Protein AF-J3NUE6-F1 (afdb_monomer)

Organism: Gaeumannomyces tritici (strain R3-111a-1) (NCBI:txid644352)

Solvent-accessible surface area (backbone atoms only — not comparable to full-atom values): 30226 Å² total; per-residue (Å²): 140,86,82,88,86,88,86,89,86,89,88,88,85,96,88,85,85,85,86,87,82,79,86,76,78,80,75,82,56,63,49,67,34,70,93,82,41,68,48,39,58,72,60,54,74,70,44,98,58,70,55,70,58,44,46,54,47,43,58,55,51,53,54,50,53,55,49,54,62,73,44,41,67,57,53,36,50,53,49,47,57,41,64,44,72,85,51,66,89,86,63,60,72,44,59,48,74,58,62,78,89,73,40,47,79,56,96,56,32,39,35,39,46,29,45,39,28,36,68,86,64,84,49,74,44,86,44,72,51,72,43,74,41,67,89,75,44,65,37,94,84,43,76,58,52,66,46,53,54,50,48,57,53,53,53,50,53,55,50,40,63,76,75,35,76,86,61,91,68,86,83,86,64,71,85,87,62,93,80,69,77,72,88,53,52,48,26,79,38,81,45,98,88,75,50,76,45,81,46,25,29,69,77,50,73,65,56,57,49,43,43,73,75,64,24,66,87,70,75,58,65,76,35,64,28,81,47,69,67,64,48,50,52,51,48,49,52,32,50,50,48,34,46,68,65,36,96,81,57,70,63,64,38,82,41,65,75,73,73,45,72,95,35,50,42,58,52,99,86,66,49,78,74,47,75,55,83,69,88,51,55,44,76,38,54,58,78,62,66,77,74,71,56,56,81,74,76,47,58,80,64,55,56,48,76,69,51,32,56,54,48,50,54,54,50,54,52,52,40,54,52,46,45,52,50,40,65,74,68,67,51,94,63,68,59,41,57,43,53,49,55,26,54,74,77,42,51,49,53,56,48,50,28,75,77,26,75,82,22,27,61,43,37,43,60,73,61,48,44,60,78,80,42,90,76,87,68,67,52,82,83,47,47,67,57,70,80,37,90,62,42,68,58,52,53,53,47,53,54,49,52,49,53,53,50,54,45,52,52,30,52,78,53,73,44,78,74,81,70,95,84,68,84,73,68,82,73,74,79,71,76,80,69,74,80,79,78,72,87,76,82,81,91,80,83,92,78,86,90,78,81,92,76,84,92,80,85,85,83,90,85,81,91,81,87,86,83,86,84,87,84,88,81,134

Radius of gyration: 37.79 Å; Cα contacts (8 Å, |Δi|>4): 411; chains: 1; bounding box: 97×118×96 Å

Sequence (474 aa):
MSQQQQGSGELPSSSAVSQQQQEQQDIVVALPLPGGKTITCESALLKQMDILKELQEVAENKSLYEMLWNERQAIEAIVRQHAGANCDPKAEYTCTISPTDEWIQGGFNVCIPVCFGTADGQHQKQLLFRCPLPYKFPEAQYPGTIDEKVGMEVGAYVWIQENCPDIRIPHLYGFGFSDGRQPRIGSFQFHDDGTISLTNRPLESTIARLENEGAPRTMPQNATYQATEAYVSDMLTFHDRSFLNHPNARPFILQHTDLHGGNVFVDDEWNVTCIIDLEWLCALPAESIKLPVWFICRGIDQLVGEDLVRFRLIKDDFTSALEKEEQAAAACLPLSRILRESWESGATWFWFSVYSLNAAVYVVQDHIVPKFTKETTKFKEVMHQFWGPGVAEVIQAKLADKEAYDEEIRKLFGKPARPESAEEGPAPAEKVSAPTEGPAPAEEGSVPTEGPAPAEEGPALTEGPAPAGMPRSD

Nearest PDB structures (foldseek):
  4bwy-assembly1_H  TM=4.777E-01  e=1.211E+00  Pseudomonas phage phi8
  4wpy-assembly1_A-2  TM=3.505E-01  e=2.210E+00  Mycobacterium tuberculosis H37Rv
  4koo-assembly1_A  TM=2.884E-01  e=2.750E+00  Arabidopsis thaliana
  5hzv-assembly1_A  TM=4.996E-01  e=8.666E+00  Escherichia coli K-12

InterPro domains:
  IPR002575 Aminoglycoside phosphotransferase [PF01636] (234-279)
  IPR011009 Protein kinase-like domain superfamily [SSF56112] (104-286)
  IPR051678 Aminoglycoside Phosphotransferase Enzymes [PTHR21310] (183-310)

Structure (mmCIF, N/CA/C/O backbone):
data_AF-J3NUE6-F1
#
_entry.id   AF-J3NUE6-F1
#
loop_
_atom_site.group_PDB
_atom_site.id
_atom_site.type_symbol
_atom_site.label_atom_id
_atom_site.label_alt_id
_atom_site.label_comp_id
_atom_site.label_asym_id
_atom_site.label_entity_id
_atom_site.label_seq_id
_atom_site.pdbx_PDB_ins_code
_atom_site.Cartn_x
_atom_site.Cartn_y
_atom_site.Cartn_z
_atom_site.occupancy
_atom_site.B_iso_or_equiv
_atom_site.auth_seq_id
_atom_site.auth_comp_id
_atom_site.auth_asym_id
_atom_site.auth_atom_id
_atom_site.pdbx_PDB_model_num
ATOM 1 N N . MET A 1 1 ? 39.658 64.721 55.329 1.00 36.22 1 MET A N 1
ATOM 2 C CA . MET A 1 1 ? 39.147 64.631 56.715 1.00 36.22 1 MET A CA 1
ATOM 3 C C . MET A 1 1 ? 38.142 65.753 56.924 1.00 36.22 1 MET A C 1
ATOM 5 O O . MET A 1 1 ? 38.401 66.839 56.426 1.00 36.22 1 MET A O 1
ATOM 9 N N . SER A 1 2 ? 37.056 65.448 57.647 1.00 31.08 2 SER A N 1
ATOM 10 C CA . SER A 1 2 ? 36.018 66.357 58.187 1.00 31.08 2 SER A CA 1
ATOM 11 C C . SER A 1 2 ? 34.671 66.448 57.436 1.00 31.08 2 SER A C 1
ATOM 13 O O . SER A 1 2 ? 34.457 67.312 56.601 1.00 31.08 2 SER A O 1
ATOM 15 N N . GLN A 1 3 ? 33.802 65.494 57.805 1.00 32.47 3 GLN A N 1
ATOM 16 C CA . GLN A 1 3 ? 32.406 65.597 58.294 1.00 32.47 3 GLN A CA 1
ATOM 17 C C . GLN A 1 3 ? 31.269 66.295 57.503 1.00 32.47 3 GLN A C 1
ATOM 19 O O . GLN A 1 3 ? 31.269 67.498 57.297 1.00 32.47 3 GLN A O 1
ATOM 24 N N . GLN A 1 4 ? 30.248 65.461 57.222 1.00 34.03 4 GLN A N 1
ATOM 25 C CA . GLN A 1 4 ? 28.784 65.590 57.425 1.00 34.03 4 GLN A CA 1
ATOM 26 C C . GLN A 1 4 ? 28.058 66.938 57.254 1.00 34.03 4 GLN A C 1
ATOM 28 O O . GLN A 1 4 ? 28.309 67.881 57.994 1.00 34.03 4 GLN A O 1
ATOM 33 N N . GLN A 1 5 ? 26.949 66.895 56.495 1.00 31.30 5 GLN A N 1
ATOM 34 C CA . GLN A 1 5 ? 25.651 67.439 56.929 1.00 31.30 5 GLN A CA 1
ATOM 35 C C . GLN A 1 5 ? 24.464 66.771 56.196 1.00 31.30 5 GLN A C 1
ATOM 37 O O . GLN A 1 5 ? 24.517 66.526 54.994 1.00 31.30 5 GLN A O 1
ATOM 42 N N . GLN A 1 6 ? 23.416 66.451 56.963 1.00 33.09 6 GLN A N 1
ATOM 43 C CA . GLN A 1 6 ? 22.077 66.023 56.531 1.00 33.09 6 GLN A CA 1
ATOM 44 C C . GLN A 1 6 ? 21.191 67.245 56.220 1.00 33.09 6 GLN A C 1
ATOM 46 O O . GLN A 1 6 ? 21.408 68.306 56.802 1.00 33.09 6 GLN A O 1
ATOM 51 N N . GLY A 1 7 ? 20.121 67.067 55.433 1.00 29.03 7 GLY A N 1
ATOM 52 C CA . GLY A 1 7 ? 18.984 67.998 55.434 1.00 29.03 7 GLY A CA 1
ATOM 53 C C . GLY A 1 7 ? 18.033 67.875 54.239 1.00 29.03 7 GLY A C 1
ATOM 54 O O . GLY A 1 7 ? 18.393 68.211 53.121 1.00 29.03 7 GLY A O 1
ATOM 55 N N . SER A 1 8 ? 16.820 67.403 54.512 1.00 27.56 8 SER A N 1
ATOM 56 C CA . SER A 1 8 ? 15.631 67.218 53.660 1.00 27.56 8 SER A CA 1
ATOM 57 C C . SER A 1 8 ? 14.874 68.509 53.291 1.00 27.56 8 SER A C 1
ATOM 59 O O . SER A 1 8 ? 14.852 69.426 54.108 1.00 27.56 8 SER A O 1
ATOM 61 N N . GLY A 1 9 ? 14.123 68.519 52.172 1.00 26.88 9 GLY A N 1
ATOM 62 C CA . GLY A 1 9 ? 12.995 69.454 51.968 1.00 26.88 9 GLY A CA 1
ATOM 63 C C . GLY A 1 9 ? 12.496 69.686 50.523 1.00 26.88 9 GLY A C 1
ATOM 64 O O . GLY A 1 9 ? 13.072 70.496 49.815 1.00 26.88 9 GLY A O 1
ATOM 65 N N . GLU A 1 10 ? 11.390 69.009 50.175 1.00 28.02 10 GLU A N 1
ATOM 66 C CA . GLU A 1 10 ? 10.216 69.414 49.349 1.00 28.02 10 GLU A CA 1
ATOM 67 C C . GLU A 1 10 ? 10.254 69.735 47.817 1.00 28.02 10 GLU A C 1
ATOM 69 O O . GLU A 1 10 ? 11.086 70.458 47.285 1.00 28.02 10 GLU A O 1
ATOM 74 N N . LEU A 1 11 ? 9.234 69.160 47.145 1.00 31.23 11 LEU A N 1
ATOM 75 C CA . LEU A 1 11 ? 8.698 69.236 45.757 1.00 31.23 11 LEU A CA 1
ATOM 76 C C . LEU A 1 11 ? 7.858 70.530 45.502 1.00 31.23 11 LEU A C 1
ATOM 78 O O . LEU A 1 11 ? 7.652 71.253 46.474 1.00 31.23 11 LEU A O 1
ATOM 82 N N . PRO A 1 12 ? 7.172 70.787 44.342 1.00 47.03 12 PRO A N 1
ATOM 83 C CA . PRO A 1 12 ? 7.269 70.322 42.929 1.00 47.03 12 PRO A CA 1
ATOM 84 C C . PRO A 1 12 ? 7.077 71.454 41.854 1.00 47.03 12 PRO A C 1
ATOM 86 O O . PRO A 1 12 ? 6.717 72.581 42.171 1.00 47.03 12 PRO A O 1
ATOM 89 N N . SER A 1 13 ? 7.177 71.141 40.546 1.00 28.53 13 SER A N 1
ATOM 90 C CA . SER A 1 13 ? 6.295 71.711 39.484 1.00 28.53 13 SER A CA 1
ATOM 91 C C . SER A 1 13 ? 6.313 70.809 38.227 1.00 28.53 13 SER A C 1
ATOM 93 O O . SER A 1 13 ? 7.369 70.461 37.718 1.00 28.53 13 SER A O 1
ATOM 95 N N . SER A 1 14 ? 5.204 70.145 37.879 1.00 39.09 14 SER A N 1
ATOM 96 C CA . SER A 1 14 ? 4.146 70.582 36.943 1.00 39.09 14 SER A CA 1
ATOM 97 C C . SER A 1 14 ? 4.591 70.743 35.478 1.00 39.09 14 SER A C 1
ATOM 99 O O . SER A 1 14 ? 4.650 71.859 34.971 1.00 39.09 14 SER A O 1
ATOM 101 N N . SER A 1 15 ? 4.841 69.632 34.773 1.00 34.09 15 SER A N 1
ATOM 102 C CA . SER A 1 15 ? 4.712 69.552 33.300 1.00 34.09 15 SER A CA 1
ATOM 103 C C . SER A 1 15 ? 4.809 68.107 32.779 1.00 34.09 15 SER A C 1
ATOM 105 O O . SER A 1 15 ? 5.685 67.781 31.993 1.00 34.09 15 SER A O 1
ATOM 107 N N . ALA A 1 16 ? 3.923 67.207 33.214 1.00 34.72 16 ALA A N 1
ATOM 108 C CA . ALA A 1 16 ? 3.764 65.903 32.549 1.00 34.72 16 ALA A CA 1
ATOM 109 C C . ALA A 1 16 ? 2.419 65.247 32.899 1.00 34.72 16 ALA A C 1
ATOM 111 O O . ALA A 1 16 ? 2.354 64.102 33.330 1.00 34.72 16 ALA A O 1
ATOM 112 N N . VAL A 1 17 ? 1.324 65.992 32.755 1.00 36.66 17 VAL A N 1
ATOM 113 C CA . VAL A 1 17 ? -0.001 65.381 32.615 1.00 36.66 17 VAL A CA 1
ATOM 114 C C . VAL A 1 17 ? -0.346 65.472 31.137 1.00 36.66 17 VAL A C 1
ATOM 116 O O . VAL A 1 17 ? -0.323 66.572 30.588 1.00 36.66 17 VAL A O 1
ATOM 119 N N . SER A 1 18 ? -0.693 64.324 30.548 1.00 38.72 18 SER A N 1
ATOM 120 C CA . SER A 1 18 ? -1.271 64.110 29.204 1.00 38.72 18 SER A CA 1
ATOM 121 C C . SER A 1 18 ? -0.359 63.437 28.176 1.00 38.72 18 SER A C 1
ATOM 123 O O . SER A 1 18 ? -0.144 64.015 27.124 1.00 38.72 18 SER A O 1
ATOM 125 N N . GLN A 1 19 ? 0.095 62.203 28.436 1.00 34.19 19 GLN A N 1
ATOM 126 C CA . GLN A 1 19 ? 0.193 61.142 27.411 1.00 34.19 19 GLN A CA 1
ATOM 127 C C . GLN A 1 19 ? -0.019 59.765 28.070 1.00 34.19 19 GLN A C 1
ATOM 129 O O . GLN A 1 19 ? 0.878 58.938 28.159 1.00 34.19 19 GLN A O 1
ATOM 134 N N . GLN A 1 20 ? -1.228 59.529 28.584 1.00 38.25 20 GLN A N 1
ATOM 135 C CA . GLN A 1 20 ? -1.795 58.182 28.567 1.00 38.25 20 GLN A CA 1
ATOM 136 C C . GLN A 1 20 ? -2.568 58.066 27.254 1.00 38.25 20 GLN A C 1
ATOM 138 O O . GLN A 1 20 ? -3.560 58.775 27.105 1.00 38.25 20 GLN A O 1
ATOM 143 N N . GLN A 1 21 ? -2.131 57.201 26.335 1.00 35.88 21 GLN A N 1
ATOM 144 C CA . GLN A 1 21 ? -3.020 56.417 25.467 1.00 35.88 21 GLN A CA 1
ATOM 145 C C . GLN A 1 21 ? -2.235 55.345 24.686 1.00 35.88 21 GLN A C 1
ATOM 147 O O . GLN A 1 21 ? -1.454 55.654 23.795 1.00 35.88 21 GLN A O 1
ATOM 152 N N . GLN A 1 22 ? -2.533 54.090 25.051 1.00 35.44 22 GLN A N 1
ATOM 153 C CA . GLN A 1 22 ? -2.441 52.844 24.273 1.00 35.44 22 GLN A CA 1
ATOM 154 C C . GLN A 1 22 ? -1.060 52.232 23.979 1.00 35.44 22 GLN A C 1
ATOM 156 O O . GLN A 1 22 ? -0.626 52.152 22.837 1.00 35.44 22 GLN A O 1
ATOM 161 N N . GLU A 1 23 ? -0.471 51.597 24.995 1.00 36.94 23 GLU A N 1
ATOM 162 C CA . GLU A 1 23 ? 0.196 50.307 24.775 1.00 36.94 23 GLU A CA 1
ATOM 163 C C . GLU A 1 23 ? -0.893 49.224 24.672 1.00 36.94 23 GLU A C 1
ATOM 165 O O . GLU A 1 23 ? -1.454 48.780 25.676 1.00 36.94 23 GLU A O 1
ATOM 170 N N . GLN A 1 24 ? -1.247 48.830 23.447 1.00 39.28 24 GLN A N 1
ATOM 171 C CA . GLN A 1 24 ? -1.884 47.536 23.207 1.00 39.28 24 GLN A CA 1
ATOM 172 C C . GLN A 1 24 ? -0.837 46.469 23.536 1.00 39.28 24 GLN A C 1
ATOM 174 O O . GLN A 1 24 ? 0.117 46.277 22.790 1.00 39.28 24 GLN A O 1
ATOM 179 N N . GLN A 1 25 ? -0.984 45.801 24.680 1.00 39.22 25 GLN A N 1
ATOM 180 C CA . GLN A 1 25 ? -0.314 44.525 24.897 1.00 39.22 25 GLN A CA 1
ATOM 181 C C . GLN A 1 25 ? -0.857 43.559 23.840 1.00 39.22 25 GLN A C 1
ATOM 183 O O . GLN A 1 25 ? -2.008 43.131 23.941 1.00 39.22 25 GLN A O 1
ATOM 188 N N . ASP A 1 26 ? -0.061 43.262 22.812 1.00 47.66 26 ASP A N 1
ATOM 189 C CA . ASP A 1 26 ? -0.335 42.178 21.872 1.00 47.66 26 ASP A CA 1
ATOM 190 C C . ASP A 1 26 ? -0.418 40.873 22.673 1.00 47.66 26 ASP A C 1
ATOM 192 O O . ASP A 1 26 ? 0.590 40.277 23.060 1.00 47.66 26 ASP A O 1
ATOM 196 N N . ILE A 1 27 ? -1.641 40.447 22.987 1.00 57.94 27 ILE A N 1
ATOM 197 C CA . ILE A 1 27 ? -1.889 39.141 23.585 1.00 57.94 27 ILE A CA 1
ATOM 198 C C . ILE A 1 27 ? -1.474 38.118 22.533 1.00 57.94 27 ILE A C 1
ATOM 200 O O . ILE A 1 27 ? -2.126 37.976 21.499 1.00 57.94 27 ILE A O 1
ATOM 204 N N . VAL A 1 28 ? -0.376 37.405 22.786 1.00 67.69 28 VAL A N 1
ATOM 205 C CA . VAL A 1 28 ? 0.045 36.287 21.941 1.00 67.69 28 VAL A CA 1
ATOM 206 C C . VAL A 1 28 ? -1.030 35.206 22.037 1.00 67.69 28 VAL A C 1
ATOM 208 O O . VAL A 1 28 ? -1.116 34.480 23.026 1.00 67.69 28 VAL A O 1
ATOM 211 N N . VAL A 1 29 ? -1.881 35.126 21.015 1.00 81.00 29 VAL A N 1
ATOM 212 C CA . VAL A 1 29 ? -2.920 34.099 20.914 1.00 81.00 29 VAL A CA 1
ATOM 213 C C . VAL A 1 29 ? -2.240 32.756 20.659 1.00 81.00 29 VAL A C 1
ATOM 215 O O . VAL A 1 29 ? -1.556 32.574 19.650 1.00 81.00 29 VAL A O 1
ATOM 218 N N . ALA A 1 30 ? -2.430 31.816 21.583 1.00 87.81 30 ALA A N 1
ATOM 219 C CA . ALA A 1 30 ? -2.005 30.432 21.438 1.00 87.81 30 ALA A CA 1
ATOM 220 C C . ALA A 1 30 ? -3.244 29.530 21.429 1.00 87.81 30 ALA A C 1
ATOM 222 O O . ALA A 1 30 ? -4.072 29.603 22.339 1.00 87.81 30 ALA A O 1
ATOM 223 N N . LEU A 1 31 ? -3.380 28.699 20.396 1.00 87.62 31 LEU A N 1
ATOM 224 C CA . LEU A 1 31 ? -4.510 27.782 20.250 1.00 87.62 31 LEU A CA 1
ATOM 225 C C . LEU A 1 31 ? -4.151 26.395 20.798 1.00 87.62 31 LEU A C 1
ATOM 227 O O . LEU A 1 31 ? -2.987 25.992 20.692 1.00 87.62 31 LEU A O 1
ATOM 231 N N . PRO A 1 32 ? -5.112 25.672 21.401 1.00 87.19 32 PRO A N 1
ATOM 232 C CA . PRO A 1 32 ? -4.869 24.349 21.956 1.00 87.19 32 PRO A CA 1
ATOM 233 C C . PRO A 1 32 ? -4.689 23.309 20.848 1.00 87.19 32 PRO A C 1
ATOM 235 O O . PRO A 1 32 ? -5.407 23.316 19.857 1.00 87.19 32 PRO A O 1
ATOM 238 N N . LEU A 1 33 ? -3.764 22.384 21.064 1.00 84.25 33 LEU A N 1
ATOM 239 C CA . LEU A 1 33 ? -3.540 21.184 20.266 1.00 84.25 33 LEU A CA 1
ATOM 240 C C . LEU A 1 33 ? -3.860 19.933 21.105 1.00 84.25 33 LEU A C 1
ATOM 242 O O . LEU A 1 33 ? -3.922 20.012 22.341 1.00 84.25 33 LEU A O 1
ATOM 246 N N . PRO A 1 34 ? -4.023 18.756 20.473 1.00 75.56 34 PRO A N 1
ATOM 247 C CA . PRO A 1 34 ? -4.208 17.498 21.188 1.00 75.56 34 PRO A CA 1
ATOM 248 C C . PRO A 1 34 ? -3.126 17.250 22.257 1.00 75.56 34 PRO A C 1
ATOM 250 O O . PRO A 1 34 ? -1.954 17.599 22.087 1.00 75.56 34 PRO A O 1
ATOM 253 N N . GLY A 1 35 ? -3.520 16.642 23.381 1.00 71.75 35 GLY A N 1
ATOM 254 C CA . GLY A 1 35 ? -2.616 16.364 24.504 1.00 71.75 35 GLY A CA 1
ATOM 255 C C . GLY A 1 35 ? -2.246 17.586 25.358 1.00 71.75 35 GLY A C 1
ATOM 256 O O . GLY A 1 35 ? -1.215 17.567 26.023 1.00 71.75 35 GLY A O 1
ATOM 257 N N . GLY A 1 36 ? -3.049 18.657 25.323 1.00 75.06 36 GLY A N 1
ATOM 258 C CA . GLY A 1 36 ? -2.880 19.833 26.190 1.00 75.06 36 GLY A CA 1
ATOM 259 C C . GLY A 1 36 ? -1.758 20.789 25.770 1.00 75.06 36 GLY A C 1
ATOM 260 O O . GLY A 1 36 ? -1.391 21.680 26.534 1.00 75.06 36 GLY A O 1
ATOM 261 N N . LYS A 1 37 ? -1.201 20.612 24.567 1.00 83.00 37 LYS A N 1
ATOM 262 C CA . LYS A 1 37 ? -0.197 21.517 23.990 1.00 83.00 37 LYS A CA 1
ATOM 263 C C . LYS A 1 37 ? -0.863 22.778 23.445 1.00 83.00 37 LYS A C 1
ATOM 265 O O . LYS A 1 37 ? -2.067 22.799 23.216 1.00 83.00 37 LYS A O 1
ATOM 270 N N . THR A 1 38 ? -0.073 23.812 23.183 1.00 90.06 38 THR A N 1
ATOM 271 C CA . THR A 1 38 ? -0.529 25.011 22.471 1.00 90.06 38 THR A CA 1
ATOM 272 C C . THR A 1 38 ? 0.432 25.369 21.341 1.00 90.06 38 THR A C 1
ATOM 274 O O . THR A 1 38 ? 1.596 24.961 21.350 1.00 90.06 38 THR A O 1
ATOM 277 N N . ILE A 1 39 ? -0.054 26.102 20.340 1.00 91.06 39 ILE A N 1
ATOM 278 C CA . ILE A 1 39 ? 0.746 26.578 19.205 1.00 91.06 39 ILE A CA 1
ATOM 279 C C . ILE A 1 39 ? 0.427 28.040 18.891 1.00 91.06 39 ILE A C 1
ATOM 281 O O . ILE A 1 39 ? -0.711 28.474 19.059 1.00 91.06 39 ILE A O 1
ATOM 285 N N . THR A 1 40 ? 1.440 28.796 18.461 1.00 91.00 40 THR A N 1
ATOM 286 C CA . THR A 1 40 ? 1.321 30.189 18.001 1.00 91.00 40 THR A CA 1
ATOM 287 C C . THR A 1 40 ? 1.208 30.257 16.478 1.00 91.00 40 THR A C 1
ATOM 289 O O . THR A 1 40 ? 1.619 29.332 15.775 1.00 91.00 40 THR A O 1
ATOM 292 N N . CYS A 1 41 ? 0.713 31.379 15.949 1.00 88.19 41 CYS A N 1
ATOM 293 C CA . CYS A 1 41 ? 0.560 31.575 14.504 1.00 88.19 41 CYS A CA 1
ATOM 294 C C . CYS A 1 41 ? 1.878 31.412 13.724 1.00 88.19 41 CYS A C 1
ATOM 296 O O . CYS A 1 41 ? 1.905 30.741 12.698 1.00 88.19 41 CYS A O 1
ATOM 298 N N . GLU A 1 42 ? 2.977 32.002 14.203 1.00 88.44 42 GLU A N 1
ATOM 299 C CA . GLU A 1 42 ? 4.297 31.923 13.563 1.00 88.44 42 GLU A CA 1
ATOM 300 C C . GLU A 1 42 ? 4.784 30.478 13.462 1.00 88.44 42 GLU A C 1
ATOM 302 O O . GLU A 1 42 ? 5.268 30.048 12.418 1.00 88.44 42 GLU A O 1
ATOM 307 N N . SER A 1 43 ? 4.622 29.713 14.545 1.00 87.50 43 SER A N 1
ATOM 308 C CA . SER A 1 43 ? 5.014 28.307 14.566 1.00 87.50 43 SER A CA 1
ATOM 309 C C . SER A 1 43 ? 4.119 27.459 13.662 1.00 87.50 43 SER A C 1
ATOM 311 O O . SER A 1 43 ? 4.620 26.535 13.023 1.00 87.50 43 SER A O 1
ATOM 313 N N . ALA A 1 44 ? 2.823 27.778 13.575 1.00 87.38 44 ALA A N 1
ATOM 314 C CA . ALA A 1 44 ? 1.883 27.079 12.705 1.00 87.38 44 ALA A CA 1
ATOM 315 C C . ALA A 1 44 ? 2.221 27.256 11.215 1.00 87.38 44 ALA A C 1
ATOM 317 O O . ALA A 1 44 ? 2.195 26.277 10.478 1.00 87.38 44 ALA A O 1
ATOM 318 N N . LEU A 1 45 ? 2.606 28.466 10.791 1.00 87.62 45 LEU A N 1
ATOM 319 C CA . LEU A 1 45 ? 2.957 28.774 9.394 1.00 87.62 45 LEU A CA 1
ATOM 320 C C . LEU A 1 45 ? 4.260 28.109 8.916 1.00 87.62 45 LEU A C 1
ATOM 322 O O .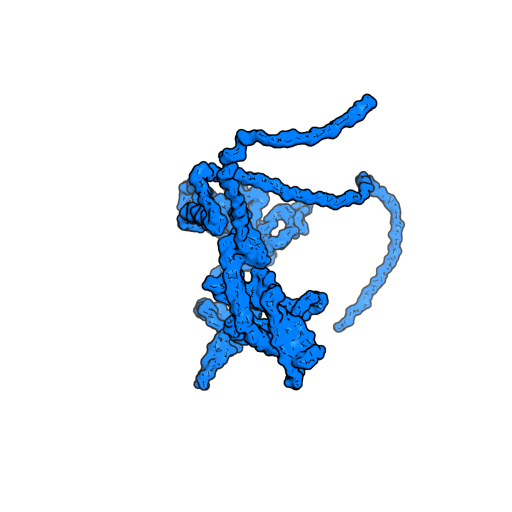 LEU A 1 45 ? 4.451 27.925 7.717 1.00 87.62 45 LEU A O 1
ATOM 326 N N . LEU A 1 46 ? 5.167 27.770 9.837 1.00 85.81 46 LEU A N 1
ATOM 327 C CA . LEU A 1 46 ? 6.457 27.144 9.519 1.00 85.81 46 LEU A CA 1
ATOM 328 C C . LEU A 1 46 ? 6.430 25.613 9.594 1.00 85.81 46 LEU A C 1
ATOM 330 O O . LEU A 1 46 ? 7.348 24.954 9.103 1.00 85.81 46 LEU A O 1
ATOM 334 N N . LYS A 1 47 ? 5.413 25.024 10.229 1.00 84.19 47 LYS A N 1
ATOM 335 C CA . LYS A 1 47 ? 5.316 23.570 10.350 1.00 84.19 47 LYS A CA 1
ATOM 336 C C . LYS A 1 47 ? 4.917 22.948 9.016 1.00 84.19 47 LYS A C 1
ATOM 338 O O . LYS A 1 47 ? 3.925 23.326 8.410 1.00 84.19 47 LYS A O 1
ATOM 343 N N . GLN A 1 48 ? 5.627 21.894 8.625 1.00 79.00 48 GLN A N 1
ATOM 344 C CA . GLN A 1 48 ? 5.286 21.057 7.467 1.00 79.00 48 GLN A CA 1
ATOM 345 C C . GLN A 1 48 ? 4.161 20.047 7.778 1.00 79.00 48 GLN A C 1
ATOM 347 O O . GLN A 1 48 ? 4.157 18.927 7.278 1.00 79.00 48 GLN A O 1
ATOM 352 N N . MET A 1 49 ? 3.230 20.420 8.658 1.00 79.38 49 MET A N 1
ATOM 353 C CA . MET A 1 49 ? 2.122 19.585 9.120 1.00 79.38 49 MET A CA 1
ATOM 354 C C . MET A 1 49 ? 0.804 20.344 8.973 1.00 79.38 49 MET A C 1
ATOM 356 O O . MET A 1 49 ? 0.786 21.572 9.033 1.00 79.38 49 MET A O 1
ATOM 360 N N . ASP A 1 50 ? -0.295 19.607 8.828 1.00 85.56 50 ASP A N 1
ATOM 361 C CA . ASP A 1 50 ? -1.641 20.175 8.735 1.00 85.56 50 ASP A CA 1
ATOM 362 C C . ASP A 1 50 ? -2.163 20.582 10.125 1.00 85.56 50 ASP A C 1
ATOM 364 O O . ASP A 1 50 ? -2.698 19.773 10.886 1.00 85.56 50 ASP A O 1
ATOM 368 N N . ILE A 1 51 ? -1.956 21.851 10.477 1.00 88.88 51 ILE A N 1
ATOM 369 C CA . ILE A 1 51 ? -2.339 22.426 11.771 1.00 88.88 51 ILE A CA 1
ATOM 370 C C . ILE A 1 51 ? -3.846 22.643 11.859 1.00 88.88 51 ILE A C 1
ATOM 372 O O . ILE A 1 51 ? -4.406 22.509 12.946 1.00 88.88 51 ILE A O 1
ATOM 376 N N . LEU A 1 52 ? -4.513 22.939 10.739 1.00 86.44 52 LEU A N 1
ATOM 377 C CA . LEU A 1 52 ? -5.971 23.067 10.709 1.00 86.44 52 LEU A CA 1
ATOM 378 C C . LEU A 1 52 ? -6.622 21.755 11.147 1.00 86.44 52 LEU A C 1
ATOM 380 O O . LEU A 1 52 ? -7.499 21.759 12.014 1.00 86.44 52 LEU A O 1
ATOM 384 N N . LYS A 1 53 ? -6.114 20.631 10.628 1.00 85.56 53 LYS A N 1
ATOM 385 C CA . LYS A 1 53 ? -6.550 19.303 11.050 1.00 85.56 53 LYS A CA 1
ATOM 386 C C . LYS A 1 53 ? -6.304 19.065 12.540 1.00 85.56 53 LYS A C 1
ATOM 388 O O . LYS A 1 53 ? -7.234 18.678 13.238 1.00 85.56 53 LYS A O 1
ATOM 393 N N . GLU A 1 54 ? -5.107 19.345 13.064 1.00 84.25 54 GLU A N 1
ATOM 394 C CA . GLU A 1 54 ? -4.834 19.150 14.502 1.00 84.25 54 GLU A CA 1
ATOM 395 C C . GLU A 1 54 ? -5.742 19.993 15.414 1.00 84.25 54 GLU A C 1
ATOM 397 O O . GLU A 1 54 ? -6.125 19.541 16.494 1.00 84.25 54 GLU A O 1
ATOM 402 N N . LEU A 1 55 ? -6.106 21.207 14.993 1.00 86.19 55 LEU A N 1
ATOM 403 C CA . LEU A 1 55 ? -7.031 22.065 15.737 1.00 86.19 55 LEU A CA 1
ATOM 404 C C . LEU A 1 55 ? -8.459 21.497 15.742 1.00 86.19 55 LEU A C 1
ATOM 406 O O . LEU A 1 55 ? -9.119 21.523 16.783 1.00 86.19 55 LEU A O 1
ATOM 410 N N . GLN A 1 56 ? -8.927 20.949 14.616 1.00 84.44 56 GLN A N 1
ATOM 411 C CA . GLN A 1 56 ? -10.234 20.286 14.528 1.00 84.44 56 GLN A CA 1
ATOM 412 C C . GLN A 1 56 ? -10.316 19.060 15.452 1.00 84.44 56 GLN A C 1
ATOM 414 O O . GLN A 1 56 ? -11.310 18.878 16.163 1.00 84.44 56 GLN A O 1
ATOM 419 N N . GLU A 1 57 ? -9.247 18.263 15.506 1.00 86.38 57 GLU A N 1
ATOM 420 C CA . GLU A 1 57 ? -9.177 17.043 16.318 1.00 86.38 57 GLU A CA 1
ATOM 421 C C . GLU A 1 57 ? -9.409 17.299 17.819 1.00 86.38 57 GLU A C 1
ATOM 423 O O . GLU A 1 57 ? -9.819 16.392 18.543 1.00 86.38 57 GLU A O 1
ATOM 428 N N . VAL A 1 58 ? -9.183 18.521 18.320 1.00 86.75 58 VAL A N 1
ATOM 429 C CA . VAL A 1 58 ? -9.433 18.873 19.730 1.00 86.75 58 VAL A CA 1
ATOM 430 C C . VAL A 1 58 ? -10.913 18.712 20.094 1.00 86.75 58 VAL A C 1
ATOM 432 O O . VAL A 1 58 ? -11.233 18.171 21.157 1.00 86.75 58 VAL A O 1
ATOM 435 N N . ALA A 1 59 ? -11.820 19.157 19.221 1.00 86.12 59 ALA A N 1
ATOM 436 C CA . ALA A 1 59 ? -13.260 19.045 19.449 1.00 86.12 59 ALA A CA 1
ATOM 437 C C . ALA A 1 59 ? -13.742 17.591 19.323 1.00 86.12 59 ALA A C 1
ATOM 439 O O . ALA A 1 59 ? -14.523 17.120 20.153 1.00 86.12 59 ALA A O 1
ATOM 440 N N . GLU A 1 60 ? -13.232 16.863 18.328 1.00 88.31 60 GLU A N 1
ATOM 441 C CA . GLU A 1 60 ? -13.559 15.451 18.094 1.00 88.31 60 GLU A CA 1
ATOM 442 C C . GLU A 1 60 ? -13.085 14.564 19.251 1.00 88.31 60 GLU A C 1
ATOM 444 O O . GLU A 1 60 ? -13.823 13.693 19.712 1.00 88.31 60 GLU A O 1
ATOM 449 N N . ASN A 1 61 ? -11.902 14.851 19.801 1.00 88.94 61 ASN A N 1
ATOM 450 C CA . ASN A 1 61 ? -11.385 14.188 20.993 1.00 88.94 61 ASN A CA 1
ATOM 451 C C . ASN A 1 61 ? -12.308 14.384 22.202 1.00 88.94 61 ASN A C 1
ATOM 453 O O . ASN A 1 61 ? -12.660 13.423 22.885 1.00 88.94 61 ASN A O 1
ATOM 457 N N . LYS A 1 62 ? -12.760 15.621 22.438 1.00 89.81 62 LYS A N 1
ATOM 458 C CA . LYS A 1 62 ? -13.695 15.914 23.529 1.00 89.81 62 LYS A CA 1
ATOM 459 C C . LYS A 1 62 ? -15.000 15.123 23.376 1.00 89.81 62 LYS A C 1
ATOM 461 O O . LYS A 1 62 ? -15.440 14.487 24.330 1.00 89.81 62 LYS A O 1
ATOM 466 N N . SER A 1 63 ? -15.579 15.113 22.173 1.00 92.00 63 SER A N 1
ATOM 467 C CA . SER A 1 63 ? -16.805 14.358 21.887 1.00 92.00 63 SER A CA 1
ATOM 468 C C . SER A 1 63 ? -16.623 12.849 22.079 1.00 92.00 63 SER A C 1
ATOM 470 O O . SER A 1 63 ? -17.530 12.179 22.573 1.00 92.00 63 SER A O 1
ATOM 472 N N . LEU A 1 64 ? -15.463 12.303 21.699 1.00 91.56 64 LEU A N 1
ATOM 473 C CA . LEU A 1 64 ? -15.142 10.887 21.878 1.00 91.56 64 LEU A CA 1
ATOM 474 C C . LEU A 1 64 ? -15.071 10.508 23.363 1.00 91.56 64 LEU A C 1
ATOM 476 O O . LEU A 1 64 ? -15.638 9.491 23.760 1.00 91.56 64 LEU A O 1
ATOM 480 N N . TYR A 1 65 ? -14.408 11.324 24.186 1.00 93.75 65 TYR A N 1
ATOM 481 C CA . TYR A 1 65 ? -14.300 11.089 25.629 1.00 93.75 65 TYR A CA 1
ATOM 482 C C . TYR A 1 65 ? -15.671 11.108 26.313 1.00 93.75 65 TYR A C 1
ATOM 484 O O . TYR A 1 65 ? -15.969 10.225 27.118 1.00 93.75 65 TYR A O 1
ATOM 492 N N . GLU A 1 66 ? -16.527 12.072 25.959 1.00 95.00 66 GLU A N 1
ATOM 493 C CA . GLU A 1 66 ? -17.902 12.146 26.466 1.00 95.00 66 GLU A CA 1
ATOM 494 C C . GLU A 1 66 ? -18.711 10.894 26.088 1.00 95.00 66 GLU A C 1
ATOM 496 O O . GLU A 1 66 ? -19.396 10.323 26.939 1.00 95.00 66 GLU A O 1
ATOM 501 N N . MET A 1 67 ? -18.592 10.417 24.843 1.00 95.31 67 MET A N 1
ATOM 502 C CA . MET A 1 67 ? -19.255 9.189 24.390 1.00 95.31 67 MET A CA 1
ATOM 503 C C . MET A 1 67 ? -18.768 7.955 25.160 1.00 95.31 67 MET A C 1
ATOM 505 O O . MET A 1 67 ? -19.584 7.233 25.731 1.00 95.31 67 MET A O 1
ATOM 509 N N . LEU A 1 68 ? -17.451 7.741 25.241 1.00 95.50 68 LEU A N 1
ATOM 510 C CA . LEU A 1 68 ? -16.872 6.583 25.931 1.00 95.50 68 LEU A CA 1
ATOM 511 C C . LEU A 1 68 ? -17.250 6.557 27.419 1.00 95.50 68 LEU A C 1
ATOM 513 O O . LEU A 1 68 ? -17.501 5.492 27.981 1.00 95.50 68 LEU A O 1
ATOM 517 N N . TRP A 1 69 ? -17.332 7.726 28.061 1.00 96.38 69 TRP A N 1
ATOM 518 C CA . TRP A 1 69 ? -17.772 7.835 29.450 1.00 96.38 69 TRP A CA 1
ATOM 519 C C . TRP A 1 69 ? -19.256 7.487 29.632 1.00 96.38 69 TRP A C 1
ATOM 521 O O . TRP A 1 69 ? -19.639 6.824 30.607 1.00 96.38 69 TRP A O 1
ATOM 531 N N . ASN A 1 70 ? -20.106 7.902 28.692 1.00 96.69 70 ASN A N 1
ATOM 532 C CA . ASN A 1 70 ? -21.524 7.547 28.697 1.00 96.69 70 ASN A CA 1
ATOM 533 C C . ASN A 1 70 ? -21.726 6.035 28.497 1.00 96.69 70 ASN A C 1
ATOM 535 O O . ASN A 1 70 ? -22.546 5.442 29.195 1.00 96.69 70 ASN A O 1
ATOM 539 N N . GLU A 1 71 ? -20.902 5.405 27.656 1.00 95.88 71 GLU A N 1
ATOM 540 C CA . GLU A 1 71 ? -20.928 3.964 27.354 1.00 95.88 71 GLU A CA 1
ATOM 541 C C . GLU A 1 71 ? -20.094 3.095 28.315 1.00 95.88 71 GLU A C 1
ATOM 543 O O . GLU A 1 71 ? -19.899 1.899 28.090 1.00 95.88 71 GLU A O 1
ATOM 548 N N . ARG A 1 72 ? -19.613 3.648 29.436 1.00 95.38 72 ARG A N 1
ATOM 549 C CA . ARG A 1 72 ? -18.723 2.931 30.371 1.00 95.38 72 ARG A CA 1
ATOM 550 C C . ARG A 1 72 ? -19.272 1.582 30.856 1.00 95.38 72 ARG A C 1
ATOM 552 O O . ARG A 1 72 ? -18.505 0.647 31.042 1.00 95.38 72 ARG A O 1
ATOM 559 N N . GLN A 1 73 ? -20.592 1.446 31.005 1.00 94.62 73 GLN A N 1
ATOM 560 C CA . GLN A 1 73 ? -21.226 0.183 31.411 1.00 94.62 73 GLN A CA 1
ATOM 561 C C . GLN A 1 73 ? -21.070 -0.920 30.350 1.00 94.62 73 GLN A C 1
ATOM 563 O O . GLN A 1 73 ? -20.927 -2.094 30.700 1.00 94.62 73 GLN A O 1
ATOM 568 N N . ALA A 1 74 ? -21.065 -0.556 29.063 1.00 93.50 74 ALA A N 1
ATOM 569 C CA . ALA A 1 74 ? -20.781 -1.482 27.972 1.00 93.50 74 ALA A CA 1
ATOM 570 C C . ALA A 1 74 ? -19.306 -1.908 27.994 1.00 93.50 74 ALA A C 1
ATOM 572 O O . ALA A 1 74 ? -19.013 -3.098 27.877 1.00 93.50 74 ALA A O 1
ATOM 573 N N . ILE A 1 75 ? -18.388 -0.966 28.246 1.00 94.19 75 ILE A N 1
ATOM 574 C CA . ILE A 1 75 ? -16.956 -1.260 28.421 1.00 94.19 75 ILE A CA 1
ATOM 575 C C . ILE A 1 75 ? -16.756 -2.255 29.574 1.00 94.19 75 ILE A C 1
ATOM 577 O O . ILE A 1 75 ? -16.080 -3.269 29.402 1.00 94.19 75 ILE A O 1
ATOM 581 N N . GLU A 1 76 ? -17.399 -2.034 30.725 1.00 93.75 76 GLU A N 1
ATOM 582 C CA . GLU A 1 76 ? -17.352 -2.971 31.856 1.00 93.75 76 GLU A CA 1
ATOM 583 C C . GLU A 1 76 ? -17.876 -4.362 31.486 1.00 93.75 76 GLU A C 1
ATOM 585 O O . GLU A 1 76 ? -17.306 -5.367 31.908 1.00 93.75 76 GLU A O 1
ATOM 590 N N . ALA A 1 77 ? -18.962 -4.445 30.711 1.00 89.88 77 ALA A N 1
ATOM 591 C CA . ALA A 1 77 ? -19.523 -5.721 30.278 1.00 89.88 77 ALA A CA 1
ATOM 592 C C . ALA A 1 77 ? -18.564 -6.493 29.359 1.00 89.88 77 ALA A C 1
ATOM 594 O O . ALA A 1 77 ? -18.347 -7.686 29.579 1.00 89.88 77 ALA A O 1
ATOM 595 N N . ILE A 1 78 ? -17.942 -5.806 28.395 1.00 90.12 78 ILE A N 1
ATOM 596 C CA . ILE A 1 78 ? -16.942 -6.385 27.486 1.00 90.12 78 ILE A CA 1
ATOM 597 C C . ILE A 1 78 ? -15.727 -6.879 28.279 1.00 90.12 78 ILE A C 1
ATOM 599 O O . ILE A 1 78 ? -15.292 -8.020 28.112 1.00 90.12 78 ILE A O 1
ATOM 603 N N . VAL A 1 79 ? -15.204 -6.062 29.199 1.00 90.50 79 VAL A N 1
ATOM 604 C CA . VAL A 1 79 ? -14.068 -6.457 30.045 1.00 90.50 79 VAL A CA 1
ATOM 605 C C . VAL A 1 79 ? -14.423 -7.668 30.907 1.00 90.50 79 VAL A C 1
ATOM 607 O O . VAL A 1 79 ? -13.643 -8.617 30.951 1.00 90.50 79 VAL A O 1
ATOM 610 N N . ARG A 1 80 ? -15.608 -7.688 31.537 1.00 87.75 80 ARG A N 1
ATOM 611 C CA . ARG A 1 80 ? -16.083 -8.844 32.319 1.00 87.75 80 ARG A CA 1
ATOM 612 C C . ARG A 1 80 ? -16.148 -10.114 31.476 1.00 87.75 80 ARG A C 1
ATOM 614 O O . ARG A 1 80 ? -15.728 -11.164 31.952 1.00 87.75 80 ARG A O 1
ATOM 621 N N . GLN A 1 81 ? -16.632 -10.025 30.240 1.00 85.00 81 GLN A N 1
ATOM 622 C CA . GLN A 1 81 ? -16.716 -11.172 29.338 1.00 85.00 81 GLN A CA 1
ATOM 623 C C . GLN A 1 81 ? -15.331 -11.746 29.007 1.00 85.00 81 GLN A C 1
ATOM 625 O O . GLN A 1 81 ? -15.128 -12.953 29.122 1.00 85.00 81 GLN A O 1
ATOM 630 N N . HIS A 1 82 ? -14.370 -10.899 28.630 1.00 86.00 82 HIS A N 1
ATOM 631 C CA . HIS A 1 82 ? -13.038 -11.357 28.225 1.00 86.00 82 HIS A CA 1
ATOM 632 C C . HIS A 1 82 ? -12.151 -11.754 29.414 1.00 86.00 82 HIS A C 1
ATOM 634 O O . HIS A 1 82 ? -11.559 -12.831 29.415 1.00 86.00 82 HIS A O 1
ATOM 640 N N . ALA A 1 83 ? -12.077 -10.924 30.458 1.00 83.44 83 ALA A N 1
ATOM 641 C CA . ALA A 1 83 ? -11.249 -11.201 31.633 1.00 83.44 83 ALA A CA 1
ATOM 642 C C . ALA A 1 83 ? -11.843 -12.305 32.530 1.00 83.44 83 ALA A C 1
ATOM 644 O O . ALA A 1 83 ? -11.099 -13.037 33.190 1.00 83.44 83 ALA A O 1
ATOM 645 N N . GLY A 1 84 ? -13.174 -12.443 32.539 1.00 75.50 84 GLY A N 1
ATOM 646 C CA . GLY A 1 84 ? -13.913 -13.441 33.311 1.00 75.50 84 GLY A CA 1
ATOM 647 C C . GLY A 1 84 ? -13.939 -14.842 32.696 1.00 75.50 84 GLY A C 1
ATOM 648 O O . GLY A 1 84 ? -14.253 -15.792 33.405 1.00 75.50 84 GLY A O 1
ATOM 649 N N . ALA A 1 85 ? -13.567 -15.011 31.422 1.00 67.06 85 ALA A N 1
ATOM 650 C CA . ALA A 1 85 ? -13.615 -16.308 30.735 1.00 67.06 85 ALA A CA 1
ATOM 651 C C . ALA A 1 85 ? -12.797 -17.416 31.434 1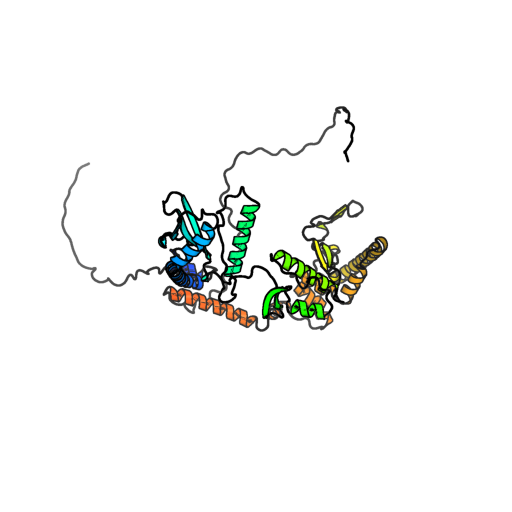.00 67.06 85 ALA A C 1
ATOM 653 O O . ALA A 1 85 ? -13.140 -18.590 31.336 1.00 67.06 85 ALA A O 1
ATOM 654 N N . ASN A 1 86 ? -11.754 -17.036 32.179 1.00 65.25 86 ASN A N 1
ATOM 655 C CA . ASN A 1 86 ? -10.876 -17.947 32.924 1.00 65.25 86 ASN A CA 1
ATOM 656 C C . ASN A 1 86 ? -11.048 -17.841 34.455 1.00 65.25 86 ASN A C 1
ATOM 658 O O . ASN A 1 86 ? -10.148 -18.215 35.206 1.00 65.25 86 ASN A O 1
ATOM 662 N N . CYS A 1 87 ? -12.158 -17.269 34.924 1.00 74.81 87 CYS A N 1
ATOM 663 C CA . CYS A 1 87 ? -12.440 -17.042 36.343 1.00 74.81 87 CYS A CA 1
ATOM 664 C C . CYS A 1 87 ? -13.335 -18.143 36.952 1.00 74.81 87 CYS A C 1
ATOM 666 O O . CYS A 1 87 ? -13.972 -18.904 36.226 1.00 74.81 87 CYS A O 1
ATOM 668 N N . ASP A 1 88 ? -13.383 -18.247 38.289 1.00 77.88 88 ASP A N 1
ATOM 669 C CA . ASP A 1 88 ? -14.216 -19.244 38.981 1.00 77.88 88 ASP A CA 1
ATOM 670 C C . ASP A 1 88 ? -15.704 -18.888 38.816 1.00 77.88 88 ASP A C 1
ATOM 672 O O . ASP A 1 88 ? -16.132 -17.843 39.310 1.00 77.88 88 ASP A O 1
ATOM 676 N N . PRO A 1 89 ? -16.531 -19.746 38.190 1.00 75.88 89 PRO A N 1
ATOM 677 C CA . PRO A 1 89 ? -17.950 -19.462 37.982 1.00 75.88 89 PRO A CA 1
ATOM 678 C C . PRO A 1 89 ? -18.765 -19.322 39.280 1.00 75.88 89 PRO A C 1
ATOM 680 O O . PRO A 1 89 ? -19.922 -18.911 39.221 1.00 75.88 89 PRO A O 1
ATOM 683 N N . LYS A 1 90 ? -18.212 -19.685 40.446 1.00 80.56 90 LYS A N 1
ATOM 684 C CA . LYS A 1 90 ? -18.875 -19.550 41.755 1.00 80.56 90 LYS A CA 1
ATOM 685 C C . LYS A 1 90 ? -18.575 -18.235 42.473 1.00 80.56 90 LYS A C 1
ATOM 687 O O . LYS A 1 90 ? -19.238 -17.948 43.469 1.00 80.56 90 LYS A O 1
ATOM 692 N N . ALA A 1 91 ? -17.586 -17.471 42.016 1.00 80.12 91 ALA A N 1
ATOM 693 C CA . ALA A 1 91 ? -17.213 -16.198 42.617 1.00 80.12 91 ALA A CA 1
ATOM 694 C C . ALA A 1 91 ? -17.941 -15.028 41.937 1.00 80.12 91 ALA A C 1
ATOM 696 O O . ALA A 1 91 ? -18.209 -15.048 40.736 1.00 80.12 91 ALA A O 1
ATOM 697 N N . GLU A 1 92 ? -18.259 -13.992 42.711 1.00 85.75 92 GLU A N 1
ATOM 698 C CA . GLU A 1 92 ? -18.828 -12.750 42.189 1.00 85.75 92 GLU A CA 1
ATOM 699 C C . GLU A 1 92 ? -17.699 -11.784 41.809 1.00 85.75 92 GLU A C 1
ATOM 701 O O . GLU A 1 92 ? -16.759 -11.592 42.584 1.00 85.75 92 GLU A O 1
ATOM 706 N N . TYR A 1 93 ? -17.788 -11.175 40.623 1.00 86.44 93 TYR A N 1
ATOM 707 C CA . TYR A 1 93 ? -16.761 -10.284 40.079 1.00 86.44 93 TYR A CA 1
ATOM 708 C C . TYR A 1 93 ? -17.302 -8.878 39.828 1.00 86.44 93 TYR A C 1
ATOM 710 O O . TYR A 1 93 ? -18.406 -8.699 39.314 1.00 86.44 93 TYR A O 1
ATOM 718 N N . THR A 1 94 ? -16.483 -7.876 40.133 1.00 90.50 94 THR A N 1
ATOM 719 C CA . THR A 1 94 ? -16.738 -6.458 39.888 1.00 90.50 94 THR A CA 1
ATOM 720 C C . THR A 1 94 ? -15.788 -5.922 38.818 1.00 90.50 94 THR A C 1
ATOM 722 O O . THR A 1 94 ? -14.671 -6.408 38.634 1.00 90.50 94 THR A O 1
ATOM 725 N N . CYS A 1 95 ? -16.259 -4.924 38.072 1.00 93.00 95 CYS A N 1
ATOM 726 C CA . CYS A 1 95 ? -15.485 -4.220 37.056 1.00 93.00 95 CYS A CA 1
ATOM 727 C C . CYS A 1 95 ? -15.822 -2.737 37.141 1.00 93.00 95 CYS A C 1
ATOM 729 O O . CYS A 1 95 ? -17.000 -2.395 37.077 1.00 93.00 95 CYS A O 1
ATOM 731 N N . THR A 1 96 ? -14.814 -1.880 37.277 1.00 93.56 96 THR A N 1
ATOM 732 C CA . THR A 1 96 ? -14.995 -0.430 37.417 1.00 93.56 96 THR A CA 1
ATOM 733 C C . THR A 1 96 ? -14.033 0.326 36.513 1.00 93.56 96 THR A C 1
ATOM 735 O O . THR A 1 96 ? -12.828 0.059 36.527 1.00 93.56 96 THR A O 1
ATOM 738 N N . ILE A 1 97 ? -14.563 1.284 35.754 1.00 96.81 97 ILE A N 1
ATOM 739 C CA . ILE A 1 97 ? -13.786 2.178 34.885 1.00 96.81 97 ILE A CA 1
ATOM 740 C C . ILE A 1 97 ? -13.254 3.368 35.694 1.00 96.81 97 ILE A C 1
ATOM 742 O O . ILE A 1 97 ? -14.013 3.981 36.448 1.00 96.81 97 ILE A O 1
ATOM 746 N N . SER A 1 98 ? -11.973 3.712 35.527 1.00 95.94 98 SER A N 1
ATOM 747 C CA . SER A 1 98 ? -11.385 4.905 36.154 1.00 95.94 98 SER A CA 1
ATOM 748 C C . SER A 1 98 ? -11.992 6.214 35.617 1.00 95.94 98 SER A C 1
ATOM 750 O O . SER A 1 98 ? -12.393 6.266 34.447 1.00 95.94 98 SER A O 1
ATOM 752 N N . PRO A 1 99 ? -12.019 7.290 36.429 1.00 95.50 99 PRO A N 1
ATOM 753 C CA . PRO A 1 99 ? -12.388 8.642 35.998 1.00 95.50 99 PRO A CA 1
ATOM 754 C C . PRO A 1 99 ? -11.627 9.129 34.753 1.00 95.50 99 PRO A C 1
ATOM 756 O O . PRO A 1 99 ? -10.494 8.723 34.501 1.00 95.50 99 PRO A O 1
ATOM 759 N N . THR A 1 100 ? -12.243 10.015 33.962 1.00 94.06 100 THR A N 1
ATOM 760 C CA . THR A 1 100 ? -11.702 10.467 32.662 1.00 94.06 100 THR A CA 1
ATOM 761 C C . THR A 1 100 ? -10.381 11.231 32.749 1.00 94.06 100 THR A C 1
ATOM 763 O O . THR A 1 100 ? -9.635 11.262 31.776 1.00 94.06 100 THR A O 1
ATOM 766 N N . ASP A 1 101 ? -10.084 11.865 33.883 1.00 92.44 101 ASP A N 1
ATOM 767 C CA . ASP A 1 101 ? -8.818 12.564 34.142 1.00 92.44 101 ASP A CA 1
ATOM 768 C C . ASP A 1 101 ? -7.636 11.608 34.371 1.00 92.44 101 ASP A C 1
ATOM 770 O O . ASP A 1 101 ? -6.485 12.017 34.229 1.00 92.44 101 ASP A O 1
ATOM 774 N N . GLU A 1 102 ? -7.906 10.326 34.636 1.00 94.25 102 GLU A N 1
ATOM 775 C CA . GLU A 1 102 ? -6.894 9.264 34.699 1.00 94.25 102 GLU A CA 1
ATOM 776 C C . GLU A 1 102 ? -6.651 8.582 33.338 1.00 94.25 102 GLU A C 1
ATOM 778 O O . GLU A 1 102 ? -5.777 7.719 33.218 1.00 94.25 102 GLU A O 1
ATOM 783 N N . TRP A 1 103 ? -7.420 8.921 32.296 1.00 95.00 103 TRP A N 1
ATOM 784 C CA . TRP A 1 103 ? -7.283 8.284 30.985 1.00 95.00 103 TRP A CA 1
ATOM 785 C C . TRP A 1 103 ? -6.007 8.738 30.282 1.00 95.00 103 TRP A C 1
ATOM 787 O O . TRP A 1 103 ? -5.658 9.919 30.254 1.00 95.00 103 TRP A O 1
ATOM 797 N N . ILE A 1 104 ? -5.324 7.792 29.641 1.00 92.06 104 ILE A N 1
ATOM 798 C CA . ILE A 1 104 ? -4.029 8.043 29.011 1.00 92.06 104 ILE A CA 1
ATOM 799 C C . ILE A 1 104 ? -4.250 8.276 27.519 1.00 92.06 104 ILE A C 1
ATOM 801 O O . ILE A 1 104 ? -4.546 7.342 26.769 1.00 92.06 104 ILE A O 1
ATOM 805 N N . GLN A 1 105 ? -4.085 9.523 27.079 1.00 86.06 105 GLN A N 1
ATOM 806 C CA . GLN A 1 105 ? -4.173 9.877 25.665 1.00 86.06 105 GLN A CA 1
ATOM 807 C C . GLN A 1 105 ? -2.838 9.633 24.947 1.00 86.06 105 GLN A C 1
ATOM 809 O O . GLN A 1 105 ? -1.831 10.276 25.241 1.00 86.06 105 GLN A O 1
ATOM 814 N N . GLY A 1 106 ? -2.843 8.733 23.964 1.00 83.56 106 GLY A N 1
ATOM 815 C CA . GLY A 1 106 ? -1.757 8.554 23.002 1.00 83.56 106 GLY A CA 1
ATOM 816 C C . GLY A 1 106 ? -2.023 9.265 21.671 1.00 83.56 106 GLY A C 1
ATOM 817 O O . GLY A 1 106 ? -3.036 9.935 21.486 1.00 83.56 106 GLY A O 1
ATOM 818 N N . GLY A 1 107 ? -1.115 9.087 20.704 1.00 80.81 107 GLY A N 1
ATOM 819 C CA . GLY A 1 107 ? -1.252 9.694 19.371 1.00 80.81 107 GLY A CA 1
ATOM 820 C C . GLY A 1 107 ? -2.372 9.093 18.513 1.00 80.81 107 GLY A C 1
ATOM 821 O O . GLY A 1 107 ? -2.964 9.801 17.708 1.00 80.81 107 GLY A O 1
ATOM 822 N N . PHE A 1 108 ? -2.675 7.806 18.709 1.00 86.38 108 PHE A N 1
ATOM 823 C CA . PHE A 1 108 ? -3.642 7.038 17.908 1.00 86.38 108 PHE A CA 1
ATOM 824 C C . PHE A 1 108 ? -4.640 6.236 18.745 1.00 86.38 108 PHE A C 1
ATOM 826 O O . PHE A 1 108 ? -5.527 5.593 18.190 1.00 86.38 108 PHE A O 1
ATOM 833 N N . ASN A 1 109 ? -4.475 6.219 20.069 1.00 91.06 109 ASN A N 1
ATOM 834 C CA . ASN A 1 109 ? -5.331 5.460 20.972 1.00 91.06 109 ASN A CA 1
ATOM 835 C C . ASN A 1 109 ? -5.544 6.243 22.264 1.00 91.06 109 ASN A C 1
ATOM 837 O O . ASN A 1 109 ? -4.653 6.976 22.695 1.00 91.06 109 ASN A O 1
ATOM 841 N N . VAL A 1 110 ? -6.676 6.007 22.908 1.00 93.50 110 VAL A N 1
ATOM 842 C CA . VAL A 1 110 ? -6.892 6.303 24.322 1.00 93.50 110 VAL A CA 1
ATOM 843 C C . VAL A 1 110 ? -6.837 4.994 25.104 1.00 93.50 110 VAL A C 1
ATOM 845 O O . VAL A 1 110 ? -7.396 3.981 24.676 1.00 93.50 110 VAL A O 1
ATOM 848 N N . CYS A 1 111 ? -6.139 4.997 26.236 1.00 95.44 111 CYS A N 1
ATOM 849 C CA . CYS A 1 111 ? -6.157 3.889 27.183 1.00 95.44 111 CYS A CA 1
ATOM 850 C C . CYS A 1 111 ? -7.000 4.280 28.396 1.00 95.44 111 CYS A C 1
ATOM 852 O O . CYS A 1 111 ? -6.717 5.274 29.066 1.00 95.44 111 CYS A O 1
ATOM 854 N N . ILE A 1 112 ? -8.004 3.463 28.678 1.00 96.38 112 ILE A N 1
ATOM 855 C CA . ILE A 1 112 ? -8.950 3.604 29.776 1.00 96.38 112 ILE A CA 1
ATOM 856 C C . ILE A 1 112 ? -8.538 2.598 30.860 1.00 96.38 112 ILE A C 1
ATOM 858 O O . ILE A 1 112 ? -8.623 1.389 30.617 1.00 96.38 112 ILE A O 1
ATOM 862 N N . PRO A 1 113 ? -8.057 3.043 32.031 1.00 96.88 113 PRO A N 1
ATOM 863 C CA . PRO A 1 113 ? -7.765 2.141 33.138 1.00 96.88 113 PRO A CA 1
ATOM 864 C C . PRO A 1 113 ? -9.041 1.480 33.671 1.00 96.88 113 PRO A C 1
ATOM 866 O O . PRO A 1 113 ? -10.082 2.125 33.825 1.00 96.88 113 PRO A O 1
ATOM 869 N N . VAL A 1 114 ? -8.956 0.176 33.932 1.00 95.44 114 VAL A N 1
ATOM 870 C CA . VAL A 1 114 ? -10.071 -0.645 34.410 1.00 95.44 114 VAL A CA 1
ATOM 871 C C . VAL A 1 114 ? -9.604 -1.525 35.557 1.00 95.44 114 VAL A C 1
ATOM 873 O O . VAL A 1 114 ? -8.655 -2.294 35.412 1.00 95.44 114 VAL A O 1
ATOM 876 N N . CYS A 1 115 ? -10.315 -1.474 36.678 1.00 94.38 115 CYS A N 1
ATOM 877 C CA . CYS A 1 115 ? -10.116 -2.417 37.770 1.00 94.38 115 CYS A CA 1
ATOM 878 C C . CYS A 1 115 ? -11.123 -3.565 37.640 1.00 94.38 115 CYS A C 1
ATOM 880 O O . CYS A 1 115 ? -12.329 -3.326 37.571 1.00 94.38 115 CYS A O 1
ATOM 882 N N . PHE A 1 116 ? -10.636 -4.805 37.599 1.00 92.56 116 PHE A N 1
ATOM 883 C CA . PHE A 1 116 ? -11.453 -6.018 37.531 1.00 92.56 116 PHE A CA 1
ATOM 884 C C . PHE A 1 116 ? -11.035 -6.991 38.632 1.00 92.56 116 PHE A C 1
ATOM 886 O O . PHE A 1 116 ? -9.850 -7.295 38.774 1.00 92.56 116 PHE A O 1
ATOM 893 N N . GLY A 1 117 ? -11.981 -7.516 39.406 1.00 90.06 117 GLY A N 1
ATOM 894 C CA . GLY A 1 117 ? -11.642 -8.401 40.517 1.00 90.06 117 GLY A CA 1
ATOM 895 C C . GLY A 1 117 ? -12.832 -9.041 41.209 1.00 90.06 117 GLY A C 1
ATOM 896 O O . GLY A 1 117 ? -13.970 -8.846 40.801 1.00 90.06 117 GLY A O 1
ATOM 897 N N . THR A 1 118 ? -12.572 -9.829 42.248 1.00 86.62 118 THR A N 1
ATOM 898 C CA . THR A 1 118 ? -13.626 -10.427 43.077 1.00 86.62 118 THR A CA 1
ATOM 899 C C . THR A 1 118 ? -14.334 -9.363 43.918 1.00 86.62 118 THR A C 1
ATOM 901 O O . THR A 1 118 ? -13.723 -8.388 44.361 1.00 86.62 118 THR A O 1
ATOM 904 N N . ALA A 1 119 ? -15.633 -9.548 44.160 1.00 84.12 119 ALA A N 1
ATOM 905 C CA . ALA A 1 119 ? -16.458 -8.613 44.929 1.00 84.12 119 ALA A CA 1
ATOM 906 C C . ALA A 1 119 ? -15.996 -8.460 46.390 1.00 84.12 119 ALA A C 1
ATOM 908 O O . ALA A 1 119 ? -16.199 -7.412 46.997 1.00 84.12 119 ALA A O 1
ATOM 909 N N . ASP A 1 120 ? -15.328 -9.479 46.937 1.00 82.81 120 ASP A N 1
ATOM 910 C CA . ASP A 1 120 ? -14.704 -9.452 48.264 1.00 82.81 120 ASP A CA 1
ATOM 911 C C . ASP A 1 120 ? -13.380 -8.660 48.317 1.00 82.81 120 ASP A C 1
ATOM 913 O O . ASP A 1 120 ? -12.814 -8.477 49.395 1.00 82.81 120 ASP A O 1
ATOM 917 N N . GLY A 1 121 ? -12.878 -8.196 47.166 1.00 79.44 121 GLY A N 1
ATOM 918 C CA . GLY A 1 121 ? -11.644 -7.424 47.037 1.00 79.44 121 GLY A CA 1
ATOM 919 C C . GLY A 1 121 ? -10.350 -8.227 47.189 1.00 79.44 121 GLY A C 1
ATOM 920 O O . GLY A 1 121 ? -9.275 -7.631 47.143 1.00 79.44 121 GLY A O 1
ATOM 921 N N . GLN A 1 122 ? -10.409 -9.554 47.354 1.00 78.50 122 GLN A N 1
ATOM 922 C CA . GLN A 1 122 ? -9.209 -10.369 47.586 1.00 78.50 122 GLN A CA 1
ATOM 923 C C . GLN A 1 122 ? -8.340 -10.546 46.336 1.00 78.50 122 GLN A C 1
ATOM 925 O O . GLN A 1 122 ? -7.123 -10.681 46.454 1.00 78.50 122 GLN A O 1
ATOM 930 N N . HIS A 1 123 ? -8.938 -10.523 45.143 1.00 81.38 123 HIS A N 1
ATOM 931 C CA . HIS A 1 123 ? -8.220 -10.669 43.880 1.00 81.38 123 HIS A CA 1
ATOM 932 C C . HIS A 1 123 ? -8.597 -9.534 42.935 1.00 81.38 123 HIS A C 1
ATOM 934 O O . HIS A 1 123 ? -9.668 -9.567 42.335 1.00 81.38 123 HIS A O 1
ATOM 940 N N . GLN A 1 124 ? -7.710 -8.551 42.773 1.00 86.19 124 GLN A N 1
ATOM 941 C CA . GLN A 1 124 ? -7.883 -7.464 41.807 1.00 86.19 124 GLN A CA 1
ATOM 942 C C . GLN A 1 124 ? -6.792 -7.474 40.740 1.00 86.19 124 GLN A C 1
ATOM 944 O O . GLN A 1 124 ? -5.620 -7.738 41.011 1.00 86.19 124 GLN A O 1
ATOM 949 N N . LYS A 1 125 ? -7.196 -7.161 39.512 1.00 87.81 125 LYS A N 1
ATOM 950 C CA . LYS A 1 125 ? -6.344 -6.957 38.346 1.00 87.81 125 LYS A CA 1
ATOM 951 C C . LYS A 1 125 ? -6.577 -5.550 37.816 1.00 87.81 125 LYS A C 1
ATOM 953 O O . LYS A 1 125 ? -7.719 -5.125 37.654 1.00 87.81 125 LYS A O 1
ATOM 958 N N . GLN A 1 126 ? -5.485 -4.863 37.508 1.00 91.88 126 GLN A N 1
ATOM 959 C CA . GLN A 1 126 ? -5.522 -3.617 36.754 1.00 91.88 126 GLN A CA 1
ATOM 960 C C . GLN A 1 126 ? -5.362 -3.945 35.273 1.00 91.88 126 GLN A C 1
ATOM 962 O O . GLN A 1 126 ? -4.401 -4.606 34.874 1.00 91.88 126 GLN A O 1
ATOM 967 N N . LEU A 1 127 ? -6.332 -3.519 34.477 1.00 93.88 127 LEU A N 1
ATOM 968 C CA . LEU A 1 127 ? -6.415 -3.738 33.042 1.00 93.88 127 LEU A CA 1
ATOM 969 C C . LEU A 1 127 ? -6.435 -2.385 32.325 1.00 93.88 127 LEU A C 1
ATOM 971 O O . LEU A 1 127 ? -6.782 -1.356 32.903 1.00 93.88 127 LEU A O 1
ATOM 975 N N . LEU A 1 128 ? -6.077 -2.395 31.045 1.00 94.88 128 LEU A N 1
ATOM 976 C CA . LEU A 1 128 ? -6.213 -1.237 30.167 1.00 94.88 128 LEU A CA 1
ATOM 977 C C . LEU A 1 128 ? -7.160 -1.605 29.031 1.00 94.88 128 LEU A C 1
ATOM 979 O O . LEU A 1 128 ? -6.866 -2.507 28.247 1.00 94.88 128 LEU A O 1
ATOM 983 N N . PHE A 1 129 ? -8.279 -0.893 28.933 1.00 94.69 129 PHE A N 1
ATOM 984 C CA . PHE A 1 129 ? -9.147 -0.951 27.768 1.00 94.69 129 PHE A CA 1
ATOM 985 C C . PHE A 1 129 ? -8.673 0.096 26.765 1.00 94.69 129 PHE A C 1
ATOM 987 O O . PHE A 1 129 ? -8.657 1.290 27.061 1.00 94.69 129 PHE A O 1
ATOM 994 N N . ARG A 1 130 ? -8.205 -0.343 25.599 1.00 94.44 130 ARG A N 1
ATOM 995 C CA . ARG A 1 130 ? -7.522 0.529 24.642 1.00 94.44 130 ARG A CA 1
ATOM 996 C C . ARG A 1 130 ? -8.358 0.695 23.382 1.00 94.44 130 ARG A C 1
ATOM 998 O O . ARG A 1 130 ? -8.584 -0.274 22.666 1.00 94.44 130 ARG A O 1
ATOM 1005 N N . CYS A 1 131 ? -8.764 1.931 23.107 1.00 92.00 131 CYS A N 1
ATOM 1006 C CA . CYS A 1 131 ? -9.578 2.287 21.948 1.00 92.00 131 CYS A CA 1
ATOM 1007 C C . CYS A 1 131 ? -8.756 3.109 20.954 1.00 92.00 131 CYS A C 1
ATOM 1009 O O . CYS A 1 131 ? -8.121 4.083 21.370 1.00 92.00 131 CYS A O 1
ATOM 1011 N N . PRO A 1 132 ? -8.788 2.792 19.651 1.00 91.06 132 PRO A N 1
ATOM 1012 C CA . PRO A 1 132 ? -8.300 3.700 18.620 1.00 91.06 132 PRO A CA 1
ATOM 1013 C C . PRO A 1 132 ? -9.056 5.036 18.646 1.00 91.06 132 PRO A C 1
ATOM 1015 O O . PRO A 1 132 ? -10.228 5.082 19.012 1.00 91.06 132 PRO A O 1
ATOM 1018 N N . LEU A 1 133 ? -8.390 6.121 18.247 1.00 89.88 133 LEU A N 1
ATOM 1019 C CA . LEU A 1 133 ? -8.993 7.450 18.091 1.00 89.88 133 LEU A CA 1
ATOM 1020 C C . LEU A 1 133 ? -9.573 7.573 16.671 1.00 89.88 133 LEU A C 1
ATOM 1022 O O . LEU A 1 133 ? -8.782 7.748 15.746 1.00 89.88 133 LEU A O 1
ATOM 1026 N N . PRO A 1 134 ? -10.901 7.498 16.445 1.00 87.19 134 PRO A N 1
ATOM 1027 C CA . PRO A 1 134 ? -11.456 7.358 15.093 1.00 87.19 134 PRO A CA 1
ATOM 1028 C C . PRO A 1 134 ? -11.076 8.497 14.143 1.00 87.19 134 PRO A C 1
ATOM 1030 O O . PRO A 1 134 ? -10.770 8.253 12.983 1.00 87.19 134 PRO A O 1
ATOM 1033 N N . TYR A 1 135 ? -10.990 9.726 14.653 1.00 85.31 135 TYR A N 1
ATOM 1034 C CA . TYR A 1 135 ? -10.595 10.910 13.886 1.00 85.31 135 TYR A CA 1
ATOM 1035 C C . TYR A 1 135 ? -9.132 10.906 13.404 1.00 85.31 135 TYR A C 1
ATOM 1037 O O . TYR A 1 135 ? -8.761 11.666 12.511 1.00 85.31 135 TYR A O 1
ATOM 1045 N N . LYS A 1 136 ? -8.280 10.036 13.966 1.00 84.31 136 LYS A N 1
ATOM 1046 C CA . LYS A 1 136 ? -6.899 9.826 13.501 1.00 84.31 136 LYS A CA 1
ATOM 1047 C C . LYS A 1 136 ? -6.806 8.890 12.301 1.00 84.31 136 LYS A C 1
ATOM 1049 O O . LYS A 1 136 ? -5.720 8.738 11.743 1.00 84.31 136 LYS A O 1
ATOM 1054 N N . PHE A 1 137 ? -7.921 8.286 11.900 1.00 84.69 137 PHE A N 1
ATOM 1055 C CA . PHE A 1 137 ? -7.995 7.365 10.779 1.00 84.69 137 PHE A CA 1
ATOM 1056 C C . PHE A 1 137 ? -8.927 7.924 9.706 1.00 84.69 137 PHE A C 1
ATOM 1058 O O . PHE A 1 137 ? -9.918 8.582 10.020 1.00 84.69 137 PHE A O 1
ATOM 1065 N N . PRO A 1 138 ? -8.643 7.664 8.425 1.00 82.31 138 PRO A N 1
ATOM 1066 C CA . PRO A 1 138 ? -9.503 8.071 7.322 1.00 82.31 138 PRO A CA 1
ATOM 1067 C C . PRO A 1 138 ? -10.760 7.187 7.214 1.00 82.31 138 PRO A C 1
ATOM 1069 O O . PRO A 1 138 ? -11.162 6.837 6.115 1.00 82.31 138 PRO A O 1
ATOM 1072 N N . GLU A 1 139 ? -11.401 6.833 8.331 1.00 80.12 139 GLU A N 1
ATOM 1073 C CA . GLU A 1 139 ? -12.509 5.865 8.391 1.00 80.12 139 GLU A CA 1
ATOM 1074 C C . GLU A 1 139 ? -13.709 6.288 7.526 1.00 80.12 139 GLU A C 1
ATOM 1076 O O . GLU A 1 139 ? -14.357 5.461 6.893 1.00 80.12 139 GLU A O 1
ATOM 1081 N N . ALA A 1 140 ? -13.976 7.596 7.432 1.00 79.06 140 ALA A N 1
ATOM 1082 C CA . ALA A 1 140 ? -15.040 8.136 6.582 1.00 79.06 140 ALA A CA 1
ATOM 1083 C C . ALA A 1 140 ? -14.758 7.972 5.076 1.00 79.06 140 ALA A C 1
ATOM 1085 O O . ALA A 1 140 ? -15.691 7.916 4.277 1.00 79.06 140 ALA A O 1
ATOM 1086 N N . GLN A 1 141 ? -13.482 7.921 4.687 1.00 82.94 141 GLN A N 1
ATOM 1087 C CA . GLN A 1 141 ? -13.053 7.749 3.298 1.00 82.94 141 GLN A CA 1
ATOM 1088 C C . GLN A 1 141 ? -12.805 6.272 2.966 1.00 82.94 141 GLN A C 1
ATOM 1090 O O . GLN A 1 141 ? -13.127 5.825 1.867 1.00 82.94 141 GLN A O 1
ATOM 1095 N N . TYR A 1 142 ? -12.259 5.528 3.928 1.00 76.38 142 TYR A N 1
ATOM 1096 C CA . TYR A 1 142 ? -11.885 4.123 3.835 1.00 76.38 142 TYR A CA 1
ATOM 1097 C C . TYR A 1 142 ? -12.403 3.373 5.077 1.00 76.38 142 TYR A C 1
ATOM 1099 O O . TYR A 1 142 ? -11.663 3.194 6.052 1.00 76.38 142 TYR A O 1
ATOM 1107 N N . PRO A 1 143 ? -13.682 2.956 5.070 1.00 79.75 143 PRO A N 1
ATOM 1108 C CA . PRO A 1 143 ? -14.254 2.180 6.167 1.00 79.75 143 PRO A CA 1
ATOM 1109 C C . PRO A 1 143 ? -13.457 0.892 6.419 1.00 79.75 143 PRO A C 1
ATOM 1111 O O . PRO A 1 143 ? -13.081 0.207 5.469 1.00 79.75 143 PRO A O 1
ATOM 1114 N N . GLY A 1 144 ? -13.220 0.557 7.688 1.00 76.38 144 GLY A N 1
ATOM 1115 C CA . GLY A 1 144 ? -12.437 -0.601 8.128 1.00 76.38 144 GLY A CA 1
ATOM 1116 C C . GLY A 1 144 ? -10.991 -0.289 8.534 1.00 76.38 144 GLY A C 1
ATOM 1117 O O . GLY A 1 144 ? -10.322 -1.159 9.089 1.00 76.38 144 GLY A O 1
ATOM 1118 N N . THR A 1 145 ? -10.501 0.940 8.341 1.00 76.69 145 THR A N 1
ATOM 1119 C CA . THR A 1 145 ? -9.103 1.309 8.648 1.00 76.69 145 THR A CA 1
ATOM 1120 C C . THR A 1 145 ? -8.778 1.169 10.142 1.00 76.69 145 THR A C 1
ATOM 1122 O O . THR A 1 145 ? -7.685 0.741 10.527 1.00 76.69 145 THR A O 1
ATOM 1125 N N . ILE A 1 146 ? -9.730 1.506 11.017 1.00 83.38 146 ILE A N 1
ATOM 1126 C CA . ILE A 1 146 ? -9.590 1.308 12.471 1.00 83.38 146 ILE A CA 1
ATOM 1127 C C . ILE A 1 146 ? -9.381 -0.178 12.797 1.00 83.38 146 ILE A C 1
ATOM 1129 O O . ILE A 1 146 ? -8.536 -0.552 13.615 1.00 83.38 146 ILE A O 1
ATOM 1133 N N . ASP A 1 147 ? -10.147 -1.016 12.122 1.00 83.00 147 ASP A N 1
ATOM 1134 C CA . ASP A 1 147 ? -10.227 -2.455 12.292 1.00 83.00 147 ASP A CA 1
ATOM 1135 C C . ASP A 1 147 ? -8.979 -3.184 11.769 1.00 83.00 147 ASP A C 1
ATOM 1137 O O . ASP A 1 147 ? -8.524 -4.158 12.379 1.00 83.00 147 ASP A O 1
ATOM 1141 N N . GLU A 1 148 ? -8.389 -2.687 10.680 1.00 77.00 148 GLU A N 1
ATOM 1142 C CA . GLU A 1 148 ? -7.080 -3.109 10.169 1.00 77.00 148 GLU A CA 1
ATOM 1143 C C . GLU A 1 148 ? -5.975 -2.844 11.193 1.00 77.00 148 GLU A C 1
ATOM 1145 O O . GLU A 1 148 ? -5.217 -3.754 11.545 1.00 77.00 148 GLU A O 1
ATOM 1150 N N . LYS A 1 149 ? -5.925 -1.624 11.748 1.00 82.56 149 LYS A N 1
ATOM 1151 C CA . LYS A 1 149 ? -4.953 -1.278 12.793 1.00 82.56 149 LYS A CA 1
ATOM 1152 C C . LYS A 1 149 ? -5.084 -2.209 13.998 1.00 82.56 149 LYS A C 1
ATOM 1154 O O . LYS A 1 149 ? -4.072 -2.698 14.505 1.00 82.56 149 LYS A O 1
ATOM 1159 N N . VAL A 1 150 ? -6.306 -2.396 14.507 1.00 81.56 150 VAL A N 1
ATOM 1160 C CA . VAL A 1 150 ? -6.545 -3.269 15.668 1.00 81.56 150 VAL A CA 1
ATOM 1161 C C . VAL A 1 150 ? -6.068 -4.687 15.360 1.00 81.56 150 VAL A C 1
ATOM 1163 O O . VAL A 1 150 ? -5.379 -5.279 16.187 1.00 81.56 150 VAL A O 1
ATOM 1166 N N . GLY A 1 151 ? -6.354 -5.199 14.159 1.00 76.25 151 GLY A N 1
ATOM 1167 C CA . GLY A 1 151 ? -5.934 -6.534 13.735 1.00 76.25 151 GLY A CA 1
ATOM 1168 C C . GLY A 1 151 ? -4.416 -6.719 13.752 1.00 76.25 151 GLY A C 1
ATOM 1169 O O . GLY A 1 151 ? -3.932 -7.704 14.308 1.00 76.25 151 GLY A O 1
ATOM 1170 N N . MET A 1 152 ? -3.662 -5.751 13.220 1.00 66.25 152 MET A N 1
ATOM 1171 C CA . MET A 1 152 ? -2.194 -5.797 13.232 1.00 66.25 152 MET A CA 1
ATOM 1172 C C . MET A 1 152 ? -1.621 -5.830 14.651 1.00 66.25 152 MET A C 1
ATOM 1174 O O . MET A 1 152 ? -0.704 -6.596 14.945 1.00 66.25 152 MET A O 1
ATOM 1178 N N . GLU A 1 153 ? -2.166 -5.006 15.544 1.00 82.19 153 GLU A N 1
ATOM 1179 C CA . GLU A 1 153 ? -1.695 -4.927 16.924 1.00 82.19 153 GLU A CA 1
ATOM 1180 C C . GLU A 1 153 ? -2.019 -6.205 17.709 1.00 82.19 153 GLU A C 1
ATOM 1182 O O . GLU A 1 153 ? -1.151 -6.738 18.398 1.00 82.19 153 GLU A O 1
ATOM 1187 N N . VAL A 1 154 ? -3.231 -6.745 17.549 1.00 81.38 154 VAL A N 1
ATOM 1188 C CA . VAL A 1 154 ? -3.640 -8.028 18.143 1.00 81.38 154 VAL A CA 1
ATOM 1189 C C . VAL A 1 154 ? -2.732 -9.164 17.677 1.00 81.38 154 VAL A C 1
ATOM 1191 O O . VAL A 1 154 ? -2.240 -9.922 18.512 1.00 81.38 154 VAL A O 1
ATOM 1194 N N . GLY A 1 155 ? -2.462 -9.255 16.370 1.00 69.06 155 GLY A N 1
ATOM 1195 C CA . GLY A 1 155 ? -1.562 -10.268 15.815 1.00 69.06 155 GLY A CA 1
ATOM 1196 C C . GLY A 1 155 ? -0.159 -10.202 16.425 1.00 69.06 155 GLY A C 1
ATOM 1197 O O . GLY A 1 155 ? 0.399 -11.233 16.800 1.00 69.06 155 GLY A O 1
ATOM 1198 N N . ALA A 1 156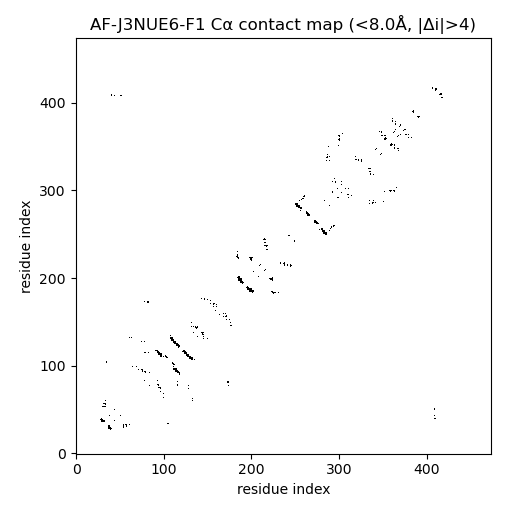 ? 0.377 -8.992 16.614 1.00 69.56 156 ALA A N 1
ATOM 1199 C CA . ALA A 1 156 ? 1.675 -8.793 17.254 1.00 69.56 156 ALA A CA 1
ATOM 1200 C C . ALA A 1 156 ? 1.686 -9.243 18.727 1.00 69.56 156 ALA A C 1
ATOM 1202 O O . ALA A 1 156 ? 2.616 -9.933 19.142 1.00 69.56 156 ALA A O 1
ATOM 1203 N N . TYR A 1 157 ? 0.653 -8.904 19.511 1.00 82.12 157 TYR A N 1
ATOM 1204 C CA . TYR A 1 157 ? 0.533 -9.368 20.901 1.00 82.12 157 TYR A CA 1
ATOM 1205 C C . TYR A 1 157 ? 0.524 -10.897 20.992 1.00 82.12 157 TYR A C 1
ATOM 1207 O O . TYR A 1 157 ? 1.278 -11.459 21.784 1.00 82.12 157 TYR A O 1
ATOM 1215 N N . VAL A 1 158 ? -0.299 -11.567 20.175 1.00 77.88 158 VAL A N 1
ATOM 1216 C CA . VAL A 1 158 ? -0.402 -13.036 20.167 1.00 77.88 158 VAL A CA 1
ATOM 1217 C C . VAL A 1 158 ? 0.948 -13.662 19.827 1.00 77.88 158 VAL A C 1
ATOM 1219 O O . VAL A 1 158 ? 1.449 -14.488 20.588 1.00 77.88 158 VAL A O 1
ATOM 1222 N N . TRP A 1 159 ? 1.585 -13.206 18.745 1.00 72.62 159 TRP A N 1
ATOM 1223 C CA . TRP A 1 159 ? 2.860 -13.764 18.306 1.00 72.62 159 TRP A CA 1
ATOM 1224 C C . TRP A 1 159 ? 3.962 -13.606 19.361 1.00 72.62 159 TRP A C 1
ATOM 1226 O O . TRP A 1 159 ? 4.664 -14.575 19.651 1.00 72.62 159 TRP A O 1
ATOM 1236 N N . ILE A 1 160 ? 4.099 -12.420 19.971 1.00 74.31 160 ILE A N 1
ATOM 1237 C CA . ILE A 1 160 ? 5.122 -12.171 21.001 1.00 74.31 160 ILE A CA 1
ATOM 1238 C C . ILE A 1 160 ? 4.849 -13.020 22.247 1.00 74.31 160 ILE A C 1
ATOM 1240 O O . ILE A 1 160 ? 5.781 -13.609 22.789 1.00 74.31 160 ILE A O 1
ATOM 1244 N N . GLN A 1 161 ? 3.592 -13.130 22.687 1.00 84.06 161 GLN A N 1
ATOM 1245 C CA . GLN A 1 161 ? 3.240 -13.956 23.847 1.00 84.06 161 GLN A CA 1
ATOM 1246 C C . GLN A 1 161 ? 3.551 -15.442 23.637 1.00 84.06 161 GLN A C 1
ATOM 1248 O O . GLN A 1 161 ? 3.951 -16.117 24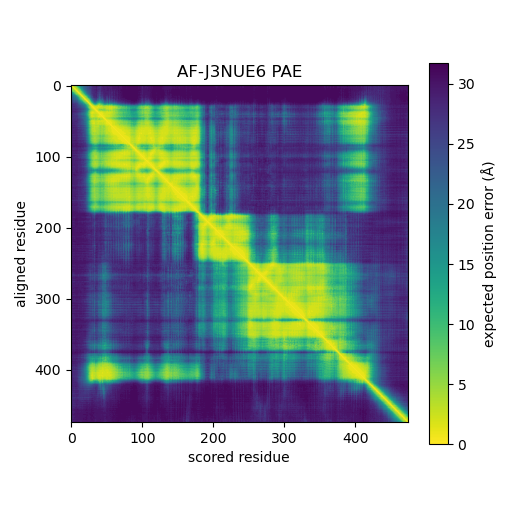.583 1.00 84.06 161 GLN A O 1
ATOM 1253 N N . GLU A 1 162 ? 3.364 -15.954 22.421 1.00 82.50 162 GLU A N 1
ATOM 1254 C CA . GLU A 1 162 ? 3.597 -17.364 22.099 1.00 82.50 162 GLU A CA 1
ATOM 1255 C C . GLU A 1 162 ? 5.076 -17.681 21.844 1.00 82.50 162 GLU A C 1
ATOM 1257 O O . GLU A 1 162 ? 5.553 -18.746 22.235 1.00 82.50 162 GLU A O 1
ATOM 1262 N N . ASN A 1 163 ? 5.808 -16.768 21.199 1.00 80.88 163 ASN A N 1
ATOM 1263 C CA . ASN A 1 163 ? 7.137 -17.054 20.648 1.00 80.88 163 ASN A CA 1
ATOM 1264 C C . ASN A 1 163 ? 8.282 -16.343 21.382 1.00 80.88 163 ASN A C 1
ATOM 1266 O O . ASN A 1 163 ? 9.444 -16.700 21.196 1.00 80.88 163 ASN A O 1
ATOM 1270 N N . CYS A 1 164 ? 7.993 -15.326 22.195 1.00 88.00 164 CYS A N 1
ATOM 1271 C CA . CYS A 1 164 ? 8.996 -14.496 22.865 1.00 88.00 164 CYS A CA 1
ATOM 1272 C C . CYS A 1 164 ? 8.671 -14.304 24.361 1.00 88.00 164 CYS A C 1
ATOM 1274 O O . CYS A 1 164 ? 8.523 -13.164 24.808 1.00 88.00 164 CYS A O 1
ATOM 1276 N N . PRO A 1 165 ? 8.585 -15.388 25.162 1.00 85.00 165 PRO A N 1
ATOM 1277 C CA . PRO A 1 165 ? 8.113 -15.327 26.551 1.00 85.00 165 PRO A CA 1
ATOM 1278 C C . PRO A 1 165 ? 8.994 -14.471 27.477 1.00 85.00 165 PRO A C 1
ATOM 1280 O O . PRO A 1 165 ? 8.525 -13.995 28.510 1.00 85.00 165 PRO A O 1
ATOM 1283 N N . ASP A 1 166 ? 10.253 -14.240 27.102 1.00 92.25 166 ASP A N 1
ATOM 1284 C CA . ASP A 1 166 ? 11.185 -13.400 27.859 1.00 92.25 166 ASP A CA 1
ATOM 1285 C C . ASP A 1 166 ? 10.944 -11.891 27.646 1.00 92.25 166 ASP A C 1
ATOM 1287 O O . ASP A 1 166 ? 11.405 -11.060 28.438 1.00 92.25 166 ASP A O 1
ATOM 1291 N N . ILE A 1 167 ? 10.206 -11.505 26.596 1.00 87.44 167 ILE A N 1
ATOM 1292 C CA . ILE A 1 167 ? 9.859 -10.107 26.334 1.00 87.44 167 ILE A CA 1
ATOM 1293 C C . ILE A 1 167 ? 8.656 -9.729 27.197 1.00 87.44 167 ILE A C 1
ATOM 1295 O O . ILE A 1 167 ? 7.530 -10.179 26.996 1.00 87.44 167 ILE A O 1
ATOM 1299 N N . ARG A 1 168 ? 8.888 -8.831 28.157 1.00 90.25 168 ARG A N 1
ATOM 1300 C CA . ARG A 1 168 ? 7.837 -8.328 29.047 1.00 90.25 168 ARG A CA 1
ATOM 1301 C C . ARG A 1 168 ? 6.914 -7.351 28.313 1.00 90.25 168 ARG A C 1
ATOM 1303 O O . ARG A 1 168 ? 7.200 -6.156 28.260 1.00 90.25 168 ARG A O 1
ATOM 1310 N N . ILE A 1 169 ? 5.794 -7.859 27.806 1.00 87.56 169 ILE A N 1
ATOM 1311 C CA . ILE A 1 169 ? 4.672 -7.073 27.269 1.00 87.56 169 ILE A CA 1
ATOM 1312 C C . ILE A 1 169 ? 3.416 -7.221 28.147 1.00 87.56 169 ILE A C 1
ATOM 1314 O O . ILE A 1 169 ? 3.305 -8.197 28.894 1.00 87.56 169 ILE A O 1
ATOM 1318 N N . PRO A 1 170 ? 2.457 -6.273 28.096 1.00 87.94 170 PRO A N 1
ATOM 1319 C CA . PRO A 1 170 ? 1.140 -6.474 28.696 1.00 87.94 170 PRO A CA 1
ATOM 1320 C C . PRO A 1 170 ? 0.464 -7.733 28.141 1.00 87.94 170 PRO A C 1
ATOM 1322 O O . PRO A 1 170 ? 0.602 -8.043 26.963 1.00 87.94 170 PRO A O 1
ATOM 1325 N N . HIS A 1 171 ? -0.294 -8.443 28.976 1.00 86.44 171 HIS A N 1
ATOM 1326 C CA . HIS A 1 171 ? -1.033 -9.618 28.520 1.00 86.44 171 HIS A CA 1
ATOM 1327 C C . HIS A 1 171 ? -2.326 -9.201 27.804 1.00 86.44 171 HIS A C 1
ATOM 1329 O O . HIS A 1 171 ? -3.143 -8.467 28.367 1.00 86.44 171 HIS A O 1
ATOM 1335 N N . LEU A 1 172 ? -2.549 -9.709 26.594 1.00 87.56 172 LEU A N 1
ATOM 1336 C CA . LEU A 1 172 ? -3.780 -9.538 25.831 1.00 87.56 172 LEU A CA 1
ATOM 1337 C C . LEU A 1 172 ? -4.875 -10.454 26.395 1.00 87.56 172 LEU A C 1
ATOM 1339 O O . LEU A 1 172 ? -4.748 -11.676 26.378 1.00 87.56 172 LEU A O 1
ATOM 1343 N N . TYR A 1 173 ? -5.951 -9.866 26.918 1.00 86.00 173 TYR A N 1
ATOM 1344 C CA . TYR A 1 173 ? -7.096 -10.609 27.474 1.00 86.00 173 TYR A CA 1
ATOM 1345 C C . TYR A 1 173 ? -8.238 -10.801 26.472 1.00 86.00 173 TYR A C 1
ATOM 1347 O O . TYR A 1 173 ? -9.016 -11.744 26.587 1.00 86.00 173 TYR A O 1
ATOM 1355 N N . GLY A 1 174 ? -8.364 -9.898 25.506 1.00 86.00 174 GLY A N 1
ATOM 1356 C CA . GLY A 1 174 ? -9.446 -9.898 24.534 1.00 86.00 174 GLY A CA 1
ATOM 1357 C C . GLY A 1 174 ? -9.287 -8.763 23.536 1.00 86.00 174 GLY A C 1
ATOM 1358 O O . GLY A 1 174 ? -8.523 -7.826 23.765 1.00 86.00 174 GLY A O 1
ATOM 1359 N N . PHE A 1 175 ? -10.007 -8.868 22.427 1.00 87.88 175 PHE A N 1
ATOM 1360 C CA . PHE A 1 175 ? -10.066 -7.864 21.373 1.00 87.88 175 PHE A CA 1
ATOM 1361 C C . PHE A 1 175 ? -11.447 -7.901 20.714 1.00 87.88 175 PHE A C 1
ATOM 1363 O O . PHE A 1 175 ? -12.166 -8.896 20.821 1.00 87.88 175 PHE A O 1
ATOM 1370 N N . GLY A 1 176 ? -11.809 -6.818 20.032 1.00 81.31 176 GLY A N 1
ATOM 1371 C CA . GLY A 1 176 ? -13.062 -6.696 19.296 1.00 81.31 176 GLY A CA 1
ATOM 1372 C C . GLY A 1 176 ? -12.866 -5.881 18.024 1.00 81.31 176 GLY A C 1
ATOM 1373 O O . GLY A 1 176 ? -12.019 -4.989 17.981 1.00 81.31 176 GLY A O 1
ATOM 1374 N N . PHE A 1 177 ? -13.651 -6.215 17.006 1.00 81.00 177 PHE A N 1
ATOM 1375 C CA . PHE A 1 177 ? -13.704 -5.546 15.708 1.00 81.00 177 PHE A CA 1
ATOM 1376 C C . PHE A 1 177 ? -15.069 -4.880 15.534 1.00 81.00 177 PHE A C 1
ATOM 1378 O O . PHE A 1 177 ? -16.057 -5.334 16.119 1.00 81.00 177 PHE A O 1
ATOM 1385 N N . SER A 1 178 ? -15.125 -3.803 14.756 1.00 75.69 178 SER A N 1
ATOM 1386 C CA . SER A 1 178 ? -16.332 -2.985 14.582 1.00 75.69 178 SER A CA 1
ATOM 1387 C C . SER A 1 178 ? -17.420 -3.646 13.726 1.00 75.69 178 SER A C 1
ATOM 1389 O O . SER A 1 178 ? -18.584 -3.260 13.818 1.00 75.69 178 SER A O 1
ATOM 1391 N N . ASP A 1 179 ? -17.074 -4.668 12.943 1.00 67.56 179 ASP A N 1
ATOM 1392 C CA . ASP A 1 179 ? -17.946 -5.312 11.952 1.00 67.56 179 ASP A CA 1
ATOM 1393 C C . ASP A 1 179 ? -18.474 -6.707 12.353 1.00 67.56 179 ASP A C 1
ATOM 1395 O O . ASP A 1 179 ? -19.295 -7.287 11.641 1.00 67.56 179 ASP A O 1
ATOM 1399 N N . GLY A 1 180 ? -18.033 -7.269 13.485 1.00 60.44 180 GLY A N 1
ATOM 1400 C CA . GLY A 1 180 ? -18.470 -8.594 13.943 1.00 60.44 180 GLY A CA 1
ATOM 1401 C C . GLY A 1 180 ? -18.066 -9.757 13.018 1.00 60.44 180 GLY A C 1
ATOM 1402 O O . GLY A 1 180 ? -18.883 -10.652 12.786 1.00 60.44 180 GLY A O 1
ATOM 1403 N N . ARG A 1 181 ? -16.837 -9.745 12.469 1.00 60.44 181 ARG A N 1
ATOM 1404 C CA . ARG A 1 181 ? -16.356 -10.704 11.442 1.00 60.44 181 ARG A CA 1
ATOM 1405 C C . ARG A 1 181 ? -16.722 -12.164 11.683 1.00 60.44 181 ARG A C 1
ATOM 1407 O O . ARG A 1 181 ? -16.635 -12.705 12.784 1.00 60.44 181 ARG A O 1
ATOM 1414 N N . GLN A 1 182 ? -17.036 -12.819 10.568 1.00 60.84 182 GLN A N 1
ATOM 1415 C CA . GLN A 1 182 ? -17.268 -14.255 10.467 1.00 60.84 182 GLN A CA 1
ATOM 1416 C C . GLN A 1 182 ? -15.999 -15.052 10.828 1.00 60.84 182 GLN A C 1
ATOM 1418 O O . GLN A 1 182 ? -14.895 -14.625 10.495 1.00 60.84 182 GLN A O 1
ATOM 1423 N N . PRO A 1 183 ? -16.130 -16.246 11.440 1.00 67.62 183 PRO A N 1
ATOM 1424 C CA . PRO A 1 183 ? -14.992 -17.022 11.949 1.00 67.62 183 PRO A CA 1
ATOM 1425 C C . PRO A 1 183 ? -14.073 -17.587 10.854 1.00 67.62 183 PRO A C 1
ATOM 1427 O O . PRO A 1 183 ? -13.048 -18.189 11.169 1.00 67.62 183 PRO A O 1
ATOM 1430 N N . ARG A 1 184 ? -14.468 -17.491 9.576 1.00 79.31 184 ARG A N 1
ATOM 1431 C CA . ARG A 1 184 ? -13.762 -18.069 8.426 1.00 79.31 184 ARG A CA 1
ATOM 1432 C C . ARG A 1 184 ? -13.945 -17.206 7.178 1.00 79.31 184 ARG A C 1
ATOM 1434 O O . ARG A 1 184 ? -14.954 -16.523 7.037 1.00 79.31 184 ARG A O 1
ATOM 1441 N N . ILE A 1 185 ? -13.011 -17.317 6.240 1.00 83.75 185 ILE A N 1
ATOM 1442 C CA . ILE A 1 185 ? -13.093 -16.746 4.892 1.00 83.75 185 ILE A CA 1
ATOM 1443 C C . ILE A 1 185 ? -13.709 -17.809 3.969 1.00 83.75 185 ILE A C 1
ATOM 1445 O O . ILE A 1 185 ? -13.199 -18.931 3.872 1.00 83.75 185 ILE A O 1
ATOM 1449 N N . GLY A 1 186 ? -14.820 -17.473 3.314 1.00 83.44 186 GLY A N 1
ATOM 1450 C CA . GLY A 1 186 ? -15.594 -18.395 2.484 1.00 83.44 186 GLY A CA 1
ATOM 1451 C C . GLY A 1 186 ? -16.761 -17.714 1.775 1.00 83.44 186 GLY A C 1
ATOM 1452 O O . GLY A 1 186 ? -16.996 -16.521 1.942 1.00 83.44 186 GLY A O 1
ATOM 1453 N N . SER A 1 187 ? -17.517 -18.480 0.996 1.00 76.31 187 SER A N 1
ATOM 1454 C CA . SER A 1 187 ? -18.803 -18.072 0.427 1.00 76.31 187 SER A CA 1
ATOM 1455 C C . SER A 1 187 ? -19.948 -18.866 1.053 1.00 76.31 187 SER A C 1
ATOM 1457 O O . SER A 1 187 ? -19.797 -20.032 1.435 1.00 76.31 187 SER A O 1
ATOM 1459 N N . PHE A 1 188 ? -21.108 -18.225 1.171 1.00 74.44 188 PHE A N 1
ATOM 1460 C CA . PHE A 1 188 ? -22.305 -18.875 1.684 1.00 74.44 188 PHE A CA 1
ATOM 1461 C C . PHE A 1 188 ? -22.851 -19.890 0.679 1.00 74.44 188 PHE A C 1
ATOM 1463 O O . PHE A 1 188 ? -22.864 -19.659 -0.531 1.00 74.44 188 PHE A O 1
ATOM 1470 N N . GLN A 1 189 ? -23.318 -21.015 1.204 1.00 75.88 189 GLN A N 1
ATOM 1471 C CA . GLN A 1 189 ? -24.035 -22.048 0.480 1.00 75.88 189 GLN A CA 1
ATOM 1472 C C . GLN A 1 189 ? -25.472 -22.092 0.991 1.00 75.88 189 GLN A C 1
ATOM 1474 O O . GLN A 1 189 ? -25.702 -22.102 2.201 1.00 75.88 189 GLN A O 1
ATOM 1479 N N . PHE A 1 190 ? -26.419 -22.114 0.057 1.00 77.00 190 PHE A N 1
ATOM 1480 C CA . PHE A 1 190 ? -27.825 -22.372 0.339 1.00 77.00 190 PHE A CA 1
ATOM 1481 C C . PHE A 1 190 ? -28.091 -23.875 0.223 1.00 77.00 190 PHE A C 1
ATOM 1483 O O . PHE A 1 190 ? -27.607 -24.507 -0.720 1.00 77.00 190 PHE A O 1
ATOM 1490 N N . HIS A 1 191 ? -28.848 -24.426 1.166 1.00 76.12 191 HIS A N 1
ATOM 1491 C CA . HIS A 1 191 ? -29.217 -25.841 1.198 1.00 76.12 191 HIS A CA 1
ATOM 1492 C C . HIS A 1 191 ? -30.691 -26.039 0.851 1.00 76.12 191 HIS A C 1
ATOM 1494 O O . HIS A 1 191 ? -31.517 -25.148 1.045 1.00 76.12 191 HIS A O 1
ATOM 1500 N N . ASP A 1 192 ? -31.036 -27.237 0.381 1.00 86.94 192 ASP A N 1
ATOM 1501 C CA . ASP A 1 192 ? -32.411 -27.581 -0.010 1.00 86.94 192 ASP A CA 1
ATOM 1502 C C . ASP A 1 192 ? -33.404 -27.550 1.171 1.00 86.94 192 ASP A C 1
ATOM 1504 O O . ASP A 1 192 ? -34.611 -27.437 0.966 1.00 86.94 192 ASP A O 1
ATOM 1508 N N . ASP A 1 193 ? -32.909 -27.617 2.412 1.00 79.00 193 ASP A N 1
ATOM 1509 C CA . ASP A 1 193 ? -33.702 -27.490 3.642 1.00 79.00 193 ASP A CA 1
ATOM 1510 C C . ASP A 1 193 ? -33.959 -26.029 4.066 1.00 79.00 193 ASP A C 1
ATOM 1512 O O . ASP A 1 193 ? -34.590 -25.777 5.095 1.00 79.00 193 ASP A O 1
ATOM 1516 N N . GLY A 1 194 ? -33.492 -25.061 3.271 1.00 63.41 194 GLY A N 1
ATOM 1517 C CA . GLY A 1 194 ? -33.642 -23.630 3.523 1.00 63.41 194 GLY A CA 1
ATOM 1518 C C . GLY A 1 194 ? -32.610 -23.044 4.487 1.00 63.41 194 GLY A C 1
ATOM 1519 O O . GLY A 1 194 ? -32.700 -21.859 4.816 1.00 63.41 194 GLY A O 1
ATOM 1520 N N . THR A 1 195 ? -31.634 -23.833 4.945 1.00 61.34 195 THR A N 1
ATOM 1521 C CA . THR A 1 195 ? -30.538 -23.332 5.779 1.00 61.34 195 THR A CA 1
ATOM 1522 C C . THR A 1 195 ? -29.416 -22.716 4.937 1.00 61.34 195 THR A C 1
ATOM 1524 O O . THR A 1 195 ? -29.261 -22.990 3.744 1.00 61.34 195 THR A O 1
ATOM 1527 N N . ILE A 1 196 ? -28.622 -21.846 5.568 1.00 57.50 196 ILE A N 1
ATOM 1528 C CA . ILE A 1 196 ? -27.461 -21.182 4.964 1.00 57.50 196 ILE A CA 1
ATOM 1529 C C . ILE A 1 196 ? -26.231 -21.511 5.807 1.00 57.50 196 ILE A C 1
ATOM 1531 O O . ILE A 1 196 ? -26.260 -21.345 7.027 1.00 57.50 196 ILE A O 1
ATOM 1535 N N . SER A 1 197 ? -25.133 -21.930 5.172 1.00 71.75 197 SER A N 1
ATOM 1536 C CA . SER A 1 197 ? -23.853 -22.153 5.859 1.00 71.75 197 SER A CA 1
ATOM 1537 C C . SER A 1 197 ? -22.666 -21.550 5.118 1.00 71.75 197 SER A C 1
ATOM 1539 O O . SER A 1 197 ? -22.642 -21.480 3.892 1.00 71.75 197 SER A O 1
ATOM 1541 N N . LEU A 1 198 ? -21.638 -21.153 5.867 1.00 76.12 198 LEU A N 1
ATOM 1542 C CA . LEU A 1 198 ? -20.363 -20.679 5.329 1.00 76.12 198 LEU A CA 1
ATOM 1543 C C . LEU A 1 198 ? -19.415 -21.867 5.082 1.00 76.12 198 LEU A C 1
ATOM 1545 O O . LEU A 1 198 ? -18.565 -22.182 5.915 1.00 76.12 198 LEU 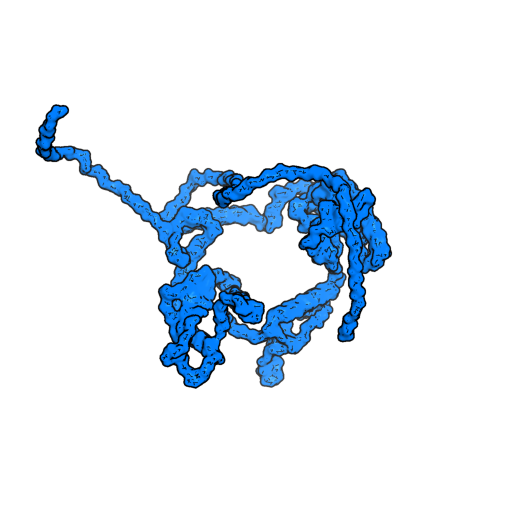A O 1
ATOM 1549 N N . THR A 1 199 ? -19.612 -22.576 3.969 1.00 82.50 199 THR A N 1
ATOM 1550 C CA . THR A 1 199 ? -18.919 -23.849 3.661 1.00 82.50 199 THR A CA 1
ATOM 1551 C C . THR A 1 199 ? -18.267 -23.894 2.282 1.00 82.50 199 THR A C 1
ATOM 1553 O O . THR A 1 199 ? -17.522 -24.832 2.005 1.00 82.50 199 THR A O 1
ATOM 1556 N N . ASN A 1 200 ? -18.525 -22.906 1.424 1.00 79.19 200 ASN A N 1
ATOM 1557 C CA . ASN A 1 200 ? -17.997 -22.856 0.064 1.00 79.19 200 ASN A CA 1
ATOM 1558 C C . ASN A 1 200 ? -16.716 -22.009 0.021 1.00 79.19 200 ASN A C 1
ATOM 1560 O O . ASN A 1 200 ? -16.539 -21.101 0.840 1.00 79.19 200 ASN A O 1
ATOM 1564 N N . ARG A 1 201 ? -15.844 -22.264 -0.955 1.00 89.06 201 ARG A N 1
ATOM 1565 C CA . ARG A 1 201 ? -14.637 -21.460 -1.167 1.00 89.06 201 ARG A CA 1
ATOM 1566 C C . ARG A 1 201 ? -14.980 -20.002 -1.421 1.00 89.06 201 ARG A C 1
ATOM 1568 O O . ARG A 1 201 ? -16.044 -19.730 -1.981 1.00 89.06 201 ARG A O 1
ATOM 1575 N N . PRO A 1 202 ? -14.080 -19.071 -1.079 1.00 84.94 202 PRO A N 1
ATOM 1576 C CA . PRO A 1 202 ? -14.167 -17.713 -1.587 1.00 84.94 202 PRO A CA 1
ATOM 1577 C C . PRO A 1 202 ? -14.265 -17.752 -3.118 1.00 84.94 202 PRO A C 1
ATOM 1579 O O . PRO A 1 202 ? -13.449 -18.392 -3.786 1.00 84.94 202 PRO A O 1
ATOM 1582 N N . LEU A 1 203 ? -15.302 -17.125 -3.672 1.00 78.25 203 LEU A N 1
ATOM 1583 C CA . LEU A 1 203 ? -15.513 -17.038 -5.113 1.00 78.25 203 LEU A CA 1
ATOM 1584 C C . LEU A 1 203 ? -15.644 -15.575 -5.526 1.00 78.25 203 LEU A C 1
ATOM 1586 O O . LEU A 1 203 ? -16.732 -15.005 -5.535 1.00 78.25 203 LEU A O 1
ATOM 1590 N N . GLU A 1 204 ? -14.516 -14.978 -5.888 1.00 72.56 204 GLU A N 1
ATOM 1591 C CA . GLU A 1 204 ? -14.484 -13.635 -6.456 1.00 72.56 204 GLU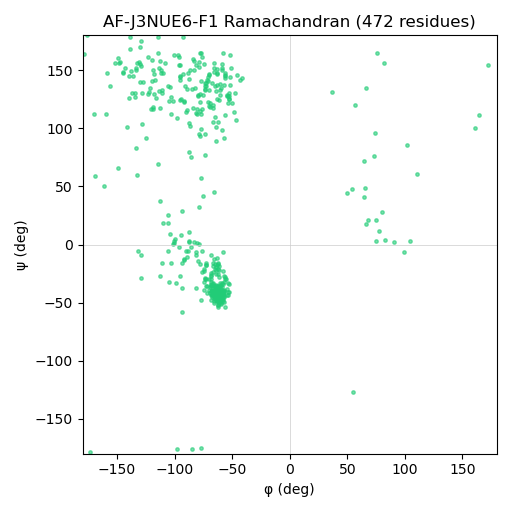 A CA 1
ATOM 1592 C C . GLU A 1 204 ? -14.814 -13.653 -7.954 1.00 72.56 204 GLU A C 1
ATOM 1594 O O . GLU A 1 204 ? -14.567 -14.635 -8.664 1.00 72.56 204 GLU A O 1
ATOM 1599 N N . SER A 1 205 ? -15.322 -12.530 -8.466 1.00 64.31 205 SER A N 1
ATOM 1600 C CA . SER A 1 205 ? -15.614 -12.362 -9.896 1.00 64.31 205 SER A CA 1
ATOM 1601 C C . SER A 1 205 ? -14.373 -12.563 -10.776 1.00 64.31 205 SER A C 1
ATOM 1603 O O . SER A 1 205 ? -14.477 -13.120 -11.869 1.00 64.31 205 SER A O 1
ATOM 1605 N N . THR A 1 206 ? -13.189 -12.181 -10.289 1.00 73.75 206 THR A N 1
ATOM 1606 C CA . THR A 1 206 ? -11.906 -12.404 -10.971 1.00 73.75 206 THR A CA 1
ATOM 1607 C C . THR A 1 206 ? -11.567 -13.888 -11.083 1.00 73.75 206 THR A C 1
ATOM 1609 O O . THR A 1 206 ? -11.203 -14.336 -12.167 1.00 73.75 206 THR A O 1
ATOM 1612 N N . ILE A 1 207 ? -11.747 -14.666 -10.009 1.00 81.12 207 ILE A N 1
ATOM 1613 C CA . ILE A 1 207 ? -11.518 -16.120 -10.016 1.00 81.12 207 ILE A CA 1
ATOM 1614 C C . ILE A 1 207 ? -12.461 -16.790 -11.019 1.00 81.12 207 ILE A C 1
ATOM 1616 O O . ILE A 1 207 ? -12.019 -17.583 -11.847 1.00 81.12 207 ILE A O 1
ATOM 1620 N N . ALA A 1 208 ? -13.749 -16.433 -10.989 1.00 76.88 208 ALA A N 1
ATOM 1621 C CA . ALA A 1 208 ? -14.741 -16.974 -11.915 1.00 76.88 208 ALA A CA 1
ATOM 1622 C C . ALA A 1 208 ? -14.401 -16.658 -13.383 1.00 76.88 208 ALA A C 1
ATOM 1624 O O . ALA A 1 208 ? -14.521 -17.525 -14.247 1.00 76.88 208 ALA A O 1
ATOM 1625 N N . ARG A 1 209 ? -13.940 -15.432 -13.661 1.00 74.31 209 ARG A N 1
ATOM 1626 C CA . ARG A 1 209 ? -13.519 -15.010 -15.001 1.00 74.31 209 ARG A CA 1
ATOM 1627 C C . ARG A 1 209 ? -12.279 -15.763 -15.481 1.00 74.31 209 ARG A C 1
ATOM 1629 O O . ARG A 1 209 ? -12.303 -16.294 -16.584 1.00 74.31 209 ARG A O 1
ATOM 1636 N N . LEU A 1 210 ? -11.236 -15.850 -14.658 1.00 82.25 210 LEU A N 1
ATOM 1637 C CA . LEU A 1 210 ? -9.984 -16.517 -15.024 1.00 82.25 210 LEU A CA 1
ATOM 1638 C C . LEU A 1 210 ? -10.172 -18.032 -15.205 1.00 82.25 210 LEU A C 1
ATOM 1640 O O . LEU A 1 210 ? -9.656 -18.595 -16.167 1.00 82.25 210 LEU A O 1
ATOM 1644 N N . GLU A 1 211 ? -10.969 -18.694 -14.355 1.00 88.00 211 GLU A N 1
ATOM 1645 C CA . GLU A 1 211 ? -11.345 -20.102 -14.573 1.00 88.00 211 GLU A CA 1
ATOM 1646 C C . GLU A 1 211 ? -12.122 -20.284 -15.889 1.00 88.00 211 GLU A C 1
ATOM 1648 O O . GLU A 1 211 ? -11.885 -21.249 -16.614 1.00 88.00 211 GLU A O 1
ATOM 1653 N N . ASN A 1 212 ? -13.007 -19.342 -16.241 1.00 84.25 212 ASN A N 1
ATOM 1654 C CA . ASN A 1 212 ? -13.732 -19.355 -17.516 1.00 84.25 212 ASN A CA 1
ATOM 1655 C C . ASN A 1 212 ? -12.816 -19.106 -18.732 1.00 84.25 212 ASN A C 1
ATOM 1657 O O . ASN A 1 212 ? -13.080 -19.615 -19.818 1.00 84.25 212 ASN A O 1
ATOM 1661 N N . GLU A 1 213 ? -11.727 -18.359 -18.550 1.00 83.62 213 GLU A N 1
ATOM 1662 C CA . GLU A 1 213 ? -10.661 -18.155 -19.542 1.00 83.62 213 GLU A CA 1
ATOM 1663 C C . GLU A 1 213 ? -9.678 -19.347 -19.611 1.00 83.62 213 GLU A C 1
ATOM 1665 O O . GLU A 1 213 ? -8.758 -19.350 -20.427 1.00 83.62 213 GLU A O 1
ATOM 1670 N N . GLY A 1 214 ? -9.901 -20.392 -18.805 1.00 81.94 214 GLY A N 1
ATOM 1671 C CA . GLY A 1 214 ? -9.174 -21.659 -18.852 1.00 81.94 214 GLY A CA 1
ATOM 1672 C C . GLY A 1 214 ? -8.154 -21.862 -17.733 1.00 81.94 214 GLY A C 1
ATOM 1673 O O . GLY A 1 214 ? -7.477 -22.890 -17.740 1.00 81.94 214 GLY A O 1
ATOM 1674 N N . ALA A 1 215 ? -8.027 -20.933 -16.776 1.00 87.44 215 ALA A N 1
ATOM 1675 C CA . ALA A 1 215 ? -7.132 -21.102 -15.633 1.00 87.44 215 ALA A CA 1
ATOM 1676 C C . ALA A 1 215 ? -7.507 -22.355 -14.815 1.00 87.44 215 ALA A C 1
ATOM 1678 O O . ALA A 1 215 ? -8.687 -22.580 -14.520 1.00 87.44 215 ALA A O 1
ATOM 1679 N N . PRO A 1 216 ? -6.528 -23.183 -14.412 1.00 88.56 216 PRO A N 1
ATOM 1680 C CA . PRO A 1 216 ? -6.811 -24.389 -13.653 1.00 88.56 216 PRO A CA 1
ATOM 1681 C C . PRO A 1 216 ? -7.272 -24.037 -12.236 1.00 88.56 216 PRO A C 1
ATOM 1683 O O . PRO A 1 216 ? -6.634 -23.259 -11.526 1.00 88.56 216 PRO A O 1
ATOM 1686 N N . ARG A 1 217 ? -8.358 -24.673 -11.788 1.00 86.94 217 ARG A N 1
ATOM 1687 C CA . ARG A 1 217 ? -8.852 -24.524 -10.416 1.00 86.94 217 ARG A CA 1
ATOM 1688 C C . ARG A 1 217 ? -7.817 -25.039 -9.412 1.00 86.94 217 ARG A C 1
ATOM 1690 O O . ARG A 1 217 ? -7.412 -26.199 -9.473 1.00 86.94 217 ARG A O 1
ATOM 1697 N N . THR A 1 218 ? -7.435 -24.191 -8.461 1.00 88.62 218 THR A N 1
ATOM 1698 C CA . THR A 1 218 ? -6.508 -24.531 -7.366 1.00 88.62 218 THR A CA 1
ATOM 1699 C C . THR A 1 218 ? -7.216 -24.722 -6.029 1.00 88.62 218 THR A C 1
ATOM 1701 O O . THR A 1 218 ? -6.805 -25.573 -5.248 1.00 88.62 218 THR A O 1
ATOM 1704 N N . MET A 1 219 ? -8.308 -23.990 -5.791 1.00 88.88 219 MET A N 1
ATOM 1705 C CA . MET A 1 219 ? -9.071 -24.043 -4.541 1.00 88.88 219 MET A CA 1
ATOM 1706 C C . MET A 1 219 ? -10.243 -25.029 -4.652 1.00 88.88 219 MET A C 1
ATOM 1708 O O . MET A 1 219 ? -11.083 -24.877 -5.551 1.00 88.88 219 MET A O 1
ATOM 1712 N N . PRO A 1 220 ? -10.358 -26.020 -3.750 1.00 87.38 220 PRO A N 1
ATOM 1713 C CA . PRO A 1 220 ? -11.499 -26.930 -3.715 1.00 87.38 220 PRO A CA 1
ATOM 1714 C C . PRO A 1 220 ? -12.802 -26.190 -3.413 1.00 87.38 220 PRO A C 1
ATOM 1716 O O . PRO A 1 220 ? -12.810 -25.243 -2.640 1.00 87.38 220 PRO A O 1
ATOM 1719 N N . GLN A 1 221 ? -13.924 -26.656 -3.963 1.00 82.00 221 GLN A N 1
ATOM 1720 C CA . GLN A 1 221 ? -15.227 -26.012 -3.768 1.00 82.00 221 GLN A CA 1
ATOM 1721 C C . GLN A 1 221 ? -15.628 -25.922 -2.286 1.00 82.00 221 GLN A C 1
ATOM 1723 O O . GLN A 1 221 ? -16.037 -24.867 -1.836 1.00 82.00 221 GLN A O 1
ATOM 1728 N N . ASN A 1 222 ? -15.439 -26.979 -1.497 1.00 85.50 222 ASN A N 1
ATOM 1729 C CA . ASN A 1 222 ? -15.881 -27.016 -0.094 1.00 85.50 222 ASN A CA 1
ATOM 1730 C C . ASN A 1 222 ? -14.786 -26.580 0.901 1.00 85.50 222 ASN A C 1
ATOM 1732 O O . ASN A 1 222 ? -14.725 -27.082 2.024 1.00 85.50 222 ASN A O 1
ATOM 1736 N N . ALA A 1 223 ? -13.863 -25.715 0.472 1.00 84.69 223 ALA A N 1
ATOM 1737 C CA . ALA A 1 223 ? -12.780 -25.210 1.310 1.00 84.69 223 ALA A CA 1
ATOM 1738 C C . ALA A 1 223 ? -13.157 -23.863 1.933 1.00 84.69 223 ALA A C 1
ATOM 1740 O O . ALA A 1 223 ? -13.810 -23.043 1.312 1.00 84.69 223 ALA A O 1
ATOM 1741 N N . THR A 1 224 ? -12.728 -23.614 3.163 1.00 88.56 224 THR A N 1
ATOM 1742 C CA . THR A 1 224 ? -12.870 -22.315 3.837 1.00 88.56 224 THR A CA 1
ATOM 1743 C C . THR A 1 224 ? -11.641 -22.092 4.703 1.00 88.56 224 THR A C 1
ATOM 1745 O O . THR A 1 224 ? -11.080 -23.048 5.249 1.00 88.56 224 THR A O 1
ATOM 1748 N N . TYR A 1 225 ? -11.219 -20.844 4.865 1.00 86.06 225 TYR A N 1
ATOM 1749 C CA . TYR A 1 225 ? -9.946 -20.519 5.511 1.00 86.06 225 TYR A CA 1
ATOM 1750 C C . TYR A 1 225 ? -10.180 -19.967 6.913 1.00 86.06 225 TYR A C 1
ATOM 1752 O O . TYR A 1 225 ? -11.094 -19.178 7.123 1.00 86.06 225 TYR A O 1
ATOM 1760 N N . GLN A 1 226 ? -9.384 -20.412 7.883 1.00 84.44 226 GLN A N 1
ATOM 1761 C CA . GLN A 1 226 ? -9.396 -19.874 9.254 1.00 84.44 226 GLN A CA 1
ATOM 1762 C C . GLN A 1 226 ? -8.383 -18.738 9.443 1.00 84.44 226 GLN A C 1
ATOM 1764 O O . GLN A 1 226 ? -8.434 -18.035 10.444 1.00 84.44 226 GLN A O 1
ATOM 1769 N N . ALA A 1 227 ? -7.473 -18.576 8.485 1.00 82.25 227 ALA A N 1
ATOM 1770 C CA . ALA A 1 227 ? -6.387 -17.615 8.520 1.00 82.25 227 ALA A CA 1
ATOM 1771 C C . ALA A 1 227 ? -6.221 -16.985 7.134 1.00 82.25 227 ALA A C 1
ATOM 1773 O O . ALA A 1 227 ? -6.422 -17.652 6.110 1.00 82.25 227 ALA A O 1
ATOM 1774 N N . THR A 1 228 ? -5.858 -15.707 7.110 1.00 81.94 2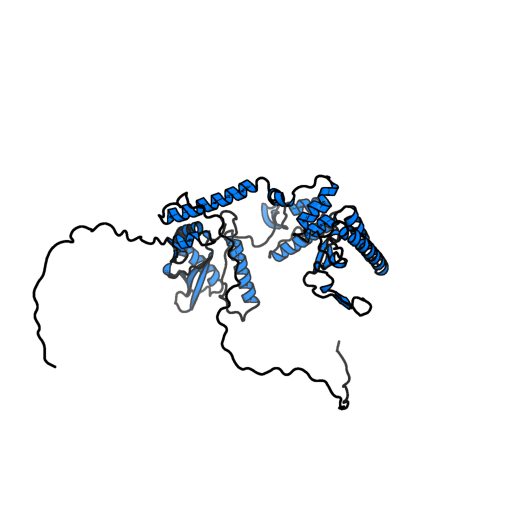28 THR A N 1
ATOM 1775 C CA . THR A 1 228 ? -5.676 -14.934 5.878 1.00 81.94 228 THR A CA 1
ATOM 1776 C C . THR A 1 228 ? -4.512 -15.477 5.051 1.00 81.94 228 THR A C 1
ATOM 1778 O O . THR A 1 228 ? -4.608 -15.538 3.833 1.00 81.94 228 THR A O 1
ATOM 1781 N N . GLU A 1 229 ? -3.447 -15.955 5.692 1.00 87.25 229 GLU A N 1
ATOM 1782 C CA . GLU A 1 229 ? -2.226 -16.465 5.060 1.00 87.25 229 GLU A CA 1
ATOM 1783 C C . GLU A 1 229 ? -2.514 -17.663 4.155 1.00 87.25 229 GLU A C 1
ATOM 1785 O O . GLU A 1 229 ? -2.030 -17.729 3.028 1.00 87.25 229 GLU A O 1
ATOM 1790 N N . ALA A 1 230 ? -3.347 -18.594 4.626 1.00 86.44 230 ALA A N 1
ATOM 1791 C CA . ALA A 1 230 ? -3.737 -19.760 3.845 1.00 86.44 230 ALA A CA 1
ATOM 1792 C C . ALA A 1 230 ? -4.588 -19.360 2.627 1.00 86.44 230 ALA A C 1
ATOM 1794 O O . ALA A 1 230 ? -4.380 -19.888 1.536 1.00 86.44 230 ALA A O 1
ATOM 1795 N N . TYR A 1 231 ? -5.498 -18.392 2.796 1.00 88.88 231 TYR A N 1
ATOM 1796 C CA . TYR A 1 231 ? -6.293 -17.856 1.689 1.00 88.88 231 TYR A CA 1
ATOM 1797 C C . TYR A 1 231 ? -5.413 -17.144 0.651 1.00 88.88 231 TYR A C 1
ATOM 1799 O O . TYR A 1 231 ? -5.513 -17.422 -0.543 1.00 88.88 231 TYR A O 1
ATOM 1807 N N . VAL A 1 232 ? -4.513 -16.268 1.106 1.00 89.00 232 VAL A N 1
ATOM 1808 C CA . VAL A 1 232 ? -3.588 -15.521 0.246 1.00 89.00 232 VAL A CA 1
ATOM 1809 C C . VAL A 1 232 ? -2.640 -16.466 -0.490 1.00 89.00 232 VAL A C 1
ATOM 1811 O O . VAL A 1 232 ? -2.438 -16.295 -1.685 1.00 89.00 232 VAL A O 1
ATOM 1814 N N . SER A 1 233 ? -2.102 -17.491 0.174 1.00 91.19 233 SER A N 1
ATOM 1815 C CA . SER A 1 233 ? -1.227 -18.490 -0.456 1.00 91.19 233 SER A CA 1
ATOM 1816 C C . SER A 1 233 ? -1.923 -19.234 -1.605 1.00 91.19 233 SER A C 1
ATOM 1818 O O . SER A 1 233 ? -1.375 -19.357 -2.706 1.00 91.19 233 SER A O 1
ATOM 1820 N N . ASP A 1 234 ? -3.167 -19.668 -1.393 1.00 91.44 234 ASP A N 1
ATOM 1821 C CA . ASP A 1 234 ? -3.954 -20.325 -2.438 1.00 91.44 234 ASP A CA 1
ATOM 1822 C C . ASP A 1 234 ? -4.334 -19.358 -3.569 1.00 91.44 234 ASP A C 1
ATOM 1824 O O . ASP A 1 234 ? -4.345 -19.759 -4.737 1.00 91.44 234 ASP A O 1
ATOM 1828 N N . MET A 1 235 ? -4.599 -18.085 -3.251 1.00 87.69 235 MET A N 1
ATOM 1829 C CA . MET A 1 235 ? -4.824 -17.025 -4.241 1.00 87.69 235 MET A CA 1
ATOM 1830 C C . MET A 1 235 ? -3.576 -16.753 -5.080 1.00 87.69 235 MET A C 1
ATOM 1832 O O . MET A 1 235 ? -3.670 -16.682 -6.303 1.00 87.69 235 MET A O 1
ATOM 1836 N N . LEU A 1 236 ? -2.398 -16.659 -4.462 1.00 90.62 236 LEU A N 1
ATOM 1837 C CA . LEU A 1 236 ? -1.127 -16.511 -5.171 1.00 90.62 236 LEU A CA 1
ATOM 1838 C C . LEU A 1 236 ? -0.871 -17.716 -6.074 1.00 90.62 236 LEU A C 1
ATOM 1840 O O . LEU A 1 236 ? -0.557 -17.543 -7.247 1.00 90.62 236 LEU A O 1
ATOM 1844 N N . THR A 1 237 ? -1.101 -18.929 -5.570 1.00 91.44 237 THR A N 1
ATOM 1845 C CA . THR A 1 237 ? -0.990 -20.160 -6.364 1.00 91.44 237 THR A CA 1
ATOM 1846 C C . THR A 1 237 ? -1.972 -20.162 -7.538 1.00 91.44 237 THR A C 1
ATOM 1848 O O . THR A 1 237 ? -1.619 -20.575 -8.643 1.00 91.44 237 THR A O 1
ATOM 1851 N N . PHE A 1 238 ? -3.209 -19.700 -7.328 1.00 90.00 238 PHE A N 1
ATOM 1852 C CA . PHE A 1 238 ? -4.198 -19.544 -8.394 1.00 90.00 238 PHE A CA 1
ATOM 1853 C C . PHE A 1 238 ? -3.722 -18.559 -9.463 1.00 90.00 238 PHE A C 1
ATOM 1855 O O . PHE A 1 238 ? -3.751 -18.886 -10.648 1.00 90.00 238 PHE A O 1
ATOM 1862 N N . HIS A 1 239 ? -3.258 -17.379 -9.054 1.00 88.25 239 HIS A N 1
ATOM 1863 C CA . HIS A 1 239 ? -2.774 -16.348 -9.966 1.00 88.25 239 HIS A CA 1
ATOM 1864 C C . HIS A 1 239 ? -1.522 -16.778 -10.722 1.00 88.25 239 HIS A C 1
ATOM 1866 O O . HIS A 1 239 ? -1.448 -16.536 -11.922 1.00 88.25 239 HIS A O 1
ATOM 1872 N N . ASP A 1 240 ? -0.589 -17.463 -10.067 1.00 87.50 240 ASP A N 1
ATOM 1873 C CA . ASP A 1 240 ? 0.613 -17.996 -10.702 1.00 87.50 240 ASP A CA 1
ATOM 1874 C C . ASP A 1 240 ? 0.250 -19.048 -11.756 1.00 87.50 240 ASP A C 1
ATOM 1876 O O . ASP A 1 240 ? 0.636 -18.941 -12.919 1.00 87.50 240 ASP A O 1
ATOM 1880 N N . ARG A 1 241 ? -0.626 -20.005 -11.420 1.00 85.00 241 ARG A N 1
ATOM 1881 C CA . ARG A 1 241 ? -1.109 -20.980 -12.410 1.00 85.00 241 ARG A CA 1
ATOM 1882 C C . ARG A 1 241 ? -1.933 -20.341 -13.522 1.00 85.00 241 ARG A C 1
ATOM 1884 O O . ARG A 1 241 ? -1.838 -20.782 -14.663 1.00 85.00 241 ARG A O 1
ATOM 1891 N N . SER A 1 242 ? -2.732 -19.322 -13.216 1.00 85.88 242 SER A N 1
ATOM 1892 C CA . SER A 1 242 ? -3.472 -18.558 -14.221 1.00 85.88 242 SER A CA 1
ATOM 1893 C C . SER A 1 242 ? -2.524 -17.808 -15.155 1.00 85.88 242 SER A C 1
ATOM 1895 O O . SER A 1 242 ? -2.765 -17.788 -16.359 1.00 85.88 242 SER A O 1
ATOM 1897 N N . PHE A 1 243 ? -1.459 -17.209 -14.616 1.00 83.12 243 PHE A N 1
ATOM 1898 C CA . PHE A 1 243 ? -0.421 -16.540 -15.387 1.00 83.12 243 PHE A CA 1
ATOM 1899 C C . PHE A 1 243 ? 0.283 -17.545 -16.293 1.00 83.12 243 PHE A C 1
ATOM 1901 O O . PHE A 1 243 ? 0.270 -17.362 -17.500 1.00 83.12 243 PHE A O 1
ATOM 1908 N N . LEU A 1 244 ? 0.800 -18.647 -15.745 1.00 80.81 244 LEU A N 1
ATOM 1909 C CA . LEU A 1 244 ? 1.519 -19.681 -16.499 1.00 80.81 244 LEU A CA 1
ATOM 1910 C C . LEU A 1 244 ? 0.666 -20.356 -17.581 1.00 80.81 244 LEU A C 1
ATOM 1912 O O . LEU A 1 244 ? 1.200 -20.823 -18.584 1.00 80.81 244 LEU A O 1
ATOM 1916 N N . ASN A 1 245 ? -0.652 -20.406 -17.394 1.00 80.38 245 ASN A N 1
ATOM 1917 C CA . ASN A 1 245 ? -1.582 -20.947 -18.380 1.00 80.38 245 ASN A CA 1
ATOM 1918 C C . ASN A 1 245 ? -1.935 -19.941 -19.496 1.00 80.38 245 ASN A C 1
ATOM 1920 O O . ASN A 1 245 ? -2.573 -20.311 -20.481 1.00 80.38 245 ASN A O 1
ATOM 1924 N N . HIS A 1 246 ? -1.533 -18.671 -19.369 1.00 78.00 246 HIS A N 1
ATOM 1925 C CA . HIS A 1 246 ? -1.763 -17.664 -20.397 1.00 78.00 246 HIS A CA 1
ATOM 1926 C C . HIS A 1 246 ? -0.816 -17.896 -21.592 1.00 78.00 246 HIS A C 1
ATOM 1928 O O . HIS A 1 246 ? 0.393 -18.027 -21.402 1.00 78.00 246 HIS A O 1
ATOM 1934 N N . PRO A 1 247 ? -1.296 -17.864 -22.849 1.00 70.19 247 PRO A N 1
ATOM 1935 C CA . PRO A 1 247 ? -0.476 -18.171 -24.032 1.00 70.19 247 PRO A CA 1
ATOM 1936 C C . PRO A 1 247 ? 0.708 -17.212 -24.262 1.00 70.19 247 PRO A C 1
ATOM 1938 O O . PRO A 1 247 ? 1.628 -17.535 -25.007 1.00 70.19 247 PRO A O 1
ATOM 1941 N N . ASN A 1 248 ? 0.691 -16.043 -23.615 1.00 70.94 248 ASN A N 1
ATOM 1942 C CA . ASN A 1 248 ? 1.768 -15.045 -23.660 1.00 70.94 248 ASN A CA 1
ATOM 1943 C C . ASN A 1 248 ? 2.695 -15.084 -22.433 1.00 70.94 248 ASN A C 1
ATOM 1945 O O . ASN A 1 248 ? 3.545 -14.207 -22.302 1.00 70.94 248 ASN A O 1
ATOM 1949 N N . ALA A 1 249 ? 2.519 -16.036 -21.514 1.00 69.94 249 ALA A N 1
ATOM 1950 C CA . ALA A 1 249 ? 3.380 -16.149 -20.348 1.00 69.94 249 ALA A CA 1
ATOM 1951 C C . ALA A 1 249 ? 4.793 -16.547 -20.779 1.00 69.94 249 ALA A C 1
ATOM 1953 O O . ALA A 1 249 ? 5.013 -17.577 -21.420 1.00 69.94 249 ALA A O 1
ATOM 1954 N N . ARG A 1 250 ? 5.753 -15.688 -20.450 1.00 71.50 250 ARG A N 1
ATOM 1955 C CA . ARG A 1 250 ? 7.178 -15.882 -20.709 1.00 71.50 250 ARG A CA 1
ATOM 1956 C C . ARG A 1 250 ? 7.880 -16.128 -19.372 1.00 71.50 250 ARG A C 1
ATOM 1958 O O . ARG A 1 250 ? 7.421 -15.618 -18.349 1.00 71.50 250 ARG A O 1
ATOM 1965 N N . PRO A 1 251 ? 8.945 -16.941 -19.345 1.00 77.38 251 PRO A N 1
ATOM 1966 C CA . PRO A 1 251 ? 9.611 -17.298 -18.102 1.00 77.38 251 PRO A CA 1
ATOM 1967 C C . PRO A 1 251 ? 10.302 -16.080 -17.484 1.00 77.38 251 PRO A C 1
ATOM 1969 O O . PRO A 1 251 ? 10.956 -15.299 -18.179 1.00 77.38 251 PRO A O 1
ATOM 1972 N N . PHE A 1 252 ? 10.194 -15.962 -16.164 1.00 85.25 252 PHE A N 1
ATOM 1973 C CA . PHE A 1 252 ? 11.070 -15.105 -15.379 1.00 85.25 252 PHE A CA 1
ATOM 1974 C C . PHE A 1 252 ? 12.368 -15.863 -15.111 1.00 85.25 252 PHE A C 1
ATOM 1976 O O . PHE A 1 252 ? 12.348 -17.042 -14.755 1.00 85.25 252 PHE A O 1
ATOM 1983 N N . ILE A 1 253 ? 13.496 -15.189 -15.286 1.00 86.75 253 ILE A N 1
ATOM 1984 C CA . ILE A 1 253 ? 14.826 -15.730 -15.009 1.00 86.75 253 ILE A CA 1
ATOM 1985 C C . ILE A 1 253 ? 15.491 -14.884 -13.931 1.00 86.75 253 ILE A C 1
ATOM 1987 O O . ILE A 1 253 ? 15.215 -13.690 -13.811 1.00 86.75 253 ILE A O 1
ATOM 1991 N N . LEU A 1 254 ? 16.363 -15.502 -13.138 1.00 87.88 254 LEU A N 1
ATOM 1992 C CA . LEU A 1 254 ? 17.168 -14.782 -12.160 1.00 87.88 254 LEU A CA 1
ATOM 1993 C C . LEU A 1 254 ? 18.192 -13.914 -12.903 1.00 87.88 254 LEU A C 1
ATOM 1995 O O . LEU A 1 254 ? 18.979 -14.429 -13.697 1.00 87.88 254 LEU A O 1
ATOM 1999 N N . GLN A 1 255 ? 18.167 -12.604 -12.669 1.00 88.75 255 GLN A N 1
ATOM 2000 C CA . GLN A 1 255 ? 19.047 -11.637 -13.324 1.00 88.75 255 GLN A CA 1
ATOM 2001 C C . GLN A 1 255 ? 19.758 -10.779 -12.283 1.00 88.75 255 GLN A C 1
ATOM 2003 O O . GLN A 1 255 ? 19.150 -10.349 -11.303 1.00 88.75 255 GLN A O 1
ATOM 2008 N N . HIS A 1 256 ? 21.040 -10.495 -12.520 1.00 88.56 256 HIS A N 1
ATOM 2009 C CA . HIS A 1 256 ? 21.829 -9.587 -11.692 1.00 88.56 256 HIS A CA 1
ATOM 2010 C C . HIS A 1 256 ? 21.629 -8.157 -12.183 1.00 88.56 256 HIS A C 1
ATOM 2012 O O . HIS A 1 256 ? 22.182 -7.753 -13.209 1.00 88.56 256 HIS A O 1
ATOM 2018 N N . THR A 1 257 ? 20.797 -7.388 -11.482 1.00 86.06 257 THR A N 1
ATOM 2019 C CA . THR A 1 257 ? 20.398 -6.066 -11.983 1.00 86.06 257 THR A CA 1
ATOM 2020 C C . THR A 1 257 ? 21.495 -5.016 -11.862 1.00 86.06 257 THR A C 1
ATOM 2022 O O . THR A 1 257 ? 21.474 -4.070 -12.652 1.00 86.06 257 THR A O 1
ATOM 2025 N N . ASP A 1 258 ? 22.477 -5.229 -10.985 1.00 86.12 258 ASP A N 1
ATOM 2026 C CA . ASP A 1 258 ? 23.637 -4.348 -10.808 1.00 86.12 258 ASP A CA 1
ATOM 2027 C C . ASP A 1 258 ? 24.968 -4.994 -11.238 1.00 86.12 258 ASP A C 1
ATOM 2029 O O . ASP A 1 258 ? 26.002 -4.881 -10.589 1.00 86.12 258 ASP A O 1
ATOM 2033 N N . LEU A 1 259 ? 24.952 -5.783 -12.319 1.00 87.69 259 LEU A N 1
ATOM 2034 C CA . LEU A 1 259 ? 26.185 -6.399 -12.812 1.00 87.69 259 LEU A CA 1
ATOM 2035 C C . LEU A 1 259 ? 26.995 -5.398 -13.644 1.00 87.69 259 LEU A C 1
ATOM 2037 O O . LEU A 1 259 ? 26.611 -5.059 -14.767 1.00 87.69 259 LEU A O 1
ATOM 2041 N N . HIS A 1 260 ? 28.150 -4.992 -13.122 1.00 87.56 260 HIS A N 1
ATOM 2042 C CA . HIS A 1 260 ? 29.135 -4.158 -13.809 1.00 87.56 260 HIS A CA 1
ATOM 2043 C C . HIS A 1 260 ? 30.567 -4.636 -13.546 1.00 87.56 260 HIS A C 1
ATOM 2045 O O . HIS A 1 260 ? 30.803 -5.420 -12.632 1.00 87.56 260 HIS A O 1
ATOM 2051 N N . GLY A 1 261 ? 31.547 -4.120 -14.297 1.00 87.44 261 GLY A N 1
ATOM 2052 C CA . GLY A 1 261 ? 32.949 -4.552 -14.189 1.00 87.44 261 GLY A CA 1
ATOM 2053 C C . GLY A 1 261 ? 33.533 -4.506 -12.769 1.00 87.44 261 GLY A C 1
ATOM 2054 O O . GLY A 1 261 ? 34.287 -5.394 -12.403 1.00 87.44 261 GLY A O 1
ATOM 2055 N N . GLY A 1 262 ? 33.127 -3.540 -11.934 1.00 89.94 262 GLY A N 1
ATOM 2056 C CA . GLY A 1 262 ? 33.550 -3.472 -10.524 1.00 89.94 262 GLY A CA 1
ATOM 2057 C C . GLY A 1 262 ? 33.110 -4.652 -9.642 1.00 89.94 262 GLY A C 1
ATOM 2058 O O . GLY A 1 262 ? 33.707 -4.863 -8.594 1.00 89.94 262 GLY A O 1
ATOM 2059 N N . ASN A 1 263 ? 32.123 -5.438 -10.085 1.00 92.75 263 ASN A N 1
ATOM 2060 C CA . ASN A 1 263 ? 31.571 -6.576 -9.344 1.00 92.75 263 ASN A CA 1
ATOM 2061 C C . ASN A 1 263 ? 32.122 -7.920 -9.848 1.00 92.75 263 ASN A C 1
ATOM 2063 O O . ASN A 1 263 ? 31.703 -8.973 -9.371 1.00 92.75 263 ASN A O 1
ATOM 2067 N N . VAL A 1 264 ? 33.053 -7.903 -10.810 1.00 92.94 264 VAL A N 1
ATOM 2068 C CA . VAL A 1 264 ? 33.622 -9.098 -11.443 1.00 92.94 264 VAL A CA 1
ATOM 2069 C C . VAL A 1 264 ? 35.133 -9.126 -11.226 1.00 92.94 264 VAL A C 1
ATOM 2071 O O . VAL A 1 264 ? 35.859 -8.274 -11.735 1.00 92.94 264 VAL A O 1
ATOM 2074 N N . PHE A 1 265 ? 35.617 -10.134 -10.503 1.00 96.06 265 PHE A N 1
ATOM 2075 C CA . PHE A 1 265 ? 37.044 -10.419 -10.380 1.00 96.06 265 PHE A CA 1
ATOM 2076 C C . PHE A 1 265 ? 37.513 -11.324 -11.513 1.00 96.06 265 PHE A C 1
ATOM 2078 O O . PHE A 1 265 ? 36.814 -12.260 -11.915 1.00 96.06 265 PHE A O 1
ATOM 2085 N N . VAL A 1 266 ? 38.727 -11.060 -11.987 1.00 96.25 266 VAL A N 1
ATOM 2086 C CA . VAL A 1 266 ? 39.392 -11.837 -13.033 1.00 96.25 266 VAL A CA 1
ATOM 2087 C C . VAL A 1 266 ? 40.832 -12.169 -12.640 1.00 96.25 266 VAL A C 1
ATOM 2089 O O . VAL A 1 266 ? 41.404 -11.484 -11.790 1.00 96.25 266 VAL A O 1
ATOM 2092 N N . ASP A 1 267 ? 41.392 -13.230 -13.217 1.00 96.69 267 ASP A N 1
ATOM 2093 C CA . ASP A 1 267 ? 42.825 -13.549 -13.140 1.00 96.69 267 ASP A CA 1
ATOM 2094 C C . ASP A 1 267 ? 43.647 -12.805 -14.217 1.00 96.69 267 ASP A C 1
ATOM 2096 O O . ASP A 1 267 ? 43.114 -11.976 -14.962 1.00 96.69 267 ASP A O 1
ATOM 2100 N N . ASP A 1 268 ? 44.953 -13.083 -14.291 1.00 96.62 268 ASP A N 1
ATOM 2101 C CA . ASP A 1 268 ? 45.882 -12.445 -15.239 1.00 96.62 268 ASP A CA 1
ATOM 2102 C C . ASP A 1 268 ? 45.540 -12.761 -16.711 1.00 96.62 268 ASP A C 1
ATOM 2104 O O . ASP A 1 268 ? 45.886 -12.002 -17.623 1.00 96.62 268 ASP A O 1
ATOM 2108 N N . GLU A 1 269 ? 44.812 -13.853 -16.952 1.00 96.69 269 GLU A N 1
ATOM 2109 C CA . GLU A 1 269 ? 44.318 -14.281 -18.258 1.00 96.69 269 GLU A CA 1
ATOM 2110 C C . GLU A 1 269 ? 42.879 -13.816 -18.557 1.00 96.69 269 GLU A C 1
ATOM 2112 O O . GLU A 1 269 ? 42.322 -14.194 -19.590 1.00 96.69 269 GLU A O 1
ATOM 2117 N N . TRP A 1 270 ? 42.293 -12.957 -17.712 1.00 90.31 270 TRP A N 1
ATOM 2118 C CA . TRP A 1 270 ? 40.917 -12.448 -17.812 1.00 90.31 270 TRP A CA 1
ATOM 2119 C C . TRP A 1 270 ? 39.807 -13.495 -17.625 1.00 90.31 270 TRP A C 1
ATOM 2121 O O . TRP A 1 270 ? 38.647 -13.233 -17.965 1.00 90.31 270 TRP A O 1
ATOM 2131 N N . ASN A 1 271 ? 40.107 -14.661 -17.052 1.00 93.56 271 ASN A N 1
ATOM 2132 C CA . ASN A 1 271 ? 39.059 -15.603 -16.669 1.00 93.56 271 ASN A CA 1
ATOM 2133 C C . ASN A 1 271 ? 38.318 -15.066 -15.444 1.00 93.56 271 ASN A C 1
ATOM 2135 O O . ASN A 1 271 ? 38.936 -14.597 -14.490 1.00 93.56 271 ASN A O 1
ATOM 2139 N N . VAL A 1 272 ? 36.987 -15.163 -15.446 1.00 92.75 272 VAL A N 1
ATOM 2140 C CA . VAL A 1 272 ? 36.163 -14.757 -14.300 1.00 92.75 272 VAL A CA 1
ATOM 2141 C C . VAL A 1 272 ? 36.431 -15.695 -13.125 1.00 92.75 272 VAL A C 1
ATOM 2143 O O . VAL A 1 272 ? 36.148 -16.889 -13.204 1.00 92.75 272 VAL A O 1
ATOM 2146 N N . THR A 1 273 ? 36.946 -15.150 -12.024 1.00 96.25 273 THR A N 1
ATOM 2147 C CA . THR A 1 273 ? 37.254 -15.911 -10.804 1.00 96.25 273 THR A CA 1
ATOM 2148 C C . THR A 1 273 ? 36.155 -15.789 -9.756 1.00 96.25 273 THR A C 1
ATOM 2150 O O . THR A 1 273 ? 35.903 -16.740 -9.017 1.00 96.25 273 THR A O 1
ATOM 2153 N N . CYS A 1 274 ? 35.481 -14.636 -9.683 1.00 95.00 274 CYS A N 1
ATOM 2154 C CA . CYS A 1 274 ? 34.419 -14.383 -8.711 1.00 95.00 274 CYS A CA 1
ATOM 2155 C C . CYS A 1 274 ? 33.483 -13.251 -9.169 1.00 95.00 274 CYS A C 1
ATOM 2157 O O . CYS A 1 274 ? 33.929 -12.296 -9.803 1.00 95.00 274 CYS A O 1
ATOM 2159 N N . ILE A 1 275 ? 32.199 -13.338 -8.807 1.00 92.50 2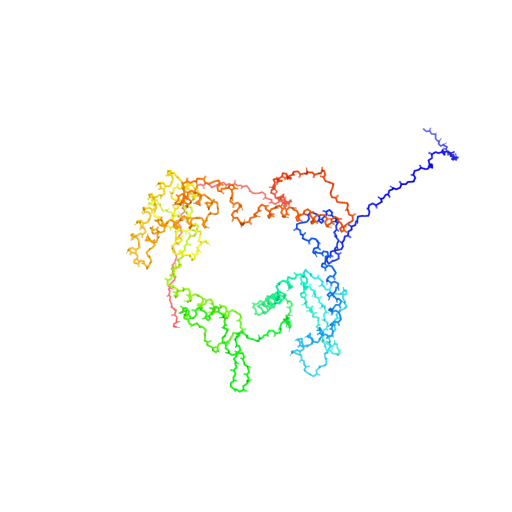75 ILE A N 1
ATOM 2160 C CA . ILE A 1 275 ? 31.220 -12.246 -8.913 1.00 92.50 275 ILE A CA 1
ATOM 2161 C C . ILE A 1 275 ? 30.737 -11.926 -7.499 1.00 92.50 275 ILE A C 1
ATOM 2163 O O . ILE A 1 275 ? 30.354 -12.833 -6.758 1.00 92.50 275 ILE A O 1
ATOM 2167 N N . ILE A 1 276 ? 30.773 -10.651 -7.128 1.00 92.31 276 ILE A N 1
ATOM 2168 C CA . ILE A 1 276 ? 30.362 -10.154 -5.809 1.00 92.31 276 ILE A CA 1
ATOM 2169 C C . ILE A 1 276 ? 29.127 -9.252 -5.922 1.00 92.31 276 ILE A C 1
ATOM 2171 O O . ILE A 1 276 ? 28.642 -9.010 -7.021 1.00 92.31 276 ILE A O 1
ATOM 2175 N N . ASP A 1 277 ? 28.641 -8.760 -4.779 1.00 88.88 277 ASP A N 1
ATOM 2176 C CA . ASP A 1 277 ? 27.561 -7.764 -4.702 1.00 88.88 277 ASP A CA 1
ATOM 2177 C C . ASP A 1 277 ? 26.193 -8.258 -5.226 1.00 88.88 277 ASP A C 1
ATOM 2179 O O . ASP A 1 277 ? 25.507 -7.637 -6.035 1.00 88.88 277 ASP A O 1
ATOM 2183 N N . LEU A 1 278 ? 25.798 -9.445 -4.752 1.00 89.56 278 LEU A N 1
ATOM 2184 C CA . LEU A 1 278 ? 24.645 -10.215 -5.242 1.00 89.56 278 LEU A CA 1
ATOM 2185 C C . LEU A 1 278 ? 23.278 -9.756 -4.697 1.00 89.56 278 LEU A C 1
ATOM 2187 O O . LEU A 1 278 ? 22.255 -10.373 -5.001 1.00 89.56 278 LEU A O 1
ATOM 2191 N N . GLU A 1 279 ? 23.241 -8.713 -3.867 1.00 87.69 279 GLU A N 1
ATOM 2192 C CA . GLU A 1 279 ? 22.036 -8.249 -3.160 1.00 87.69 279 GLU A CA 1
ATOM 2193 C C . GLU A 1 279 ? 20.934 -7.719 -4.100 1.00 87.69 279 GLU A C 1
ATOM 2195 O O . GLU A 1 279 ? 19.762 -7.685 -3.726 1.00 87.69 279 GLU A O 1
ATOM 2200 N N . TRP A 1 280 ? 21.284 -7.420 -5.356 1.00 84.88 280 TRP A N 1
ATOM 2201 C CA . TRP A 1 280 ? 20.368 -6.947 -6.400 1.00 84.88 280 TRP A CA 1
ATOM 2202 C C . TRP A 1 280 ? 20.026 -8.015 -7.461 1.00 84.88 280 TRP A C 1
ATOM 2204 O O . TRP A 1 280 ? 19.686 -7.689 -8.608 1.00 84.88 280 TRP A O 1
ATOM 2214 N N . LEU A 1 281 ? 20.109 -9.304 -7.107 1.00 89.62 281 LEU A N 1
ATOM 2215 C CA . LEU A 1 281 ? 19.561 -10.402 -7.912 1.00 89.62 281 LEU A CA 1
ATOM 2216 C C . LEU A 1 281 ? 18.034 -10.469 -7.773 1.00 89.62 281 LEU A C 1
ATOM 2218 O O . LEU A 1 281 ? 17.504 -10.558 -6.667 1.00 89.62 281 LEU A O 1
ATOM 2222 N N . CYS A 1 282 ? 17.306 -10.505 -8.890 1.00 86.50 282 CYS A N 1
ATOM 2223 C CA . CYS A 1 282 ? 15.856 -10.704 -8.860 1.00 86.50 282 CYS A CA 1
ATOM 2224 C C . CYS A 1 282 ? 15.331 -11.470 -10.080 1.00 86.50 282 CYS A C 1
ATOM 2226 O O . CYS A 1 282 ? 15.977 -11.546 -11.127 1.00 86.50 282 CYS A O 1
ATOM 2228 N N . ALA A 1 283 ? 14.161 -12.094 -9.923 1.00 89.06 283 ALA A N 1
ATOM 2229 C CA . ALA A 1 283 ? 13.476 -12.789 -11.005 1.00 89.06 283 ALA A CA 1
ATOM 2230 C C . ALA A 1 283 ? 12.773 -11.766 -11.910 1.00 89.06 283 ALA A C 1
ATOM 2232 O O . ALA A 1 283 ? 11.846 -11.081 -11.479 1.00 89.06 283 ALA A O 1
ATOM 2233 N N . LEU A 1 284 ? 13.216 -11.662 -13.162 1.00 88.50 284 LEU A N 1
ATOM 2234 C CA . LEU A 1 284 ? 12.725 -10.690 -14.141 1.00 88.50 284 LEU A CA 1
ATOM 2235 C C . LEU A 1 284 ? 12.363 -11.376 -15.466 1.00 88.50 284 LEU A C 1
ATOM 2237 O O . LEU A 1 284 ? 12.922 -12.440 -15.754 1.00 88.50 284 LEU A O 1
ATOM 2241 N N . PRO A 1 285 ? 11.455 -10.800 -16.282 1.00 88.69 285 PRO A N 1
ATOM 2242 C CA . PRO A 1 285 ? 11.109 -11.361 -17.587 1.00 88.69 285 PRO A CA 1
ATOM 2243 C C . PRO A 1 285 ? 12.365 -11.621 -18.420 1.00 88.69 285 PRO A C 1
ATOM 2245 O O . PRO A 1 285 ? 13.261 -10.779 -18.458 1.00 88.69 285 PRO A O 1
ATOM 2248 N N . ALA A 1 286 ? 12.453 -12.763 -19.102 1.00 88.00 286 ALA A N 1
ATOM 2249 C CA . ALA A 1 286 ? 13.629 -13.089 -19.913 1.00 88.00 286 ALA A CA 1
ATOM 2250 C C . ALA A 1 286 ? 13.952 -12.008 -20.965 1.00 88.00 286 ALA A C 1
ATOM 2252 O O . ALA A 1 286 ? 15.115 -11.783 -21.290 1.00 88.00 286 ALA A O 1
ATOM 2253 N N . GLU A 1 287 ? 12.940 -11.289 -21.452 1.00 87.44 287 GLU A N 1
ATOM 2254 C CA . GLU A 1 287 ? 13.071 -10.172 -22.390 1.00 87.44 287 GLU A CA 1
ATOM 2255 C C . GLU A 1 287 ? 13.812 -8.959 -21.820 1.00 87.44 287 GLU A C 1
ATOM 2257 O O . GLU A 1 287 ? 14.320 -8.143 -22.593 1.00 87.44 287 GLU A O 1
ATOM 2262 N N . SER A 1 288 ? 13.873 -8.832 -20.492 1.00 88.62 288 SER A N 1
ATOM 2263 C CA . SER A 1 288 ? 14.514 -7.713 -19.802 1.00 88.62 288 SER A CA 1
ATOM 2264 C C . SER A 1 288 ? 16.007 -7.922 -19.546 1.00 88.62 288 SER A C 1
ATOM 2266 O O . SER A 1 288 ? 16.632 -7.080 -18.898 1.00 88.62 288 SER A O 1
ATOM 2268 N N . ILE A 1 289 ? 16.572 -9.036 -20.025 1.00 87.62 289 ILE A N 1
ATOM 2269 C CA . ILE A 1 289 ? 17.986 -9.363 -19.854 1.00 87.62 289 ILE A CA 1
ATOM 2270 C C . ILE A 1 289 ? 18.876 -8.207 -20.325 1.00 87.62 289 ILE A C 1
ATOM 2272 O O . ILE A 1 289 ? 18.767 -7.703 -21.448 1.00 87.62 289 ILE A O 1
ATOM 2276 N N . LYS A 1 290 ? 19.751 -7.747 -19.425 1.00 80.81 290 LYS A N 1
ATOM 2277 C CA . LYS A 1 290 ? 20.582 -6.568 -19.665 1.00 80.81 290 LYS A CA 1
ATOM 2278 C C . LYS A 1 290 ? 21.755 -6.906 -20.572 1.00 80.81 290 LYS A C 1
ATOM 2280 O O . LYS A 1 290 ? 22.540 -7.811 -20.301 1.00 80.81 290 LYS A O 1
ATOM 2285 N N . LEU A 1 291 ? 21.923 -6.093 -21.609 1.00 86.06 291 LEU A N 1
ATOM 2286 C CA . LEU A 1 291 ? 23.188 -6.016 -22.321 1.00 86.06 291 LEU A CA 1
ATOM 2287 C C . LEU A 1 291 ? 24.209 -5.251 -21.458 1.00 86.06 291 LEU A C 1
ATOM 2289 O O . LEU A 1 291 ? 23.857 -4.210 -20.897 1.00 86.06 291 LEU A O 1
ATOM 2293 N N . PRO A 1 292 ? 25.463 -5.719 -21.363 1.00 85.19 292 PRO A N 1
ATOM 2294 C CA . PRO A 1 292 ? 26.505 -5.103 -20.541 1.00 85.19 292 PRO A CA 1
ATOM 2295 C C . PRO A 1 292 ? 27.025 -3.792 -21.157 1.00 85.19 292 PRO A C 1
ATOM 2297 O O . PRO A 1 292 ? 28.101 -3.731 -21.751 1.00 85.19 292 PRO A O 1
ATOM 2300 N N . VAL A 1 293 ? 26.252 -2.710 -21.014 1.00 86.25 293 VAL A N 1
ATOM 2301 C CA . VAL A 1 293 ? 26.595 -1.359 -21.516 1.00 86.25 293 VAL A CA 1
ATOM 2302 C C . VAL A 1 293 ? 27.943 -0.866 -20.971 1.00 86.25 293 VAL A C 1
ATOM 2304 O O . VAL A 1 293 ? 28.686 -0.161 -21.655 1.00 86.25 293 VAL A O 1
ATOM 2307 N N . TRP A 1 294 ? 28.308 -1.310 -19.770 1.00 86.62 294 TRP A N 1
ATOM 2308 C CA . TRP A 1 294 ? 29.560 -0.963 -19.106 1.00 86.62 294 TRP A CA 1
ATOM 2309 C C . TRP A 1 294 ? 30.825 -1.418 -19.855 1.00 86.62 294 TRP A C 1
ATOM 2311 O O . TRP A 1 294 ? 31.884 -0.852 -19.598 1.00 86.62 294 TRP A O 1
ATOM 2321 N N . PHE A 1 295 ? 30.752 -2.339 -20.828 1.00 87.69 295 PHE A N 1
ATOM 2322 C CA . PHE A 1 295 ? 31.920 -2.734 -21.635 1.00 87.69 295 PHE A CA 1
ATOM 2323 C C . PHE A 1 295 ? 32.544 -1.594 -22.447 1.00 87.69 295 PHE A C 1
ATOM 2325 O O . PHE A 1 295 ? 33.712 -1.671 -22.825 1.00 87.69 295 PHE A O 1
ATOM 2332 N N . ILE A 1 296 ? 31.786 -0.534 -22.731 1.00 89.75 296 ILE A N 1
ATOM 2333 C CA . ILE A 1 296 ? 32.312 0.653 -23.414 1.00 89.75 296 ILE A CA 1
ATOM 2334 C C . ILE A 1 296 ? 32.537 1.836 -22.463 1.00 89.75 296 ILE A C 1
ATOM 2336 O O . ILE A 1 296 ? 32.838 2.935 -22.925 1.00 89.75 296 ILE A O 1
ATOM 2340 N N . CYS A 1 297 ? 32.413 1.621 -21.147 1.00 87.38 297 CYS A N 1
ATOM 2341 C CA . CYS A 1 297 ? 32.556 2.646 -20.108 1.00 87.38 297 CYS A CA 1
ATOM 2342 C C . CYS A 1 297 ? 31.646 3.865 -20.348 1.00 87.38 297 CYS A C 1
ATOM 2344 O O . CYS A 1 297 ? 32.094 5.019 -20.317 1.00 87.38 297 CYS A O 1
ATOM 2346 N N . ARG A 1 298 ? 30.368 3.601 -20.641 1.00 87.25 298 ARG A N 1
ATOM 2347 C CA . ARG A 1 298 ? 29.330 4.613 -20.870 1.00 87.25 298 ARG A CA 1
ATOM 2348 C C . ARG A 1 298 ? 28.056 4.284 -20.103 1.00 87.25 298 ARG A C 1
ATOM 2350 O O . ARG A 1 298 ? 27.765 3.118 -19.848 1.00 87.25 298 ARG A O 1
ATOM 2357 N N . GLY A 1 299 ? 27.306 5.326 -19.759 1.00 85.69 299 GLY A N 1
ATOM 2358 C CA . GLY A 1 299 ? 25.922 5.223 -19.308 1.00 85.69 299 GLY A CA 1
ATOM 2359 C C . GLY A 1 299 ? 24.964 4.970 -20.475 1.00 85.69 299 GLY A C 1
ATOM 2360 O O . GLY A 1 299 ? 25.290 5.223 -21.635 1.00 85.69 299 GLY A O 1
ATOM 2361 N N . ILE A 1 300 ? 23.758 4.485 -20.170 1.00 87.25 300 ILE A N 1
ATOM 2362 C CA . ILE A 1 300 ? 22.699 4.244 -21.168 1.00 87.25 300 ILE A CA 1
ATOM 2363 C C . ILE A 1 300 ? 22.330 5.540 -21.909 1.00 87.25 300 ILE A C 1
ATOM 2365 O O . ILE A 1 300 ? 22.134 5.526 -23.120 1.00 87.25 300 ILE A O 1
ATOM 2369 N N . ASP A 1 301 ? 22.275 6.661 -21.192 1.00 82.94 301 ASP A N 1
ATOM 2370 C CA . ASP A 1 301 ? 21.993 8.008 -21.704 1.00 82.94 301 ASP A CA 1
ATOM 2371 C C . ASP A 1 301 ? 23.074 8.546 -22.657 1.00 82.94 301 ASP A C 1
ATOM 2373 O O . ASP A 1 301 ? 22.852 9.532 -23.356 1.00 82.94 301 ASP A O 1
ATOM 2377 N N . GLN A 1 302 ? 24.233 7.888 -22.713 1.00 86.38 302 GLN A N 1
ATOM 2378 C CA . GLN A 1 302 ? 25.365 8.264 -23.558 1.00 86.38 302 GLN A CA 1
ATOM 2379 C C . GLN A 1 302 ? 25.460 7.417 -24.838 1.00 86.38 302 GLN A C 1
ATOM 2381 O O . GLN A 1 302 ? 26.378 7.615 -25.632 1.00 86.38 302 GLN A O 1
ATOM 2386 N N . LEU A 1 303 ? 24.533 6.477 -25.071 1.00 87.50 303 LEU A N 1
ATOM 2387 C CA . LEU A 1 303 ? 24.542 5.566 -26.224 1.00 87.50 303 LEU A CA 1
ATOM 2388 C C . LEU A 1 303 ? 24.075 6.228 -27.529 1.00 87.50 303 LEU A C 1
ATOM 2390 O O . LEU A 1 303 ? 23.170 5.750 -28.209 1.00 87.50 303 LEU A O 1
ATOM 2394 N N . VAL A 1 304 ? 24.739 7.306 -27.930 1.00 85.75 304 VAL A N 1
ATOM 2395 C CA . VAL A 1 304 ? 24.456 8.068 -29.152 1.00 85.75 304 VAL A CA 1
ATOM 2396 C C . VAL A 1 304 ? 25.692 8.139 -30.052 1.00 85.75 304 VAL A C 1
ATOM 2398 O O . VAL A 1 304 ? 26.815 7.902 -29.615 1.00 85.75 304 VAL A O 1
ATOM 2401 N N . GLY A 1 305 ? 25.499 8.449 -31.339 1.00 88.50 305 GLY A N 1
ATOM 2402 C CA . GLY A 1 305 ? 26.604 8.678 -32.278 1.00 88.50 305 GLY A CA 1
ATOM 2403 C C . GLY A 1 305 ? 27.610 7.519 -32.351 1.00 88.50 305 GLY A C 1
ATOM 2404 O O . GLY A 1 305 ? 27.230 6.373 -32.587 1.00 88.50 305 GLY A O 1
ATOM 2405 N N . GLU A 1 306 ? 28.896 7.825 -32.166 1.00 91.19 306 GLU A N 1
ATOM 2406 C CA . GLU A 1 306 ? 29.993 6.846 -32.225 1.00 91.19 306 GLU A CA 1
ATOM 2407 C C . GLU A 1 306 ? 29.929 5.802 -31.099 1.00 91.19 306 GLU A C 1
ATOM 2409 O O . GLU A 1 306 ? 30.197 4.623 -31.342 1.00 91.19 306 GLU A O 1
ATOM 2414 N N . ASP A 1 307 ? 29.500 6.195 -29.896 1.00 91.81 307 ASP A N 1
ATOM 2415 C CA . ASP A 1 307 ? 29.368 5.279 -28.758 1.00 91.81 307 ASP A CA 1
ATOM 2416 C C . ASP A 1 307 ? 28.264 4.235 -29.014 1.00 91.81 307 ASP A C 1
ATOM 2418 O O . ASP A 1 307 ? 28.428 3.062 -28.672 1.00 91.81 307 ASP A O 1
ATOM 2422 N N . LEU A 1 308 ? 27.191 4.601 -29.732 1.00 90.81 308 LEU A N 1
ATOM 2423 C CA . LEU A 1 308 ? 26.172 3.645 -30.189 1.00 90.81 308 LEU A CA 1
ATOM 2424 C C . LEU A 1 308 ? 26.730 2.636 -31.202 1.00 90.81 308 LEU A C 1
ATOM 2426 O O . LEU A 1 308 ? 26.377 1.456 -31.162 1.00 90.81 308 LEU A O 1
ATOM 2430 N N . VAL A 1 309 ? 27.582 3.089 -32.127 1.00 93.12 309 VAL A N 1
ATOM 2431 C CA . VAL A 1 309 ? 28.235 2.205 -33.107 1.00 93.12 309 VAL A CA 1
ATOM 2432 C C . VAL A 1 309 ? 29.154 1.221 -32.389 1.00 93.12 309 VAL A C 1
ATOM 2434 O O . VAL A 1 309 ? 29.100 0.023 -32.664 1.00 93.12 309 VAL A O 1
ATOM 2437 N N . ARG A 1 310 ? 29.940 1.700 -31.419 1.00 92.44 310 ARG A N 1
ATOM 2438 C CA . ARG A 1 310 ? 30.819 0.855 -30.606 1.00 92.44 310 ARG A CA 1
ATOM 2439 C C . ARG A 1 310 ? 30.031 -0.158 -29.777 1.00 92.44 310 ARG A C 1
ATOM 2441 O O . ARG A 1 310 ? 30.392 -1.331 -29.750 1.00 92.44 310 ARG A O 1
ATOM 2448 N N . PHE A 1 311 ? 28.939 0.272 -29.147 1.00 92.94 311 PHE A N 1
ATOM 2449 C CA . PHE A 1 311 ? 28.084 -0.614 -28.362 1.00 92.94 311 PHE A CA 1
ATOM 2450 C C . PHE A 1 311 ? 27.450 -1.721 -29.212 1.00 92.94 311 PHE A C 1
ATOM 2452 O O . PHE A 1 311 ? 27.376 -2.860 -28.760 1.00 92.94 311 PHE A O 1
ATOM 2459 N N . ARG A 1 312 ? 27.044 -1.427 -30.457 1.00 92.31 312 ARG A N 1
ATOM 2460 C CA . ARG A 1 312 ? 26.502 -2.443 -31.380 1.00 92.31 312 ARG A CA 1
ATOM 2461 C C . ARG A 1 312 ? 27.477 -3.591 -31.623 1.00 92.31 312 ARG A C 1
ATOM 2463 O O . ARG A 1 312 ? 27.051 -4.738 -31.560 1.00 92.31 312 ARG A O 1
ATOM 2470 N N . LEU A 1 313 ? 28.756 -3.284 -31.839 1.00 93.38 313 LEU A N 1
ATOM 2471 C CA . LEU A 1 313 ? 29.791 -4.301 -32.050 1.00 93.38 313 LEU A CA 1
ATOM 2472 C C . LEU A 1 313 ? 29.929 -5.209 -30.821 1.00 93.38 313 LEU A C 1
ATOM 2474 O O . LEU A 1 313 ? 29.816 -6.424 -30.933 1.00 93.38 313 LEU A O 1
ATOM 2478 N N . ILE A 1 314 ? 30.059 -4.611 -29.633 1.00 91.56 314 ILE A N 1
ATOM 2479 C CA . ILE A 1 314 ? 30.178 -5.363 -28.375 1.00 91.56 314 ILE A CA 1
ATOM 2480 C C . ILE A 1 314 ? 28.927 -6.202 -28.091 1.00 91.56 314 ILE A C 1
ATOM 2482 O O . ILE A 1 314 ? 29.027 -7.343 -27.646 1.00 91.56 314 ILE A O 1
ATOM 2486 N N . LYS A 1 315 ? 27.737 -5.658 -28.363 1.00 92.25 315 LYS A N 1
ATOM 2487 C CA . LYS A 1 315 ? 26.473 -6.389 -28.247 1.00 92.25 315 LYS A CA 1
ATOM 2488 C C . LYS A 1 315 ? 26.468 -7.626 -29.144 1.00 92.25 315 LYS A C 1
ATOM 2490 O O . LYS A 1 315 ? 26.027 -8.685 -28.698 1.00 92.25 315 LYS A O 1
ATOM 2495 N N . ASP A 1 316 ? 26.882 -7.492 -30.402 1.00 93.75 316 ASP A N 1
ATOM 2496 C CA . ASP A 1 316 ? 26.912 -8.601 -31.361 1.00 93.75 316 ASP A CA 1
ATOM 2497 C C . ASP A 1 316 ? 27.899 -9.694 -30.921 1.00 93.75 316 ASP A C 1
ATOM 2499 O O . ASP A 1 316 ? 27.538 -10.876 -30.927 1.00 93.75 316 ASP A O 1
ATOM 2503 N N . ASP A 1 317 ? 29.081 -9.306 -30.434 1.00 93.56 317 ASP A N 1
ATOM 2504 C CA . ASP A 1 317 ? 30.077 -10.230 -29.881 1.00 93.56 317 ASP A CA 1
ATOM 2505 C C . ASP A 1 317 ? 29.544 -10.961 -28.639 1.00 93.56 317 ASP A C 1
ATOM 2507 O O . ASP A 1 317 ? 29.579 -12.192 -28.580 1.00 93.56 317 ASP A O 1
ATOM 2511 N N . PHE A 1 318 ? 28.965 -10.227 -27.682 1.00 92.62 318 PHE A N 1
ATOM 2512 C CA . PHE A 1 318 ? 28.362 -10.795 -26.472 1.00 92.62 318 PHE A CA 1
ATOM 2513 C C . PHE A 1 318 ? 27.230 -11.773 -26.804 1.00 92.62 318 PHE A C 1
ATOM 2515 O O . PHE A 1 318 ? 27.185 -12.885 -26.283 1.00 92.62 318 PHE A O 1
ATOM 2522 N N . THR A 1 319 ? 26.332 -11.386 -27.715 1.00 93.50 319 THR A N 1
ATOM 2523 C CA . THR A 1 319 ? 25.202 -12.233 -28.129 1.00 93.50 319 THR A CA 1
ATOM 2524 C C . THR A 1 319 ? 25.692 -13.516 -28.807 1.00 93.50 319 THR A C 1
ATOM 2526 O O . THR A 1 319 ? 25.092 -14.575 -28.630 1.00 93.50 319 THR A O 1
ATOM 2529 N N . SER A 1 320 ? 26.782 -13.437 -29.576 1.00 94.88 320 SER A N 1
ATOM 2530 C CA . SER A 1 320 ? 27.391 -14.593 -30.245 1.00 94.88 320 SER A CA 1
ATOM 2531 C C . SER A 1 320 ? 28.119 -15.518 -29.268 1.00 94.88 320 SER A C 1
ATOM 2533 O O . SER A 1 320 ? 28.101 -16.734 -29.449 1.00 94.88 320 SER A O 1
ATOM 2535 N N . ALA A 1 321 ? 28.762 -14.965 -28.236 1.00 92.81 321 ALA A N 1
ATOM 2536 C CA . ALA A 1 321 ? 29.356 -15.750 -27.157 1.00 92.81 321 ALA A CA 1
ATOM 2537 C C . ALA A 1 321 ? 28.273 -16.486 -26.355 1.00 92.81 321 ALA A C 1
ATOM 2539 O O . ALA A 1 321 ? 28.371 -17.696 -26.169 1.00 92.81 321 ALA A O 1
ATOM 2540 N N . LEU A 1 322 ? 27.196 -15.786 -25.985 1.00 91.81 322 LEU A N 1
ATOM 2541 C CA . LEU A 1 322 ? 26.063 -16.370 -25.268 1.00 91.81 322 LEU A CA 1
ATOM 2542 C C . LEU A 1 322 ? 25.421 -17.527 -26.045 1.00 91.81 322 LEU A C 1
ATOM 2544 O O . LEU A 1 322 ? 25.153 -18.570 -25.464 1.00 91.81 322 LEU A O 1
ATOM 2548 N N . GLU A 1 323 ? 25.231 -17.383 -27.360 1.00 93.81 323 GLU A N 1
ATOM 2549 C CA . GLU A 1 323 ? 24.687 -18.457 -28.204 1.00 93.81 323 GLU A CA 1
ATOM 2550 C C . GLU A 1 323 ? 25.558 -19.728 -28.177 1.00 93.81 323 GLU A C 1
ATOM 2552 O O . GLU A 1 323 ? 25.032 -20.841 -28.152 1.00 93.81 323 GLU A O 1
ATOM 2557 N N . LYS A 1 324 ? 26.890 -19.585 -28.155 1.00 94.06 324 LYS A N 1
ATOM 2558 C CA . LYS A 1 324 ? 27.807 -20.734 -28.058 1.00 94.06 324 LYS A CA 1
ATOM 2559 C C . LYS A 1 324 ? 27.702 -21.424 -26.699 1.00 94.06 324 LYS A C 1
ATOM 2561 O O . LYS A 1 324 ? 27.652 -22.651 -26.653 1.00 94.06 324 LYS A O 1
ATOM 2566 N N . GLU A 1 325 ? 27.631 -20.647 -25.620 1.00 91.62 325 GLU A N 1
ATOM 2567 C CA . GLU A 1 325 ? 27.471 -21.179 -24.262 1.00 91.62 325 GLU A CA 1
ATOM 2568 C C . GLU A 1 325 ? 26.115 -21.876 -24.078 1.00 91.62 325 GLU A C 1
ATOM 2570 O O . GLU A 1 325 ? 26.049 -22.967 -23.516 1.00 91.62 325 GLU A O 1
ATOM 2575 N N . GLU A 1 326 ? 25.032 -21.319 -24.627 1.00 91.50 326 GLU A N 1
ATOM 2576 C CA . GLU A 1 326 ? 23.702 -21.945 -24.617 1.00 91.50 326 GLU A CA 1
ATOM 2577 C C . GLU A 1 326 ? 23.696 -23.319 -25.296 1.00 91.50 326 GLU A C 1
ATOM 2579 O O . GLU A 1 326 ? 23.095 -24.266 -24.779 1.00 91.50 326 GLU A O 1
ATOM 2584 N N . GLN A 1 327 ? 24.383 -23.434 -26.439 1.00 89.06 327 GLN A N 1
ATOM 2585 C CA . GLN A 1 327 ? 24.528 -24.693 -27.172 1.00 89.06 327 GLN A CA 1
ATOM 2586 C C . GLN A 1 327 ? 25.370 -25.711 -26.394 1.00 89.06 327 GLN A C 1
ATOM 2588 O O . GLN A 1 327 ? 25.026 -26.893 -26.373 1.00 89.06 327 GLN A O 1
ATOM 2593 N N . ALA A 1 328 ? 26.446 -25.266 -25.738 1.00 90.56 328 ALA A N 1
ATOM 2594 C CA . ALA A 1 328 ? 27.317 -26.127 -24.943 1.00 90.56 328 ALA A CA 1
ATOM 2595 C C . ALA A 1 328 ? 26.641 -26.624 -23.650 1.00 90.56 328 ALA A C 1
ATOM 2597 O O . ALA A 1 328 ? 26.787 -27.791 -23.288 1.00 90.56 328 ALA A O 1
ATOM 2598 N N . ALA A 1 329 ? 25.871 -25.762 -22.980 1.00 85.44 329 ALA A N 1
ATOM 2599 C CA . ALA A 1 329 ? 25.209 -26.053 -21.709 1.00 85.44 329 ALA A CA 1
ATOM 2600 C C . ALA A 1 329 ? 23.839 -26.745 -21.852 1.00 85.44 329 ALA A C 1
ATOM 2602 O O . ALA A 1 329 ? 23.209 -27.051 -20.840 1.00 85.44 329 ALA A O 1
ATOM 2603 N N . ALA A 1 330 ? 23.359 -26.975 -23.082 1.00 79.94 330 ALA A N 1
ATOM 2604 C CA . ALA A 1 330 ? 22.003 -27.458 -23.368 1.00 79.94 330 ALA A CA 1
ATOM 2605 C C . ALA A 1 330 ? 20.921 -26.643 -22.625 1.00 79.94 330 ALA A C 1
ATOM 2607 O O . ALA A 1 330 ? 19.992 -27.196 -22.026 1.00 79.94 330 ALA A O 1
ATOM 2608 N N . ALA A 1 331 ? 21.066 -25.314 -22.636 1.00 76.12 331 ALA A N 1
ATOM 2609 C CA . ALA A 1 331 ? 20.188 -24.412 -21.902 1.00 76.12 331 ALA A CA 1
ATOM 2610 C C . ALA A 1 331 ? 18.725 -24.539 -22.370 1.00 76.12 331 ALA A C 1
ATOM 2612 O O . ALA A 1 331 ? 18.432 -24.606 -23.563 1.00 76.12 331 ALA A O 1
ATOM 2613 N N . CYS A 1 332 ? 17.784 -24.536 -21.422 1.00 73.50 332 CYS A N 1
ATOM 2614 C CA . CYS A 1 332 ? 16.353 -24.666 -21.723 1.00 73.50 332 CYS A CA 1
ATOM 2615 C C . CYS A 1 332 ? 15.736 -23.407 -22.363 1.00 73.50 332 CYS A C 1
ATOM 2617 O O . CYS A 1 332 ? 14.648 -23.493 -22.931 1.00 73.50 332 CYS A O 1
ATOM 2619 N N . LEU A 1 333 ? 16.395 -22.244 -22.267 1.00 80.62 333 LEU A N 1
ATOM 2620 C CA . LEU A 1 333 ? 15.900 -20.966 -22.785 1.00 80.62 333 LEU A CA 1
ATOM 2621 C C . LEU A 1 333 ? 16.899 -20.338 -23.769 1.00 80.62 333 LEU A C 1
ATOM 2623 O O . LEU A 1 333 ? 18.067 -20.199 -23.414 1.00 80.62 333 LEU A O 1
ATOM 2627 N N . PRO A 1 334 ? 16.456 -19.916 -24.970 1.00 88.06 334 PRO A N 1
ATOM 2628 C CA . PRO A 1 334 ? 17.324 -19.293 -25.967 1.00 88.06 334 PRO A CA 1
ATOM 2629 C C . PRO A 1 334 ? 17.454 -17.777 -25.713 1.00 88.06 334 PRO A C 1
ATOM 2631 O O . PRO A 1 334 ? 16.835 -16.968 -26.410 1.00 88.06 334 PRO A O 1
ATOM 2634 N N . LEU A 1 335 ? 18.224 -17.372 -24.698 1.00 89.88 335 LEU A N 1
ATOM 2635 C CA . LEU A 1 335 ? 18.404 -15.961 -24.315 1.00 89.88 335 LEU A CA 1
ATOM 2636 C C . LEU A 1 335 ? 19.074 -15.143 -25.426 1.00 89.88 335 LEU A C 1
ATOM 2638 O O . LEU A 1 335 ? 18.689 -13.999 -25.663 1.00 89.88 335 LEU A O 1
ATOM 2642 N N . SER A 1 336 ? 20.011 -15.733 -26.169 1.00 92.56 336 SER A N 1
ATOM 2643 C CA . SER A 1 336 ? 20.654 -15.108 -27.329 1.00 92.56 336 SER A CA 1
ATOM 2644 C C . SER A 1 336 ? 19.639 -14.703 -28.404 1.00 92.56 336 SER A C 1
ATOM 2646 O O . SER A 1 336 ? 19.724 -13.606 -28.965 1.00 92.56 336 SER A O 1
ATOM 2648 N N . ARG A 1 337 ? 18.625 -15.542 -28.653 1.00 91.19 337 ARG A N 1
ATOM 2649 C CA . ARG A 1 337 ? 17.522 -15.244 -29.575 1.00 91.19 337 ARG A CA 1
ATOM 2650 C C . ARG A 1 337 ? 16.646 -14.110 -29.044 1.00 91.19 337 ARG A C 1
ATOM 2652 O O . ARG A 1 337 ? 16.340 -13.190 -29.800 1.00 91.19 337 ARG A O 1
ATOM 2659 N N . ILE A 1 338 ? 16.288 -14.153 -27.760 1.00 90.50 338 ILE A N 1
ATOM 2660 C CA . ILE A 1 338 ? 15.489 -13.106 -27.102 1.00 90.50 338 ILE A CA 1
ATOM 2661 C C . ILE A 1 338 ? 16.203 -11.749 -27.192 1.00 90.50 338 ILE A C 1
ATOM 2663 O O . ILE A 1 338 ? 15.581 -10.748 -27.544 1.00 90.50 338 ILE A O 1
ATOM 2667 N N . LEU A 1 339 ? 17.519 -11.714 -26.955 1.00 91.31 339 LEU A N 1
ATOM 2668 C CA . LEU A 1 339 ? 18.340 -10.507 -27.085 1.00 91.31 339 LEU A CA 1
ATOM 2669 C C . LEU A 1 339 ? 18.315 -9.922 -28.505 1.00 91.31 339 LEU A C 1
ATOM 2671 O O . LEU A 1 339 ? 18.199 -8.704 -28.658 1.00 91.31 339 LEU A O 1
ATOM 2675 N N . ARG A 1 340 ? 18.390 -10.763 -29.548 1.00 91.94 340 ARG A N 1
ATOM 2676 C CA . ARG A 1 340 ? 18.297 -10.302 -30.948 1.00 91.94 340 ARG A CA 1
ATOM 2677 C C . ARG A 1 340 ? 16.922 -9.736 -31.266 1.00 91.94 340 ARG A C 1
ATOM 2679 O O . ARG A 1 340 ? 16.837 -8.603 -31.733 1.00 91.94 340 ARG A O 1
ATOM 2686 N N . GLU A 1 341 ? 15.864 -10.478 -30.948 1.00 91.25 341 GLU A N 1
ATOM 2687 C CA . GLU A 1 341 ? 14.481 -10.049 -31.188 1.00 91.25 341 GLU A CA 1
ATOM 2688 C C . GLU A 1 341 ? 14.162 -8.742 -30.429 1.00 91.25 341 GLU A C 1
ATOM 2690 O O . GLU A 1 341 ? 13.547 -7.822 -30.980 1.00 91.25 341 GLU A O 1
ATOM 2695 N N . SER A 1 342 ? 14.645 -8.605 -29.188 1.00 89.25 342 SER A N 1
ATOM 2696 C CA . SER A 1 342 ? 14.507 -7.391 -28.369 1.00 89.25 342 SER A CA 1
ATOM 2697 C C . SER A 1 342 ? 15.235 -6.188 -28.982 1.00 89.25 342 SER A C 1
ATOM 2699 O O . SER A 1 342 ? 14.692 -5.079 -29.021 1.00 89.25 342 SER A O 1
ATOM 2701 N N . TRP A 1 343 ? 16.437 -6.396 -29.526 1.00 90.56 343 TRP A N 1
ATOM 2702 C CA . TRP A 1 343 ? 17.204 -5.341 -30.187 1.00 90.56 343 TRP A CA 1
ATOM 2703 C C . TRP A 1 343 ? 16.559 -4.891 -31.505 1.00 90.56 343 TRP A C 1
ATOM 2705 O O . TRP A 1 343 ? 16.376 -3.691 -31.731 1.00 90.56 343 TRP A O 1
ATOM 2715 N N . GLU A 1 344 ? 16.181 -5.847 -32.357 1.00 89.94 344 GLU A N 1
ATOM 2716 C CA . GLU A 1 344 ? 15.590 -5.608 -33.681 1.00 89.94 344 GLU A CA 1
ATOM 2717 C C . GLU A 1 344 ? 14.232 -4.907 -33.586 1.00 89.94 344 GLU A C 1
ATOM 2719 O O . GLU A 1 344 ? 13.990 -3.914 -34.276 1.00 89.94 344 GLU A O 1
ATOM 2724 N N . SER A 1 345 ? 13.367 -5.367 -32.677 1.00 86.38 345 SER A N 1
ATOM 2725 C CA . SER A 1 345 ? 12.076 -4.722 -32.403 1.00 86.38 345 SER A CA 1
ATOM 2726 C C . SER A 1 345 ? 12.232 -3.351 -31.740 1.00 86.38 345 SER A C 1
ATOM 2728 O O . SER A 1 345 ? 11.380 -2.473 -31.886 1.00 86.38 345 SER A O 1
ATOM 2730 N N . GLY A 1 346 ? 13.339 -3.131 -31.025 1.00 84.19 346 GLY A N 1
ATOM 2731 C CA . GLY A 1 346 ? 13.561 -1.946 -30.210 1.00 84.19 346 GLY A CA 1
ATOM 2732 C C . GLY A 1 346 ? 13.106 -2.050 -28.764 1.00 84.19 346 GLY A C 1
ATOM 2733 O O . GLY A 1 346 ? 13.259 -1.061 -28.048 1.00 84.19 346 GLY A O 1
ATOM 2734 N N . ALA A 1 347 ? 12.587 -3.199 -28.330 1.00 85.56 347 ALA A N 1
ATOM 2735 C CA . ALA A 1 347 ? 12.208 -3.445 -26.942 1.00 85.56 347 ALA A CA 1
ATOM 2736 C C . ALA A 1 347 ? 13.376 -3.230 -25.960 1.00 85.56 347 ALA A C 1
ATOM 2738 O O . ALA A 1 347 ? 13.146 -2.804 -24.832 1.00 85.56 347 ALA A O 1
ATOM 2739 N N . THR A 1 348 ? 14.631 -3.410 -26.392 1.00 88.56 348 THR A N 1
ATOM 2740 C CA . THR A 1 348 ? 15.816 -3.090 -25.572 1.00 88.56 348 THR A CA 1
ATOM 2741 C C . THR A 1 348 ? 15.784 -1.660 -25.029 1.00 88.56 348 THR A C 1
ATOM 2743 O O . THR A 1 348 ? 16.103 -1.439 -23.865 1.00 88.56 348 THR A O 1
ATOM 2746 N N . TRP A 1 349 ? 15.351 -0.687 -25.837 1.00 86.75 349 TRP A N 1
ATOM 2747 C CA . TRP A 1 349 ? 15.281 0.716 -25.419 1.00 86.75 349 TRP A CA 1
ATOM 2748 C C . TRP A 1 349 ? 14.190 0.943 -24.373 1.00 86.75 349 TRP A C 1
ATOM 2750 O O . TRP A 1 349 ? 14.392 1.684 -23.417 1.00 86.75 349 TRP A O 1
ATOM 2760 N N . PHE A 1 350 ? 13.061 0.246 -24.497 1.00 84.12 350 PHE A N 1
ATOM 2761 C CA . PHE A 1 350 ? 12.040 0.252 -23.455 1.00 84.12 350 PHE A CA 1
ATOM 2762 C C . PHE A 1 350 ? 12.613 -0.274 -22.130 1.00 84.12 350 PHE A C 1
ATOM 2764 O O . PHE A 1 350 ? 12.557 0.431 -21.124 1.00 84.12 350 PHE A O 1
ATOM 2771 N N . TRP A 1 351 ? 13.257 -1.443 -22.133 1.00 86.69 351 TRP A N 1
ATOM 2772 C CA . TRP A 1 351 ? 13.852 -2.008 -20.917 1.00 86.69 351 TRP A CA 1
ATOM 2773 C C . TRP A 1 351 ? 14.934 -1.107 -20.315 1.00 86.69 351 TRP A C 1
ATOM 2775 O O . TRP A 1 351 ? 14.938 -0.861 -19.113 1.00 86.69 351 TRP A O 1
ATOM 2785 N N . PHE A 1 352 ? 15.799 -0.522 -21.143 1.00 87.00 352 PHE A N 1
ATOM 2786 C CA . PHE A 1 352 ? 16.787 0.467 -20.706 1.00 87.00 352 PHE A CA 1
ATOM 2787 C C . PHE A 1 352 ? 16.155 1.681 -20.012 1.00 87.00 352 PHE A C 1
ATOM 2789 O O . PHE A 1 352 ? 16.688 2.142 -19.002 1.00 87.00 352 PHE A O 1
ATOM 2796 N N . SER A 1 353 ? 15.007 2.164 -20.501 1.00 81.69 353 SER A N 1
ATOM 2797 C CA . SER A 1 353 ? 14.280 3.273 -19.869 1.00 81.69 353 SER A CA 1
ATOM 2798 C C . SER A 1 353 ? 13.672 2.904 -18.511 1.00 81.69 353 SER A C 1
ATOM 2800 O O . SER A 1 353 ? 13.642 3.745 -17.618 1.00 81.69 353 SER A O 1
ATOM 2802 N N . VAL A 1 354 ? 13.257 1.646 -18.320 1.00 81.88 354 VAL A N 1
ATOM 2803 C CA . VAL A 1 354 ? 12.740 1.152 -17.030 1.00 81.88 354 VAL A CA 1
ATOM 2804 C C . VAL A 1 354 ? 13.848 1.122 -15.971 1.00 81.88 354 VAL A C 1
ATOM 2806 O O . VAL A 1 354 ? 13.593 1.421 -14.808 1.00 81.88 354 VAL A O 1
ATOM 2809 N N . TYR A 1 355 ? 15.084 0.800 -16.364 1.00 76.88 355 TYR A N 1
ATOM 2810 C CA . TYR A 1 355 ? 16.208 0.644 -15.431 1.00 76.88 355 TYR A CA 1
ATOM 2811 C C . TYR A 1 355 ? 17.007 1.917 -15.149 1.00 76.88 355 TYR A C 1
ATOM 2813 O O . TYR A 1 355 ? 17.847 1.912 -14.253 1.00 76.88 355 TYR A O 1
ATOM 2821 N N . SER A 1 356 ? 16.793 2.994 -15.901 1.00 77.31 356 SER A N 1
ATOM 2822 C CA . SER A 1 356 ? 17.501 4.253 -15.683 1.00 77.31 356 SER A CA 1
ATOM 2823 C C . SER A 1 356 ? 16.562 5.427 -15.904 1.00 77.31 356 SER A C 1
ATOM 2825 O O . SER A 1 356 ? 16.317 5.843 -17.032 1.00 77.31 356 SER A O 1
ATOM 2827 N N . LEU A 1 357 ? 16.066 5.991 -14.799 1.00 69.06 357 LEU A N 1
ATOM 2828 C CA . LEU A 1 357 ? 15.209 7.183 -14.793 1.00 69.06 357 LEU A CA 1
ATOM 2829 C C . LEU A 1 357 ? 15.884 8.375 -15.480 1.00 69.06 357 LEU A C 1
ATOM 2831 O O . LEU A 1 357 ? 15.248 9.087 -16.255 1.00 69.06 357 LEU A O 1
ATOM 2835 N N . ASN A 1 358 ? 17.190 8.546 -15.251 1.00 70.19 358 ASN A N 1
ATOM 2836 C CA . ASN A 1 358 ? 17.975 9.577 -15.921 1.00 70.19 358 ASN A CA 1
ATOM 2837 C C . ASN A 1 358 ? 18.029 9.333 -17.428 1.00 70.19 358 ASN A C 1
ATOM 2839 O O . ASN A 1 358 ? 17.855 10.279 -18.191 1.00 70.19 358 ASN A O 1
ATOM 2843 N N . ALA A 1 359 ? 18.208 8.079 -17.859 1.00 70.69 359 ALA A N 1
ATOM 2844 C CA . ALA A 1 359 ? 18.241 7.738 -19.274 1.00 70.69 359 ALA A CA 1
ATOM 2845 C C . ALA A 1 359 ? 16.855 7.711 -19.918 1.00 70.69 359 ALA A C 1
ATOM 2847 O O . ALA A 1 359 ? 16.783 7.917 -21.118 1.00 70.69 359 ALA A O 1
ATOM 2848 N N . ALA A 1 360 ? 15.760 7.511 -19.180 1.00 73.94 360 ALA A N 1
ATOM 2849 C CA . ALA A 1 360 ? 14.422 7.362 -19.751 1.00 73.94 360 ALA A CA 1
ATOM 2850 C C . ALA A 1 360 ? 14.050 8.528 -20.681 1.00 73.94 360 ALA A C 1
ATOM 2852 O O . ALA A 1 360 ? 13.536 8.311 -21.776 1.00 73.94 360 ALA A O 1
ATOM 2853 N N . VAL A 1 361 ? 14.400 9.758 -20.295 1.00 74.31 361 VAL A N 1
ATOM 2854 C CA . VAL A 1 361 ? 14.154 10.962 -21.102 1.00 74.31 361 VAL A CA 1
ATOM 2855 C C . VAL A 1 361 ? 14.952 10.945 -22.409 1.00 74.31 361 VAL A C 1
ATOM 2857 O O . VAL A 1 361 ? 14.399 11.238 -23.466 1.00 74.31 361 VAL A O 1
ATOM 2860 N N . TYR A 1 362 ? 16.228 10.565 -22.347 1.00 75.19 362 TYR A N 1
ATOM 2861 C CA . TYR A 1 362 ? 17.122 10.497 -23.508 1.00 75.19 362 TYR A CA 1
ATOM 2862 C C . TYR A 1 362 ? 16.816 9.296 -24.393 1.00 75.19 362 TYR A C 1
ATOM 2864 O O . TYR A 1 362 ? 16.787 9.409 -25.604 1.00 75.19 362 TYR A O 1
ATOM 2872 N N . VAL A 1 363 ? 16.488 8.149 -23.812 1.00 74.75 363 VAL A N 1
ATOM 2873 C CA . VAL A 1 363 ? 16.133 6.939 -24.548 1.00 74.75 363 VAL A CA 1
ATOM 2874 C C . VAL A 1 363 ? 14.833 7.145 -25.319 1.00 74.75 363 VAL A C 1
ATOM 2876 O O . VAL A 1 363 ? 14.750 6.789 -26.496 1.00 74.75 363 VAL A O 1
ATOM 2879 N N . VAL A 1 364 ? 13.831 7.779 -24.701 1.00 74.38 364 VAL A N 1
ATOM 2880 C CA . VAL A 1 364 ? 12.601 8.150 -25.408 1.00 74.38 364 VAL A CA 1
ATOM 2881 C C . VAL A 1 364 ? 12.914 9.137 -26.533 1.00 74.38 364 VAL A C 1
ATOM 2883 O O . VAL A 1 364 ? 12.554 8.875 -27.680 1.00 74.38 364 VAL A O 1
ATOM 2886 N N . GLN A 1 365 ? 13.625 10.225 -26.232 1.00 77.75 365 GLN A N 1
ATOM 2887 C CA . GLN A 1 365 ? 13.907 11.296 -27.189 1.00 77.75 365 GLN A CA 1
ATOM 2888 C C . GLN A 1 365 ? 14.818 10.861 -28.352 1.00 77.75 365 GLN A C 1
ATOM 2890 O O . GLN A 1 365 ? 14.548 11.200 -29.501 1.00 77.75 365 GLN A O 1
ATOM 2895 N N . ASP A 1 366 ? 15.876 10.110 -28.063 1.00 77.38 366 ASP A N 1
ATOM 2896 C CA . ASP A 1 366 ? 17.001 9.874 -28.971 1.00 77.38 366 ASP A CA 1
ATOM 2897 C C . ASP A 1 366 ? 16.948 8.479 -29.627 1.00 77.38 366 ASP A C 1
ATOM 2899 O O . ASP A 1 366 ? 17.617 8.245 -30.639 1.00 77.38 366 ASP A O 1
ATOM 2903 N N . HIS A 1 367 ? 16.138 7.543 -29.107 1.00 77.06 367 HIS A N 1
ATOM 2904 C CA . HIS A 1 367 ? 16.082 6.160 -29.614 1.00 77.06 367 HIS A CA 1
ATOM 2905 C C . HIS A 1 367 ? 14.681 5.630 -29.929 1.00 77.06 367 HIS A C 1
ATOM 2907 O O . HIS A 1 367 ? 14.550 4.783 -30.820 1.00 77.06 367 HIS A O 1
ATOM 2913 N N . ILE A 1 368 ? 13.636 6.107 -29.245 1.00 74.62 368 ILE A N 1
ATOM 2914 C CA . ILE A 1 368 ? 12.251 5.679 -29.499 1.00 74.62 368 ILE A CA 1
ATOM 2915 C C . ILE A 1 368 ? 11.568 6.630 -30.485 1.00 74.62 368 ILE A C 1
ATOM 2917 O O . ILE A 1 368 ? 11.153 6.188 -31.555 1.00 74.62 368 ILE A O 1
ATOM 2921 N N . VAL A 1 369 ? 11.496 7.930 -30.178 1.00 75.69 369 VAL A N 1
ATOM 2922 C CA . VAL A 1 369 ? 10.841 8.949 -31.022 1.00 75.69 369 VAL A CA 1
ATOM 2923 C C . VAL A 1 369 ? 11.361 8.944 -32.473 1.00 75.69 369 VAL A C 1
ATOM 2925 O O . VAL A 1 369 ? 10.519 8.924 -33.378 1.00 75.69 369 VAL A O 1
ATOM 2928 N N . PRO A 1 370 ? 12.682 8.833 -32.748 1.00 78.88 370 PRO A N 1
ATOM 2929 C CA . PRO A 1 370 ? 13.209 8.818 -34.116 1.00 78.88 370 PRO A CA 1
ATOM 2930 C C . PRO A 1 370 ? 12.723 7.653 -34.988 1.00 78.88 370 PRO A C 1
ATOM 2932 O O . PRO A 1 370 ? 12.808 7.724 -36.215 1.00 78.88 370 PRO A O 1
ATOM 2935 N N . LYS A 1 371 ? 12.208 6.572 -34.382 1.00 74.56 371 LYS A N 1
ATOM 2936 C CA . LYS A 1 371 ? 11.618 5.441 -35.119 1.00 74.56 371 LYS A CA 1
ATOM 2937 C C . LYS A 1 371 ? 10.242 5.766 -35.696 1.00 74.56 371 LYS A C 1
ATOM 2939 O O . LYS A 1 371 ? 9.824 5.119 -36.651 1.00 74.56 371 LYS A O 1
ATOM 2944 N N . PHE A 1 372 ? 9.553 6.753 -35.127 1.00 76.06 372 PHE A N 1
ATOM 2945 C CA . PHE A 1 372 ? 8.187 7.121 -35.493 1.00 76.06 372 PHE A CA 1
ATOM 2946 C C . PHE A 1 372 ? 8.105 8.500 -36.164 1.00 76.06 372 PHE A C 1
ATOM 2948 O O . PHE A 1 372 ? 7.212 8.721 -36.979 1.00 76.06 372 PHE A O 1
ATOM 2955 N N . THR A 1 373 ? 9.033 9.423 -35.873 1.00 71.25 373 THR A N 1
ATOM 2956 C CA . THR A 1 373 ? 9.075 10.771 -36.470 1.00 71.25 373 THR A CA 1
ATOM 2957 C C . THR A 1 373 ? 10.497 11.346 -36.529 1.00 71.25 373 THR A C 1
ATOM 2959 O O . THR A 1 373 ? 11.364 10.954 -35.759 1.00 71.25 373 THR A O 1
ATOM 2962 N N . LYS A 1 374 ? 10.751 12.290 -37.448 1.00 69.00 374 LYS A N 1
ATOM 2963 C CA . LYS A 1 374 ? 12.048 12.984 -37.609 1.00 69.00 374 LYS A CA 1
ATOM 2964 C C . LYS A 1 374 ? 12.120 14.341 -36.896 1.00 69.00 374 LYS A C 1
ATOM 2966 O O . LYS A 1 374 ? 13.152 15.003 -36.965 1.00 69.00 374 LYS A O 1
ATOM 2971 N N . GLU A 1 375 ? 11.041 14.779 -36.252 1.00 65.75 375 GLU A N 1
ATOM 2972 C CA . GLU A 1 375 ? 11.013 16.044 -35.515 1.00 65.75 375 GLU A CA 1
ATOM 2973 C C . GLU A 1 375 ? 11.655 15.871 -34.132 1.00 65.75 375 GLU A C 1
ATOM 2975 O O . GLU A 1 375 ? 11.170 15.114 -33.294 1.00 65.75 375 GLU A O 1
ATOM 2980 N N . THR A 1 376 ? 12.764 16.569 -33.880 1.00 60.72 376 THR A N 1
ATOM 2981 C CA . THR A 1 376 ? 13.442 16.563 -32.578 1.00 60.72 376 THR A CA 1
ATOM 2982 C C . THR A 1 376 ? 12.700 17.481 -31.611 1.00 60.72 376 THR A C 1
ATOM 2984 O O . THR A 1 376 ? 12.892 18.698 -31.603 1.00 60.72 376 THR A O 1
ATOM 2987 N N . THR A 1 377 ? 11.806 16.905 -30.816 1.00 59.75 377 THR A N 1
ATOM 2988 C CA . THR A 1 377 ? 11.026 17.626 -29.805 1.00 59.75 377 THR A CA 1
ATOM 2989 C C . THR A 1 377 ? 11.896 18.089 -28.636 1.00 59.75 377 THR A C 1
ATOM 2991 O O . THR A 1 377 ? 12.791 17.364 -28.204 1.00 59.75 377 THR A O 1
ATOM 2994 N N . LYS A 1 378 ? 11.569 19.254 -28.053 1.00 68.44 378 LYS A N 1
ATOM 2995 C CA . LYS A 1 378 ? 12.074 19.776 -26.763 1.00 68.44 378 LYS A CA 1
ATOM 2996 C C . LYS A 1 378 ? 11.613 18.919 -25.572 1.00 68.44 378 LYS A C 1
ATOM 2998 O O . LYS A 1 378 ? 11.123 19.443 -24.576 1.00 68.44 378 LYS A O 1
ATOM 3003 N N . PHE A 1 379 ? 11.710 17.597 -25.688 1.00 69.06 379 PHE A N 1
ATOM 3004 C CA . PHE A 1 379 ? 11.045 16.631 -24.819 1.00 69.06 379 PHE A CA 1
ATOM 3005 C C . PHE A 1 379 ? 11.362 16.877 -23.339 1.00 69.06 379 PHE A C 1
ATOM 3007 O O . PHE A 1 379 ? 10.459 16.849 -22.516 1.00 69.06 379 PHE A O 1
ATOM 3014 N N . LYS A 1 380 ? 12.601 17.263 -23.014 1.00 64.25 380 LYS A N 1
ATOM 3015 C CA . LYS A 1 380 ? 13.015 17.692 -21.666 1.00 64.25 380 LYS A CA 1
ATOM 3016 C C . LYS A 1 380 ? 12.238 18.885 -21.098 1.00 64.25 380 LYS A C 1
ATOM 3018 O O . LYS A 1 380 ? 11.886 18.867 -19.926 1.00 64.25 380 LYS A O 1
ATOM 3023 N N . GLU A 1 381 ? 11.977 19.915 -21.901 1.00 70.56 381 GLU A N 1
ATOM 3024 C CA . GLU A 1 381 ? 11.264 21.125 -21.458 1.00 70.56 381 GLU A CA 1
ATOM 3025 C C . GLU A 1 381 ? 9.772 20.848 -21.254 1.00 70.56 381 GLU A C 1
ATOM 3027 O O . GLU A 1 381 ? 9.134 21.457 -20.400 1.00 70.56 381 GLU A O 1
ATOM 3032 N N . VAL A 1 382 ? 9.221 19.898 -22.011 1.00 71.56 382 VAL A N 1
ATOM 3033 C CA . VAL A 1 382 ? 7.800 19.538 -21.964 1.00 71.56 382 VAL A CA 1
ATOM 3034 C C . VAL A 1 382 ? 7.524 18.267 -21.160 1.00 71.56 382 VAL A C 1
ATOM 3036 O O . VAL A 1 382 ? 6.371 17.890 -21.026 1.00 71.56 382 VAL A O 1
ATOM 3039 N N . MET A 1 383 ? 8.540 17.612 -20.581 1.00 71.62 383 MET A N 1
ATOM 3040 C CA . MET A 1 383 ? 8.388 16.314 -19.902 1.00 71.62 383 MET A CA 1
ATOM 3041 C C . MET A 1 383 ? 7.375 16.375 -18.752 1.00 71.62 383 MET A C 1
ATOM 3043 O O . MET A 1 383 ? 6.531 15.492 -18.629 1.00 71.62 383 MET A O 1
ATOM 3047 N N . HIS A 1 384 ? 7.383 17.472 -17.987 1.00 71.62 384 HIS A N 1
ATOM 3048 C CA . HIS A 1 384 ? 6.396 17.730 -16.936 1.00 71.62 384 HIS A CA 1
ATOM 3049 C C . HIS A 1 384 ? 4.951 17.733 -17.470 1.00 71.62 384 HIS A C 1
ATOM 3051 O O . HIS A 1 384 ? 4.044 17.288 -16.774 1.00 71.62 384 HIS A O 1
ATOM 3057 N N . GLN A 1 385 ? 4.730 18.156 -18.723 1.00 74.06 385 GLN A N 1
ATOM 3058 C CA . GLN A 1 385 ? 3.415 18.162 -19.384 1.00 74.06 385 GLN A CA 1
ATOM 3059 C C . GLN A 1 385 ? 2.873 16.749 -19.635 1.00 74.06 385 GLN A C 1
ATOM 3061 O O . GLN A 1 385 ? 1.672 16.584 -19.825 1.00 74.06 385 GLN A O 1
ATOM 3066 N N . PHE A 1 386 ? 3.734 15.726 -19.608 1.00 71.00 386 PHE A N 1
ATOM 3067 C CA . PHE A 1 386 ? 3.333 14.327 -19.751 1.00 71.00 386 PHE A CA 1
ATOM 3068 C C . PHE A 1 386 ? 2.973 13.650 -18.418 1.00 71.00 386 PHE A C 1
ATOM 3070 O O . PHE A 1 386 ? 2.491 12.521 -18.446 1.00 71.00 386 PHE A O 1
ATOM 3077 N N . TRP A 1 387 ? 3.154 14.301 -17.258 1.00 72.88 387 TRP A N 1
ATOM 3078 C CA . TRP A 1 387 ? 2.708 13.751 -15.962 1.00 72.88 387 TRP A CA 1
ATOM 3079 C C . TRP A 1 387 ? 1.185 13.667 -15.842 1.00 72.88 387 TRP A C 1
ATOM 3081 O O . TRP A 1 387 ? 0.659 12.846 -15.096 1.00 72.88 387 TRP A O 1
ATOM 3091 N N . GLY A 1 388 ? 0.481 14.492 -16.609 1.00 79.31 388 GLY A N 1
ATOM 3092 C CA . GLY A 1 388 ? -0.962 14.451 -16.748 1.00 79.31 388 GLY A CA 1
ATOM 3093 C C . GLY A 1 388 ? -1.452 15.651 -17.556 1.00 79.31 388 GLY A C 1
ATOM 3094 O O . GLY A 1 388 ? -0.787 16.692 -17.570 1.00 79.31 388 GLY A O 1
ATOM 3095 N N . PRO A 1 389 ? -2.611 15.544 -18.229 1.00 79.94 389 PRO A N 1
ATOM 3096 C CA . PRO A 1 389 ? -3.261 16.708 -18.817 1.00 79.94 389 PRO A CA 1
ATOM 3097 C C . PRO A 1 389 ? -3.446 17.807 -17.758 1.00 79.94 389 PRO A C 1
ATOM 3099 O O . PRO A 1 389 ? -3.958 17.533 -16.675 1.00 79.94 389 PRO A O 1
ATOM 3102 N N . GLY A 1 390 ? -3.039 19.040 -18.068 1.00 82.69 390 GLY A N 1
ATOM 3103 C CA . GLY A 1 390 ? -3.259 20.199 -17.195 1.00 82.69 390 GLY A CA 1
ATOM 3104 C C . GLY A 1 390 ? -2.284 20.352 -16.013 1.00 82.69 390 GLY A C 1
ATOM 3105 O O . GLY A 1 390 ? -2.648 20.875 -14.961 1.00 82.69 390 GLY A O 1
ATOM 3106 N N . VAL A 1 391 ? -1.044 19.864 -16.125 1.00 85.81 391 VAL A N 1
ATOM 3107 C CA . VAL A 1 391 ? -0.058 19.940 -15.026 1.00 85.81 391 VAL A CA 1
ATOM 3108 C C . VAL A 1 391 ? 0.251 21.376 -14.571 1.00 85.81 391 VAL A C 1
ATOM 3110 O O . VAL A 1 391 ? 0.520 21.607 -13.394 1.00 85.81 391 VAL A O 1
ATOM 3113 N N . ALA A 1 392 ? 0.217 22.352 -15.485 1.00 84.94 392 ALA A N 1
ATOM 3114 C CA . ALA A 1 392 ? 0.506 23.746 -15.160 1.00 84.94 392 ALA A CA 1
ATOM 3115 C C . ALA A 1 392 ? -0.586 24.312 -14.246 1.00 84.94 392 ALA A C 1
ATOM 3117 O O . ALA A 1 392 ? -0.292 24.988 -13.263 1.00 84.94 392 ALA A O 1
ATOM 3118 N N . GLU A 1 393 ? -1.836 23.956 -14.528 1.00 89.44 393 GLU A N 1
ATOM 3119 C CA . GLU A 1 393 ? -3.009 24.269 -13.729 1.00 89.44 393 GLU A CA 1
ATOM 3120 C C . GLU A 1 393 ? -2.925 23.606 -12.352 1.00 89.44 393 GLU A C 1
ATOM 3122 O O . GLU A 1 393 ? -3.236 24.256 -11.360 1.00 89.44 393 GLU A O 1
ATOM 3127 N N . VAL A 1 394 ? -2.431 22.363 -12.256 1.00 87.38 394 VAL A N 1
ATOM 3128 C CA . VAL A 1 394 ? -2.191 21.694 -10.962 1.00 87.38 394 VAL A CA 1
ATOM 3129 C C . VAL A 1 394 ? -1.145 22.441 -10.130 1.00 87.38 394 VAL A C 1
ATOM 3131 O O . VAL A 1 394 ? -1.352 22.643 -8.935 1.00 87.38 394 VAL A O 1
ATOM 3134 N N . ILE A 1 395 ? -0.037 22.879 -10.738 1.00 84.62 395 ILE A N 1
ATOM 3135 C CA . ILE A 1 395 ? 1.009 23.643 -10.038 1.00 84.62 395 ILE A CA 1
ATOM 3136 C C . ILE A 1 395 ? 0.454 24.980 -9.537 1.00 84.62 395 ILE A C 1
ATOM 3138 O O . ILE A 1 395 ? 0.634 25.318 -8.368 1.00 84.62 395 ILE A O 1
ATOM 3142 N N . GLN A 1 396 ? -0.245 25.721 -10.400 1.00 91.31 396 GLN A N 1
ATOM 3143 C CA . GLN A 1 396 ? -0.870 26.992 -10.026 1.00 91.31 396 GLN A CA 1
ATOM 3144 C C . GLN A 1 396 ? -1.917 26.801 -8.923 1.00 91.31 396 GLN A C 1
ATOM 3146 O O . GLN A 1 396 ? -1.911 27.542 -7.943 1.00 91.31 396 GLN A O 1
ATOM 3151 N N . ALA A 1 397 ? -2.751 25.761 -9.025 1.00 92.19 397 ALA A N 1
ATOM 3152 C CA . ALA A 1 397 ? -3.716 25.409 -7.990 1.00 92.19 397 ALA A CA 1
ATOM 3153 C C . ALA A 1 397 ? -3.028 25.097 -6.656 1.00 92.19 397 ALA A C 1
ATOM 3155 O O . ALA A 1 397 ? -3.481 25.569 -5.625 1.00 92.19 397 ALA A O 1
ATOM 3156 N N . LYS A 1 398 ? -1.898 24.377 -6.651 1.00 90.56 398 LYS A N 1
ATOM 3157 C CA . LYS A 1 398 ? -1.176 24.056 -5.408 1.00 90.56 398 LYS A CA 1
ATOM 3158 C C . LYS A 1 398 ? -0.524 25.265 -4.744 1.00 90.56 398 LYS A C 1
ATOM 3160 O O . LYS A 1 398 ? -0.470 25.316 -3.516 1.00 90.56 398 LYS A O 1
ATOM 3165 N N . LEU A 1 399 ? -0.042 26.229 -5.526 1.00 91.44 399 LEU A N 1
ATOM 3166 C CA . LEU A 1 399 ? 0.459 27.496 -4.987 1.00 91.44 399 LEU A CA 1
ATOM 3167 C C . LEU A 1 399 ? -0.681 28.320 -4.371 1.00 91.44 399 LEU A C 1
ATOM 3169 O O . LEU A 1 399 ? -0.524 28.820 -3.259 1.00 91.44 399 LEU A O 1
ATOM 3173 N N . ALA A 1 400 ? -1.836 28.375 -5.040 1.00 92.94 400 ALA A N 1
ATOM 3174 C CA . ALA A 1 400 ? -3.033 29.033 -4.519 1.00 92.94 400 ALA A CA 1
ATOM 3175 C C . ALA A 1 400 ? -3.595 28.337 -3.261 1.00 92.94 400 ALA A C 1
ATOM 3177 O O . ALA A 1 400 ? -3.906 29.014 -2.284 1.00 92.94 400 ALA A O 1
ATOM 3178 N N . ASP A 1 401 ? -3.659 26.996 -3.241 1.00 91.94 401 ASP A N 1
ATOM 3179 C CA . ASP A 1 401 ? -4.057 26.193 -2.070 1.00 91.94 401 ASP A CA 1
ATOM 3180 C C . ASP A 1 401 ? -3.190 26.556 -0.852 1.00 91.94 401 ASP A C 1
ATOM 3182 O O . ASP A 1 401 ? -3.699 26.710 0.259 1.00 91.94 401 ASP A O 1
ATOM 3186 N N . LYS A 1 402 ? -1.872 26.711 -1.056 1.00 88.62 402 LYS A N 1
ATOM 3187 C CA . LYS A 1 402 ? -0.939 27.073 0.018 1.00 88.62 402 LYS A CA 1
ATOM 3188 C C . LYS A 1 402 ? -1.212 28.480 0.552 1.00 88.62 402 LYS A C 1
ATOM 3190 O O . LYS A 1 402 ? -1.208 28.681 1.764 1.00 88.62 402 LYS A O 1
ATOM 3195 N N . GLU A 1 403 ? -1.407 29.451 -0.331 1.00 91.25 403 GLU A N 1
ATOM 3196 C CA . GLU A 1 403 ? -1.686 30.829 0.077 1.00 91.25 403 GLU A CA 1
ATOM 3197 C C . GLU A 1 403 ? -2.992 30.917 0.879 1.00 91.25 403 GLU A C 1
ATOM 3199 O O . GLU A 1 403 ? -2.995 31.470 1.980 1.00 91.25 403 GLU A O 1
ATOM 3204 N N . ALA A 1 404 ? -4.054 30.259 0.402 1.00 91.31 404 ALA A N 1
ATOM 3205 C CA . ALA A 1 404 ? -5.329 30.162 1.110 1.00 91.31 404 ALA A CA 1
ATOM 3206 C C . ALA A 1 404 ? -5.189 29.480 2.485 1.00 91.31 404 ALA A C 1
ATOM 3208 O O . ALA A 1 404 ? -5.736 29.967 3.477 1.00 91.31 404 ALA A O 1
ATOM 3209 N N . TYR A 1 405 ? -4.415 28.392 2.571 1.00 90.56 405 TYR A N 1
ATOM 3210 C CA . TYR A 1 405 ? -4.124 27.715 3.838 1.00 90.56 405 TYR A CA 1
ATOM 3211 C C . TYR A 1 405 ? -3.405 28.643 4.833 1.00 90.56 405 TYR A C 1
ATOM 3213 O O . TYR A 1 405 ? -3.795 28.741 6.000 1.00 90.56 405 TYR A O 1
ATOM 3221 N N . ASP A 1 406 ? -2.382 29.377 4.382 1.00 90.75 406 ASP A N 1
ATOM 3222 C CA . ASP A 1 406 ? -1.641 30.317 5.229 1.00 90.75 406 ASP A CA 1
ATOM 3223 C C . ASP A 1 406 ? -2.542 31.472 5.724 1.00 90.75 406 ASP A C 1
ATOM 3225 O O . ASP A 1 406 ? -2.370 31.973 6.842 1.00 90.75 406 ASP A O 1
ATOM 3229 N N . GLU A 1 407 ? -3.496 31.929 4.909 1.00 90.81 407 GLU A N 1
ATOM 3230 C CA . GLU A 1 407 ? -4.499 32.927 5.303 1.00 90.81 407 GLU A CA 1
ATOM 3231 C C . GLU A 1 407 ? -5.481 32.398 6.350 1.00 90.81 407 GLU A C 1
ATOM 3233 O O . GLU A 1 407 ? -5.769 33.092 7.331 1.00 90.81 407 GLU A O 1
ATOM 3238 N N . GLU A 1 408 ? -5.968 31.168 6.185 1.00 91.19 408 GLU A N 1
ATOM 3239 C CA . GLU A 1 408 ? -6.879 30.533 7.136 1.00 91.19 408 GLU A CA 1
ATOM 3240 C C . GLU A 1 408 ? -6.228 30.366 8.513 1.00 91.19 408 GLU A C 1
ATOM 3242 O O . GLU A 1 408 ? -6.832 30.716 9.534 1.00 91.19 408 GLU A O 1
ATOM 3247 N N . ILE A 1 409 ? -4.957 29.950 8.541 1.00 89.38 409 ILE A N 1
ATOM 3248 C CA . ILE A 1 409 ? -4.153 29.920 9.765 1.00 89.38 409 ILE A CA 1
ATOM 3249 C C . ILE A 1 409 ? -4.122 31.312 10.406 1.00 89.38 409 ILE A C 1
ATOM 3251 O O . ILE A 1 409 ? -4.515 31.458 11.563 1.00 89.38 409 ILE A O 1
ATOM 3255 N N . ARG A 1 410 ? -3.730 32.367 9.676 1.00 89.56 410 ARG A N 1
ATOM 3256 C CA . ARG A 1 410 ? -3.675 33.733 10.241 1.00 89.56 410 ARG A CA 1
ATOM 3257 C C . ARG A 1 410 ? -5.021 34.190 10.799 1.00 89.56 410 ARG A C 1
ATOM 3259 O O . ARG A 1 410 ? -5.060 34.766 11.889 1.00 89.56 410 ARG A O 1
ATOM 3266 N N . LYS A 1 411 ? -6.117 33.884 10.100 1.00 89.12 411 LYS A N 1
ATOM 3267 C CA . LYS A 1 411 ? -7.483 34.215 10.518 1.00 89.12 411 LYS A CA 1
ATOM 3268 C C . LYS A 1 411 ? -7.859 33.551 11.843 1.00 89.12 411 LYS A C 1
ATOM 3270 O O . LYS A 1 411 ? -8.406 34.232 12.709 1.00 89.12 411 LYS A O 1
ATOM 3275 N N . LEU A 1 412 ? -7.550 32.266 12.029 1.00 87.44 412 LEU A N 1
ATOM 3276 C CA . LEU A 1 412 ? -7.816 31.551 13.286 1.00 87.44 412 LEU A CA 1
ATOM 3277 C C . LEU A 1 412 ? -7.090 32.176 14.484 1.00 87.44 412 LEU A C 1
ATOM 3279 O O . LEU A 1 412 ? -7.622 32.188 15.592 1.00 87.44 412 LEU A O 1
ATOM 3283 N N . PHE A 1 413 ? -5.903 32.738 14.256 1.00 87.19 413 PHE A N 1
ATOM 3284 C CA . PHE A 1 413 ? -5.119 33.443 15.272 1.00 87.19 413 PHE A CA 1
ATOM 3285 C C . PHE A 1 413 ? -5.455 34.938 15.405 1.00 87.19 413 PHE A C 1
ATOM 3287 O O . PHE A 1 413 ? -4.815 35.631 16.195 1.00 87.19 413 PHE A O 1
ATOM 3294 N N . GLY A 1 414 ? -6.429 35.455 14.647 1.00 84.62 414 GLY A N 1
ATOM 3295 C CA . GLY A 1 414 ? -6.802 36.872 14.661 1.00 84.62 414 GLY A CA 1
ATOM 3296 C C . GLY A 1 414 ? -5.731 37.813 14.094 1.00 84.62 414 GLY A C 1
ATOM 3297 O O . GLY A 1 414 ? -5.740 39.001 14.413 1.00 84.62 414 GLY A O 1
ATOM 3298 N N . LYS A 1 415 ? -4.800 37.302 13.275 1.00 81.94 415 LYS A N 1
ATOM 3299 C CA . LYS A 1 415 ? -3.741 38.099 12.640 1.00 81.94 415 LYS A CA 1
ATOM 3300 C C . LYS A 1 415 ? -4.196 38.669 11.294 1.00 81.94 415 LYS A C 1
ATOM 3302 O O . LYS A 1 415 ? -4.979 38.025 10.594 1.00 81.94 415 LYS A O 1
ATOM 3307 N N . PRO A 1 416 ? -3.707 39.863 10.910 1.00 76.69 416 PRO A N 1
ATOM 3308 C CA . PRO A 1 416 ? -4.015 40.440 9.608 1.00 76.69 416 PRO A CA 1
ATOM 3309 C C . PRO A 1 416 ? -3.471 39.563 8.471 1.00 76.69 416 PRO A C 1
ATOM 3311 O O . PRO A 1 416 ? -2.458 38.874 8.628 1.00 76.69 416 PRO A O 1
ATOM 3314 N N . ALA A 1 417 ? -4.149 39.609 7.322 1.00 68.44 417 ALA A N 1
ATOM 3315 C CA . ALA A 1 417 ? -3.679 38.982 6.091 1.00 68.44 417 ALA A CA 1
ATOM 3316 C C . ALA A 1 417 ? -2.311 39.552 5.677 1.00 68.44 417 ALA A C 1
ATOM 3318 O O . ALA A 1 417 ? -1.945 40.671 6.054 1.00 68.44 417 ALA A O 1
ATOM 3319 N N . ARG A 1 418 ? -1.537 38.770 4.915 1.00 66.56 418 ARG A N 1
ATOM 3320 C CA . ARG A 1 418 ? -0.236 39.223 4.411 1.00 66.56 418 ARG A CA 1
ATOM 3321 C C . ARG A 1 418 ? -0.461 40.462 3.522 1.00 66.56 418 ARG A C 1
ATOM 3323 O O . ARG A 1 418 ? -1.362 40.433 2.691 1.00 66.56 418 ARG A O 1
ATOM 3330 N N . PRO A 1 419 ? 0.313 41.550 3.674 1.00 56.97 419 PRO A N 1
ATOM 3331 C CA . PRO A 1 419 ? 0.199 42.690 2.771 1.00 56.97 419 PRO A CA 1
ATOM 3332 C C . PRO A 1 419 ? 0.604 42.280 1.346 1.00 56.97 419 PRO A C 1
ATOM 3334 O O . PRO A 1 419 ? 1.665 41.684 1.161 1.00 56.97 419 PRO A O 1
ATOM 3337 N N . GLU A 1 420 ? -0.217 42.642 0.353 1.00 53.44 420 GLU A N 1
ATOM 3338 C CA . GLU A 1 420 ? -0.083 42.291 -1.079 1.00 53.44 420 GLU A CA 1
ATOM 3339 C C . GLU A 1 420 ? 1.247 42.735 -1.735 1.00 53.44 420 GLU A C 1
ATOM 3341 O O . GLU A 1 420 ? 1.524 42.386 -2.876 1.00 53.44 420 GLU A O 1
ATOM 3346 N N . SER A 1 421 ? 2.106 43.492 -1.042 1.00 42.97 421 SER A N 1
ATOM 3347 C CA . SER A 1 421 ? 3.326 44.090 -1.602 1.00 42.97 421 SER A CA 1
ATOM 3348 C C . SER A 1 421 ? 4.641 43.418 -1.181 1.00 42.97 421 SER A C 1
ATOM 3350 O O . SER A 1 421 ? 5.694 44.047 -1.272 1.00 42.97 421 SER A O 1
ATOM 3352 N N . ALA A 1 422 ? 4.614 42.178 -0.689 1.00 45.44 422 ALA A N 1
ATOM 3353 C CA . ALA A 1 422 ? 5.824 41.428 -0.349 1.00 45.44 422 ALA A CA 1
ATOM 3354 C C . ALA A 1 422 ? 5.987 40.199 -1.258 1.00 45.44 422 ALA A C 1
ATOM 3356 O O . ALA A 1 422 ? 5.862 39.063 -0.797 1.00 45.44 422 ALA A O 1
ATOM 3357 N N . GLU A 1 423 ? 6.282 40.432 -2.542 1.00 40.91 423 GLU A N 1
ATOM 3358 C CA . GLU A 1 423 ? 6.936 39.429 -3.389 1.00 40.91 423 GLU A CA 1
ATOM 3359 C C . GLU A 1 423 ? 8.342 39.169 -2.824 1.00 40.91 423 GLU A C 1
ATOM 3361 O O . GLU A 1 423 ? 9.321 39.819 -3.188 1.00 40.91 423 GLU A O 1
ATOM 3366 N N . GLU A 1 424 ? 8.459 38.217 -1.903 1.00 44.22 424 GLU A N 1
ATOM 3367 C CA . GLU A 1 424 ? 9.717 37.492 -1.775 1.00 44.22 424 GLU A CA 1
ATOM 3368 C C . GLU A 1 424 ? 9.745 36.481 -2.919 1.00 44.22 424 GLU A C 1
ATOM 3370 O O . GLU A 1 424 ? 8.947 35.542 -2.956 1.00 44.22 424 GLU A O 1
ATOM 3375 N N . GLY A 1 425 ? 10.658 36.690 -3.872 1.00 38.47 425 GLY A N 1
ATOM 3376 C CA . GLY A 1 425 ? 11.054 35.637 -4.801 1.00 38.47 425 GLY A CA 1
ATOM 3377 C C . GLY A 1 425 ? 11.451 34.369 -4.032 1.00 38.47 425 GLY A C 1
ATOM 3378 O O . GLY A 1 425 ? 11.701 34.441 -2.826 1.00 38.47 425 GLY A O 1
ATOM 3379 N N . PRO A 1 426 ? 11.510 33.201 -4.699 1.00 34.16 426 PRO A N 1
ATOM 3380 C CA . PRO A 1 426 ? 11.847 31.954 -4.028 1.00 34.16 426 PRO A CA 1
ATOM 3381 C C . PRO A 1 426 ? 13.123 32.172 -3.220 1.00 34.16 426 PRO A C 1
ATOM 3383 O O . PRO A 1 426 ? 14.140 32.599 -3.778 1.00 34.16 426 PRO A O 1
ATOM 3386 N N . ALA A 1 427 ? 13.043 31.942 -1.906 1.00 34.59 427 ALA A N 1
ATOM 3387 C CA . ALA A 1 427 ? 14.213 31.973 -1.049 1.00 34.59 427 ALA A CA 1
ATOM 3388 C C . ALA A 1 427 ? 15.296 31.133 -1.743 1.00 34.59 427 ALA A C 1
ATOM 3390 O O . ALA A 1 427 ? 14.982 30.029 -2.211 1.00 34.59 427 ALA A O 1
ATOM 3391 N N . PRO A 1 428 ? 16.533 31.643 -1.900 1.00 30.67 428 PRO A N 1
ATOM 3392 C CA . PRO A 1 428 ? 17.597 30.817 -2.439 1.00 30.67 428 PRO A CA 1
ATOM 3393 C C . PRO A 1 428 ? 17.618 29.557 -1.588 1.00 30.67 428 PRO A C 1
ATOM 3395 O O . PRO A 1 428 ? 17.608 29.665 -0.363 1.00 30.67 428 PRO A O 1
ATOM 3398 N N . ALA A 1 429 ? 17.573 28.389 -2.234 1.00 34.09 429 ALA A N 1
ATOM 3399 C CA . ALA A 1 429 ? 17.772 27.127 -1.550 1.00 34.09 429 ALA A CA 1
ATOM 3400 C C . ALA A 1 429 ? 19.012 27.305 -0.673 1.00 34.09 429 ALA A C 1
ATOM 3402 O O . ALA A 1 429 ? 20.124 27.452 -1.195 1.00 34.09 429 ALA A O 1
ATOM 3403 N N . GLU A 1 430 ? 18.811 27.397 0.644 1.00 31.70 430 GLU A N 1
ATOM 3404 C CA . GLU A 1 430 ? 19.920 27.342 1.570 1.00 31.70 430 GLU A CA 1
ATOM 3405 C C . GLU A 1 430 ? 20.642 26.056 1.207 1.00 31.70 430 GLU A C 1
ATOM 3407 O O . GLU A 1 430 ? 20.043 24.977 1.153 1.00 31.70 430 GLU A O 1
ATOM 3412 N N . LYS A 1 431 ? 21.924 26.186 0.852 1.00 30.39 431 LYS A N 1
ATOM 3413 C CA . LYS A 1 431 ? 22.806 25.032 0.813 1.00 30.39 431 LYS A CA 1
ATOM 3414 C C . LYS A 1 431 ? 22.570 24.325 2.134 1.00 30.39 431 LYS A C 1
ATOM 3416 O O . LYS A 1 431 ? 22.882 24.894 3.175 1.00 30.39 431 LYS A O 1
ATOM 3421 N N . VAL A 1 432 ? 22.011 23.123 2.067 1.00 29.61 432 VAL A N 1
ATOM 3422 C CA . VAL A 1 432 ? 22.001 22.188 3.180 1.00 29.61 432 VAL A CA 1
ATOM 3423 C C . VAL A 1 432 ? 23.469 21.979 3.533 1.00 29.61 432 VAL A C 1
ATOM 3425 O O . VAL A 1 432 ? 24.176 21.184 2.917 1.00 29.61 432 VAL A O 1
ATOM 3428 N N . SER A 1 433 ? 23.971 22.787 4.461 1.00 32.56 433 SER A N 1
ATOM 3429 C CA . SER A 1 433 ? 25.150 22.449 5.226 1.00 32.56 433 SER A CA 1
ATOM 3430 C C . SER A 1 433 ? 24.778 21.189 5.984 1.00 32.56 433 SER A C 1
ATOM 3432 O O . SER A 1 433 ? 23.750 21.161 6.666 1.00 32.56 433 SER A O 1
ATOM 3434 N N . ALA A 1 434 ? 25.588 20.148 5.801 1.00 35.94 434 ALA A N 1
ATOM 3435 C CA . ALA A 1 434 ? 25.516 18.925 6.580 1.00 35.94 434 ALA A CA 1
ATOM 3436 C C . ALA A 1 434 ? 25.286 19.258 8.068 1.00 35.94 434 ALA A C 1
ATOM 3438 O O . ALA A 1 434 ? 25.811 20.273 8.542 1.00 35.94 434 ALA A O 1
ATOM 3439 N N . PRO A 1 435 ? 24.495 18.451 8.793 1.00 29.64 435 PRO A N 1
ATOM 3440 C CA . PRO A 1 435 ? 24.224 18.705 10.197 1.00 29.64 435 PRO A CA 1
ATOM 3441 C C . PRO A 1 435 ? 25.546 18.834 10.951 1.00 29.64 435 PRO A C 1
ATOM 3443 O O . PRO A 1 435 ? 26.424 17.981 10.843 1.00 29.64 435 PRO A O 1
ATOM 3446 N N . THR A 1 436 ? 25.680 19.933 11.688 1.00 30.80 436 THR A N 1
ATOM 3447 C CA . THR A 1 436 ? 26.764 20.159 12.634 1.00 30.80 436 THR A CA 1
ATOM 3448 C C . THR A 1 436 ? 26.754 18.997 13.620 1.00 30.80 436 THR A C 1
ATOM 3450 O O . THR A 1 436 ? 25.808 18.849 14.396 1.00 30.80 436 THR A O 1
ATOM 3453 N N . GLU A 1 437 ? 27.778 18.148 13.555 1.00 33.97 437 GLU A N 1
ATOM 3454 C CA . GLU A 1 437 ? 28.025 17.138 14.575 1.00 33.97 437 GLU A CA 1
ATOM 3455 C C . GLU A 1 437 ? 28.073 17.835 15.939 1.00 33.97 437 GLU A C 1
ATOM 3457 O O . GLU A 1 437 ? 28.761 18.843 16.132 1.00 33.97 437 GLU A O 1
ATOM 3462 N N . GLY A 1 438 ? 27.276 17.324 16.879 1.00 31.39 438 GLY A N 1
ATOM 3463 C CA . GLY A 1 438 ? 27.372 17.704 18.281 1.00 31.39 438 GLY A CA 1
ATOM 3464 C C . GLY A 1 438 ? 28.777 17.423 18.831 1.00 31.39 438 GLY A C 1
ATOM 3465 O O . GLY A 1 438 ? 29.556 16.695 18.216 1.00 31.39 438 GLY A O 1
ATOM 3466 N N . PRO A 1 439 ? 29.124 18.001 19.991 1.00 30.98 439 PRO A N 1
ATOM 3467 C CA . PRO A 1 439 ? 30.474 17.915 20.525 1.00 30.98 439 PRO A CA 1
ATOM 3468 C C . PRO A 1 439 ? 30.862 16.454 20.777 1.00 30.98 439 PRO A C 1
ATOM 3470 O O . PRO A 1 439 ? 30.131 15.709 21.433 1.00 30.98 439 PRO A O 1
ATOM 3473 N N . ALA A 1 440 ? 32.023 16.072 20.245 1.00 31.33 440 ALA A N 1
ATOM 3474 C CA . ALA A 1 440 ? 32.639 14.772 20.450 1.00 31.33 440 ALA A CA 1
ATOM 3475 C C . ALA A 1 440 ? 32.839 14.475 21.954 1.00 31.33 440 ALA A C 1
ATOM 3477 O O . ALA A 1 440 ? 33.179 15.386 22.718 1.00 31.33 440 ALA A O 1
ATOM 3478 N N . PRO A 1 441 ? 32.665 13.216 22.399 1.00 28.78 441 PRO A N 1
ATOM 3479 C CA . PRO A 1 441 ? 33.108 12.794 23.719 1.00 28.78 441 PRO A CA 1
ATOM 3480 C C . PRO A 1 441 ? 34.640 12.849 23.821 1.00 28.78 441 PRO A C 1
ATOM 3482 O O . PRO A 1 441 ? 35.353 12.660 22.839 1.00 28.78 441 PRO A O 1
ATOM 3485 N N . ALA A 1 442 ? 35.111 13.140 25.032 1.00 28.91 442 ALA A N 1
ATOM 3486 C CA . ALA A 1 442 ? 36.490 13.452 25.379 1.00 28.91 442 ALA A CA 1
ATOM 3487 C C . ALA A 1 442 ? 37.525 12.375 24.993 1.00 28.91 442 ALA A C 1
ATOM 3489 O O . ALA A 1 442 ? 37.259 11.177 25.049 1.00 28.91 442 ALA A O 1
ATOM 3490 N N . GLU A 1 443 ? 38.724 12.862 24.666 1.00 28.30 443 GLU A N 1
ATOM 3491 C CA . GLU A 1 443 ? 39.948 12.110 24.398 1.00 28.30 443 GLU A CA 1
ATOM 3492 C C . GLU A 1 443 ? 40.335 11.161 25.548 1.00 28.30 443 GLU A C 1
ATOM 3494 O O . GLU A 1 443 ? 40.531 11.595 26.684 1.00 28.30 443 GLU A O 1
ATOM 3499 N N . GLU A 1 444 ? 40.588 9.892 25.222 1.00 28.08 444 GLU A N 1
ATOM 3500 C CA . GLU A 1 444 ? 41.559 9.064 25.939 1.00 28.08 444 GLU A CA 1
ATOM 3501 C C . GLU A 1 444 ? 42.669 8.626 24.968 1.00 28.08 444 GLU A C 1
ATOM 3503 O O . GLU A 1 444 ? 42.430 7.896 24.012 1.00 28.08 444 GLU A O 1
ATOM 3508 N N . GLY A 1 445 ? 43.895 9.078 25.252 1.00 27.19 445 GLY A N 1
ATOM 3509 C CA . GLY A 1 445 ? 45.121 8.279 25.131 1.00 27.19 445 GLY A CA 1
ATOM 3510 C C . GLY A 1 445 ? 45.678 7.974 23.738 1.00 27.19 445 GLY A C 1
ATOM 3511 O O . GLY A 1 445 ? 45.371 6.959 23.126 1.00 27.19 445 GLY A O 1
ATOM 3512 N N . SER A 1 446 ? 46.639 8.788 23.310 1.00 27.59 446 SER A N 1
ATOM 3513 C CA . SER A 1 446 ? 47.525 8.570 22.160 1.00 27.59 446 SER A CA 1
ATOM 3514 C C . SER A 1 446 ? 48.428 7.332 22.323 1.00 27.59 446 SER A C 1
ATOM 3516 O O . SER A 1 446 ? 49.074 7.178 23.358 1.00 27.59 446 SER A O 1
ATOM 3518 N N . VAL A 1 447 ? 48.584 6.526 21.265 1.00 29.02 447 VAL A N 1
ATOM 3519 C CA . VAL A 1 447 ? 49.724 5.601 21.072 1.00 29.02 447 VAL A CA 1
ATOM 3520 C C . VAL A 1 447 ? 50.180 5.698 19.602 1.00 29.02 447 VAL A C 1
ATOM 3522 O O . VAL A 1 447 ? 49.322 5.680 18.719 1.00 29.02 447 VAL A O 1
ATOM 3525 N N . PRO A 1 448 ? 51.484 5.873 19.305 1.00 29.00 448 PRO A N 1
ATOM 3526 C CA . PRO A 1 448 ? 51.954 6.236 17.970 1.00 29.00 448 PRO A CA 1
ATOM 3527 C C . PRO A 1 448 ? 52.100 5.033 17.027 1.00 29.00 448 PRO A C 1
ATOM 3529 O O . PRO A 1 448 ? 52.418 3.919 17.433 1.00 29.00 448 PRO A O 1
ATOM 3532 N N . THR A 1 449 ? 51.902 5.313 15.742 1.00 28.97 449 THR A N 1
ATOM 3533 C CA . THR A 1 449 ? 52.090 4.432 14.585 1.00 28.97 449 THR A CA 1
ATOM 3534 C C . THR A 1 449 ? 53.568 4.148 14.298 1.00 28.97 449 THR A C 1
ATOM 3536 O O . THR A 1 449 ? 54.312 5.078 13.983 1.00 28.97 449 THR A O 1
ATOM 3539 N N . GLU A 1 450 ? 53.963 2.873 14.283 1.00 29.33 450 GLU A N 1
ATOM 3540 C CA . GLU A 1 450 ? 55.145 2.382 13.558 1.00 29.33 450 GLU A CA 1
ATOM 3541 C C . GLU A 1 450 ? 54.685 1.506 12.378 1.00 29.33 450 GLU A C 1
ATOM 3543 O O . GLU A 1 450 ? 53.820 0.644 12.527 1.00 29.33 450 GLU A O 1
ATOM 3548 N N . GLY A 1 451 ? 55.220 1.782 11.18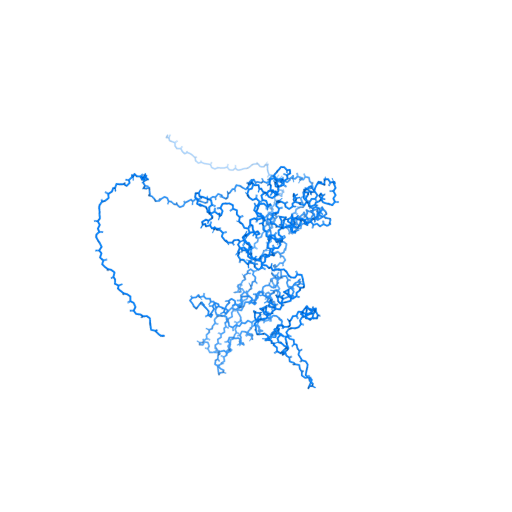4 1.00 29.86 451 GLY A N 1
ATOM 3549 C CA . GLY A 1 451 ? 54.947 1.026 9.956 1.00 29.86 451 GLY A CA 1
ATOM 3550 C C . GLY A 1 451 ? 55.701 -0.312 9.901 1.00 29.86 451 GLY A C 1
ATOM 3551 O O . GLY A 1 451 ? 56.650 -0.511 10.660 1.00 29.86 451 GLY A O 1
ATOM 3552 N N . PRO A 1 452 ? 55.321 -1.241 9.004 1.00 29.86 452 PRO A N 1
ATOM 3553 C CA . PRO A 1 452 ? 55.933 -2.560 8.968 1.00 29.86 452 PRO A CA 1
ATOM 3554 C C . PRO A 1 452 ? 57.287 -2.521 8.245 1.00 29.86 452 PRO A C 1
ATOM 3556 O O . PRO A 1 452 ? 57.397 -2.043 7.115 1.00 29.86 452 PRO A O 1
ATOM 3559 N N . ALA A 1 453 ? 58.312 -3.062 8.903 1.00 29.48 453 ALA A N 1
ATOM 3560 C CA . ALA A 1 453 ? 59.593 -3.451 8.314 1.00 29.48 453 ALA A CA 1
ATOM 3561 C C . ALA A 1 453 ? 59.614 -4.989 8.087 1.00 29.48 453 ALA A C 1
ATOM 3563 O O . ALA A 1 453 ? 58.751 -5.690 8.619 1.00 29.48 453 ALA A O 1
ATOM 3564 N N . PRO A 1 454 ? 60.528 -5.521 7.252 1.00 29.52 454 PRO A N 1
ATOM 3565 C CA . PRO A 1 454 ? 60.349 -6.767 6.503 1.00 29.52 454 PRO A CA 1
ATOM 3566 C C . PRO A 1 454 ? 60.580 -8.036 7.338 1.00 29.52 454 PRO A C 1
ATOM 3568 O O . PRO A 1 454 ? 61.297 -8.019 8.335 1.00 29.52 454 PRO A O 1
ATOM 3571 N N . ALA A 1 455 ? 59.991 -9.150 6.894 1.00 29.39 455 ALA A N 1
ATOM 3572 C CA . ALA A 1 455 ? 60.153 -10.466 7.506 1.00 29.39 455 ALA A CA 1
ATOM 3573 C C . ALA A 1 455 ? 61.501 -11.111 7.122 1.00 29.39 455 ALA A C 1
ATOM 3575 O O . ALA A 1 455 ? 61.768 -11.322 5.939 1.00 29.39 455 ALA A O 1
ATOM 3576 N N . GLU A 1 456 ? 62.311 -11.451 8.128 1.00 27.23 456 GLU A N 1
ATOM 3577 C CA . GLU A 1 456 ? 63.440 -12.388 8.031 1.00 27.23 456 GLU A CA 1
ATOM 3578 C C . GLU A 1 456 ? 63.026 -13.807 8.476 1.00 27.23 456 GLU A C 1
ATOM 3580 O O . GLU A 1 456 ? 62.075 -14.004 9.233 1.00 27.23 456 GLU A O 1
ATOM 3585 N N . GLU A 1 457 ? 63.750 -14.797 7.953 1.00 28.20 457 GLU A N 1
ATOM 3586 C CA . GLU A 1 457 ? 63.491 -16.238 7.994 1.00 28.20 457 GLU A CA 1
ATOM 3587 C C . GLU A 1 457 ? 63.740 -16.936 9.355 1.00 28.20 457 GLU A C 1
ATOM 3589 O O . GLU A 1 457 ? 64.795 -16.777 9.960 1.00 28.20 457 GLU A O 1
ATOM 3594 N N . GLY A 1 458 ? 62.830 -17.863 9.710 1.00 26.92 458 GLY A N 1
ATOM 3595 C CA . GLY A 1 458 ? 63.089 -19.160 10.383 1.00 26.92 458 GLY A CA 1
ATOM 3596 C C . GLY A 1 458 ? 63.422 -19.190 11.894 1.00 26.92 458 GLY A C 1
ATOM 3597 O O . GLY A 1 458 ? 63.784 -18.166 12.461 1.00 26.92 458 GLY A O 1
ATOM 3598 N N . PRO A 1 459 ? 63.352 -20.364 12.583 1.00 31.45 459 PRO A N 1
ATOM 3599 C CA . PRO A 1 459 ? 63.244 -21.728 12.052 1.00 31.45 459 PRO A CA 1
ATOM 3600 C C . PRO A 1 459 ? 62.105 -22.607 12.639 1.00 31.45 459 PRO A C 1
ATOM 3602 O O . PRO A 1 459 ? 61.374 -22.249 13.557 1.00 31.45 459 PRO A O 1
ATOM 3605 N N . ALA A 1 460 ? 62.010 -23.795 12.038 1.00 28.47 460 ALA A N 1
ATOM 3606 C CA . ALA A 1 460 ? 61.064 -24.898 12.189 1.00 28.47 460 ALA A CA 1
ATOM 3607 C C . ALA A 1 460 ? 60.693 -25.360 13.613 1.00 28.47 460 ALA A C 1
ATOM 3609 O O . ALA A 1 460 ? 61.552 -25.503 14.483 1.00 28.47 460 ALA A O 1
ATOM 3610 N N . LEU A 1 461 ? 59.430 -25.782 13.773 1.00 30.16 461 LEU A N 1
ATOM 3611 C CA . LEU A 1 461 ? 59.003 -26.726 14.807 1.00 30.16 461 LEU A CA 1
ATOM 3612 C C . LEU A 1 461 ? 58.159 -27.859 14.206 1.00 30.16 461 LEU A C 1
ATOM 3614 O O . LEU A 1 461 ? 57.373 -27.677 13.282 1.00 30.16 461 LEU A O 1
ATOM 3618 N N . THR A 1 462 ? 58.438 -29.041 14.734 1.00 28.66 462 THR A N 1
ATOM 3619 C CA . THR A 1 462 ? 58.209 -30.397 14.235 1.00 28.66 462 THR A CA 1
ATOM 3620 C C . THR A 1 462 ? 56.780 -30.920 14.388 1.00 28.66 462 THR A C 1
ATOM 3622 O O . THR A 1 462 ? 56.076 -30.569 15.332 1.00 28.66 462 THR A O 1
ATOM 3625 N N . GLU A 1 463 ? 56.420 -31.837 13.487 1.00 30.72 463 GLU A N 1
ATOM 3626 C CA . GLU A 1 463 ? 55.165 -32.593 13.422 1.00 30.72 463 GLU A CA 1
ATOM 3627 C C . GLU A 1 463 ? 54.831 -33.404 14.691 1.00 30.72 463 GLU A C 1
ATOM 3629 O O . GLU A 1 463 ? 55.702 -34.002 15.326 1.00 30.72 463 GLU A O 1
ATOM 3634 N N . GLY A 1 464 ? 53.532 -33.498 14.992 1.00 30.06 464 GLY A N 1
ATOM 3635 C CA . GLY A 1 464 ? 52.924 -34.455 15.921 1.00 30.06 464 GLY A CA 1
ATOM 3636 C C . GLY A 1 464 ? 51.609 -35.000 15.332 1.00 30.06 464 GLY A C 1
ATOM 3637 O O . GLY A 1 464 ? 50.972 -34.300 14.545 1.00 30.06 464 GLY A O 1
ATOM 3638 N N . PRO A 1 465 ? 51.213 -36.252 15.635 1.00 32.44 465 PRO A N 1
ATOM 3639 C CA . PRO A 1 465 ? 50.408 -37.067 14.727 1.00 32.44 465 PRO A CA 1
ATOM 3640 C C . PRO A 1 465 ? 48.892 -36.850 14.846 1.00 32.44 465 PRO A C 1
ATOM 3642 O O . PRO A 1 465 ? 48.355 -36.578 15.919 1.00 32.44 465 PRO A O 1
ATOM 3645 N N . ALA A 1 466 ? 48.202 -37.055 13.721 1.00 33.66 466 ALA A N 1
ATOM 3646 C CA . ALA A 1 466 ? 46.747 -37.044 13.588 1.00 33.66 466 ALA A CA 1
ATOM 3647 C C . ALA A 1 466 ? 46.076 -38.270 14.247 1.00 33.66 466 ALA A C 1
ATOM 3649 O O . ALA A 1 466 ? 46.604 -39.380 14.129 1.00 33.66 466 ALA A O 1
ATOM 3650 N N . PRO A 1 467 ? 44.881 -38.129 14.858 1.00 33.94 467 PRO A N 1
ATOM 3651 C CA . PRO A 1 467 ? 44.063 -39.269 15.238 1.00 33.94 467 PRO A CA 1
ATOM 3652 C C . PRO A 1 467 ? 42.996 -39.605 14.183 1.00 33.94 467 PRO A C 1
ATOM 3654 O O . PRO A 1 467 ? 42.390 -38.741 13.550 1.00 33.94 467 PRO A O 1
ATOM 3657 N N . ALA A 1 468 ? 42.813 -40.915 14.026 1.00 31.56 468 ALA A N 1
ATOM 3658 C CA . ALA A 1 468 ? 41.966 -41.623 13.079 1.00 31.56 468 ALA A CA 1
ATOM 3659 C C . ALA A 1 468 ? 40.455 -41.398 13.276 1.00 31.56 468 ALA A C 1
ATOM 3661 O O . ALA A 1 468 ? 39.984 -41.097 14.371 1.00 31.56 468 ALA A O 1
ATOM 3662 N N . GLY A 1 469 ? 39.701 -41.591 12.192 1.00 30.11 469 GLY A N 1
ATOM 3663 C CA . GLY A 1 469 ? 38.251 -41.432 12.153 1.00 30.11 469 GLY A CA 1
ATOM 3664 C C . GLY A 1 469 ? 37.412 -42.693 12.410 1.00 30.11 469 GLY A C 1
ATOM 3665 O O . GLY A 1 469 ? 37.923 -43.808 12.492 1.00 30.11 469 GLY A O 1
ATOM 3666 N N . MET A 1 470 ? 36.097 -42.420 12.378 1.00 27.14 470 MET A N 1
ATOM 3667 C CA . MET A 1 470 ? 34.902 -43.281 12.243 1.00 27.14 470 MET A CA 1
ATOM 3668 C C . MET A 1 470 ? 34.335 -44.006 13.484 1.00 27.14 470 MET A C 1
ATOM 3670 O O . MET A 1 470 ? 35.097 -44.310 14.398 1.00 27.14 470 MET A O 1
ATOM 3674 N N . PRO A 1 471 ? 33.022 -44.375 13.494 1.00 40.84 471 PRO A N 1
ATOM 3675 C CA . PRO A 1 471 ? 31.950 -44.124 12.504 1.00 40.84 471 PRO A CA 1
ATOM 3676 C C . PRO A 1 471 ? 30.627 -43.553 13.079 1.00 40.84 471 PRO A C 1
ATOM 3678 O O . PRO A 1 471 ? 30.397 -43.513 14.285 1.00 40.84 471 PRO A O 1
ATOM 3681 N N . ARG A 1 472 ? 29.740 -43.136 12.160 1.00 35.84 472 ARG A N 1
ATOM 3682 C CA . ARG A 1 472 ? 28.310 -42.862 12.390 1.00 35.84 472 ARG A CA 1
ATOM 3683 C C . ARG A 1 472 ? 27.529 -44.176 12.470 1.00 35.84 472 ARG A C 1
ATOM 3685 O O . ARG A 1 472 ? 27.797 -45.080 11.684 1.00 35.84 472 ARG A O 1
ATOM 3692 N N . SER A 1 473 ? 26.566 -44.233 13.381 1.00 40.75 473 SER A N 1
ATOM 3693 C CA . SER A 1 473 ? 25.585 -45.308 13.533 1.00 40.75 473 SER A CA 1
ATOM 3694 C C . SER A 1 473 ? 24.234 -44.902 12.932 1.00 40.75 473 SER A C 1
ATOM 3696 O O . SER A 1 473 ? 23.718 -43.851 13.311 1.00 40.75 473 SER A O 1
ATOM 3698 N N . ASP A 1 474 ? 23.779 -45.746 12.001 1.00 45.72 474 ASP A N 1
ATOM 3699 C CA . ASP A 1 474 ? 22.428 -46.123 11.533 1.00 45.72 474 ASP A CA 1
ATOM 3700 C C . ASP A 1 474 ? 21.244 -45.148 11.625 1.00 45.72 474 ASP A C 1
ATOM 3702 O O . ASP A 1 474 ? 20.840 -44.758 12.745 1.00 45.72 474 ASP A O 1
#

pLDDT: mean 75.67, std 20.79, range [26.88, 96.88]

Secondary structure (DSSP, 8-state):
-----------------------------EEEEGGGEEEEHHHHHH-SS-HHHHHHHHHHHHHHHHHHHHTHHHHHHHHHHHHHTTS-TTS-EEEEEPPGGG-EE-SSEEEEEEEEEETTSSSEEEEEEEEE-GGGTTTTTSTTHHHHHHHHHHHHHHHHHHH-TTS--PPP-----TT---SSB-EEEE-TTS-EEEEEPP--HHHHHHHHTTPPP-S-TT--BSSHHHHHHHHHHHHHHHHHTSTT---EEEEETT--GGGEEE-TT--EEEE--GGGEEEEEGGGPPP-GGGGT--GGG-SHHHHHHHHHHHHHHHHHHHHHHHHTT-SS-HHHHHHHHHHHTHHHHHHHHH-HHHHHHHIIIIIGGGT-S----HHHHGGGGSSTTHHHHHHHHHHHHHHHHHHHHHHTTPPPPPTT---PPPP--------PPPPPPP-------PPPPPPP-------PPPP------

Foldseek 3Di:
DDDDDDDDDDDDDDDDDDPDDDPPPPPQDWAAFPPRDTDGLVRCLPDPDQVVLRNVVVVLVVVVLVVCVVCVVVVQVVCCVLVVPPPDPPFAKDKDWDDSVPWDDDPFKIWIWMWIDTPVPPDIDIDTDIATSPSSDPCVVPPCRSVVVQVVVVVVLVCCVVPPVVDDDDHDRDDDGPPRDDQWAADWDADPVRDIDRFFHDDDPVLVVLVVVPQDDQDDGRDIGNDVVVVVVSVVVSVVSSLVPDPPRAFWDWAQLPDAPVQFDADPVRDTPDGDDRPRIDGGGLLLHDDHLCVLPDALLPCDDPSVVVSVVSLVVVLVVLQVVCVVVVPPDNSSVSSVVCVVVVVNLVSSLVSDVPNVQSSCQPPVVVVPDPDRDPCVVCVCCVVDPPSVVVVVVVVVVSLVSSQVSCVVSVHDRDPPPDPPDPDPPPPPDDDDDDDDPDDDDDDDDDDDDDDDDDDDDDDDDDDDDDDDDD

Mean predicted aligned error: 19.87 Å